Protein AF-A0A0F8Z0I1-F1 (afdb_monomer_lite)

pLDDT: mean 90.25, std 12.13, range [44.78, 98.94]

Foldseek 3Di:
DDADFAAFDALVLLAADPVLLVVVCVVVVCPQAQEEEEEDEQAACQQVLVLQLLLVLVLCVVVPPRYAYEYAYDCVPVRGDNNVVSCVVSVNVPRYDYDDPVCHVPPDDPSVVSSVLNNHQEYEGAGQEDQACRVQLSSLSNLHAYEYAPDYNCVVQHDHHYQDQWDWDQDPVRDTTTHGNSVVVNVRVVVSVVCVVVVVSSVRSVVSNVSSVCRHPVNSVVPRVPVVVVVVVCCVPPPPVPPPDDPVCLVQQDQEFPPLEEEEEQCPLVNRCQVSSCSHHHYAYEHCDDRDPRHHNDDLLDDPAAFQQGREYEAEEPLQQDPDSPSSVVSSNRNHDHKYKHKDQQQQPVPPPDPSGHRDPDDFDQDPRRIGIDMD

Sequence (376 aa):
DCYYIPHTVNTELFKPIAEWRKMGRERYKWEDKFVIGTVATNHIERKNWVAGMKAVATFESMHPGEIIYYMHTNPLDDRGINLLTLRTALGMENYTKFPSHAEMAIGIETETMARMYNALDVFLLPTKGEGFGIPLIEAQACGVPVITTHCTAQKEIADGWFIKDLERIWTAQNSWQFECNYREIVDLLEKAYQAKKSGTIVKYQKRARAKAMEYDEEKVFNEYWPPVLADIEKRIKQPKNMEGVQPWRLSFIPQTCVPRKVLDIGCGVTQPYRSQLEGLGKYVGIDILNGNKEVTIADAHDLPYKDNEFGFVWCSELLEHVKDPAKVIAEAKRVGRHGVCLFSTPSNPYFKVDPDHKIVKLPYTTVRSGDGCILW

Structure (mmCIF, N/CA/C/O backbone):
data_AF-A0A0F8Z0I1-F1
#
_entry.id   AF-A0A0F8Z0I1-F1
#
loop_
_atom_site.group_PDB
_atom_site.id
_atom_site.type_symbol
_atom_site.label_atom_id
_atom_site.label_alt_id
_atom_site.label_comp_id
_atom_site.label_asym_id
_atom_site.label_entity_id
_atom_site.label_seq_id
_atom_site.pdbx_PDB_ins_code
_atom_site.Cartn_x
_atom_site.Cartn_y
_atom_site.Cartn_z
_atom_site.occupancy
_atom_site.B_iso_or_equiv
_atom_site.auth_seq_id
_atom_site.auth_comp_id
_atom_site.auth_asym_id
_atom_site.auth_atom_id
_atom_site.pdbx_PDB_model_num
ATOM 1 N N . ASP A 1 1 ? 5.332 -7.770 -22.438 1.00 66.88 1 ASP A N 1
ATOM 2 C CA . ASP A 1 1 ? 4.963 -8.465 -21.190 1.00 66.88 1 ASP A CA 1
ATOM 3 C C . ASP A 1 1 ? 5.973 -8.176 -20.098 1.00 66.88 1 ASP A C 1
ATOM 5 O O . ASP A 1 1 ? 7.164 -8.098 -20.382 1.00 66.88 1 ASP A O 1
ATOM 9 N N . CYS A 1 2 ? 5.499 -7.940 -18.878 1.00 85.50 2 CYS A N 1
ATOM 10 C CA . CYS A 1 2 ? 6.325 -7.765 -17.686 1.00 85.50 2 CYS A CA 1
ATOM 11 C C . CYS A 1 2 ? 6.080 -8.927 -16.720 1.00 85.50 2 CYS A C 1
ATOM 13 O O . CYS A 1 2 ? 4.993 -9.504 -16.697 1.00 85.50 2 CYS A O 1
ATOM 15 N N . TYR A 1 3 ? 7.090 -9.260 -15.918 1.00 92.50 3 TYR A N 1
ATOM 16 C CA . TYR A 1 3 ? 6.903 -10.174 -14.800 1.00 92.50 3 TYR A CA 1
ATOM 17 C C . TYR A 1 3 ? 6.191 -9.460 -13.656 1.00 92.50 3 TYR A C 1
ATOM 19 O O . TYR A 1 3 ? 6.488 -8.303 -13.358 1.00 92.50 3 TYR A O 1
ATOM 27 N N . TYR A 1 4 ? 5.280 -10.174 -13.006 1.00 92.62 4 TYR A N 1
ATOM 28 C CA . TYR A 1 4 ? 4.651 -9.748 -11.768 1.00 92.62 4 TYR A CA 1
ATOM 29 C C . TYR A 1 4 ? 5.239 -10.578 -10.628 1.00 92.62 4 TYR A C 1
ATOM 31 O O . TYR A 1 4 ? 5.089 -11.796 -10.615 1.00 92.62 4 TYR A O 1
ATOM 39 N N . ILE A 1 5 ? 5.930 -9.918 -9.699 1.00 94.88 5 ILE A N 1
ATOM 40 C CA . ILE A 1 5 ? 6.399 -10.515 -8.448 1.00 94.88 5 ILE A CA 1
ATOM 41 C C . ILE A 1 5 ? 5.941 -9.578 -7.327 1.00 94.88 5 ILE A C 1
ATOM 43 O O . ILE A 1 5 ? 6.458 -8.459 -7.240 1.00 94.88 5 ILE A O 1
ATOM 47 N N . PRO A 1 6 ? 4.964 -9.977 -6.499 1.00 95.94 6 PRO A N 1
ATOM 48 C CA . PRO A 1 6 ? 4.543 -9.155 -5.379 1.00 95.94 6 PRO A CA 1
ATOM 49 C C . PRO A 1 6 ? 5.600 -9.168 -4.270 1.00 95.94 6 PRO A C 1
ATOM 51 O O . PRO A 1 6 ? 6.473 -10.036 -4.212 1.00 95.94 6 PRO A O 1
ATOM 54 N N . HIS A 1 7 ? 5.496 -8.216 -3.346 1.00 97.25 7 HIS A N 1
ATOM 55 C CA . HIS A 1 7 ? 6.156 -8.371 -2.055 1.00 97.25 7 HIS A CA 1
ATOM 56 C C . HIS A 1 7 ? 5.473 -9.471 -1.227 1.00 97.25 7 HIS A C 1
ATOM 58 O O . HIS A 1 7 ? 4.423 -9.998 -1.597 1.00 97.25 7 HIS A O 1
ATOM 64 N N . THR A 1 8 ? 6.084 -9.807 -0.097 1.00 97.50 8 THR A N 1
ATOM 65 C CA . THR A 1 8 ? 5.683 -10.935 0.740 1.00 97.50 8 THR A CA 1
ATOM 66 C C . THR A 1 8 ? 5.308 -10.499 2.149 1.00 97.50 8 THR A C 1
ATOM 68 O O . THR A 1 8 ? 5.585 -9.372 2.571 1.00 97.50 8 THR A O 1
ATOM 71 N N . VAL A 1 9 ? 4.697 -11.419 2.889 1.00 98.12 9 VAL A N 1
ATOM 72 C CA . VAL A 1 9 ? 4.534 -11.349 4.339 1.00 98.12 9 VAL A CA 1
ATOM 73 C C . VAL A 1 9 ? 4.941 -12.682 4.959 1.00 98.12 9 VAL A C 1
ATOM 75 O O . VAL A 1 9 ? 4.583 -13.743 4.451 1.00 98.12 9 VAL A O 1
ATOM 78 N N . ASN A 1 10 ? 5.673 -12.636 6.073 1.00 98.12 10 ASN A N 1
ATOM 79 C CA . ASN A 1 10 ? 5.984 -13.831 6.850 1.00 98.12 10 ASN A CA 1
ATOM 80 C C . ASN A 1 10 ? 4.736 -14.246 7.642 1.00 98.12 10 ASN A C 1
ATOM 82 O O . ASN A 1 10 ? 4.465 -13.705 8.720 1.00 98.12 10 ASN A O 1
ATOM 86 N N . THR A 1 11 ? 3.934 -15.161 7.095 1.00 98.12 11 THR A N 1
ATOM 87 C CA . THR A 1 11 ? 2.652 -15.522 7.714 1.00 98.12 11 THR A CA 1
ATOM 88 C C . THR A 1 11 ? 2.801 -16.436 8.930 1.00 98.12 11 THR A C 1
ATOM 90 O O . THR A 1 11 ? 1.825 -16.612 9.665 1.00 98.12 11 THR A O 1
ATOM 93 N N . GLU A 1 12 ? 4.000 -16.962 9.186 1.00 97.69 12 GLU A N 1
ATOM 94 C CA . GLU A 1 12 ? 4.318 -17.724 10.394 1.00 97.69 12 GLU A CA 1
ATOM 95 C C . GLU A 1 12 ? 4.605 -16.829 11.601 1.00 97.69 12 GLU A C 1
ATOM 97 O O . GLU A 1 12 ? 4.211 -17.170 12.719 1.00 97.69 12 GLU A O 1
ATOM 102 N N . LEU A 1 13 ? 5.235 -15.675 11.383 1.00 97.94 13 LEU A N 1
ATOM 103 C CA . LEU A 1 13 ? 5.456 -14.650 12.401 1.00 97.94 13 LEU A CA 1
ATOM 104 C C . LEU A 1 13 ? 4.203 -13.794 12.608 1.00 97.94 13 LEU A C 1
ATOM 106 O O . LEU A 1 13 ? 3.726 -13.629 13.733 1.00 97.94 13 LEU A O 1
ATOM 110 N N . PHE A 1 14 ? 3.654 -13.249 11.521 1.00 98.62 14 PHE A N 1
ATOM 111 C CA . PHE A 1 14 ? 2.430 -12.461 11.560 1.00 98.62 14 PHE A CA 1
ATOM 112 C C . PHE A 1 14 ? 1.237 -13.395 11.455 1.00 98.62 14 PHE A C 1
ATOM 114 O O . PHE A 1 14 ? 0.810 -13.750 10.359 1.00 98.62 14 PHE A O 1
ATOM 121 N N . LYS A 1 15 ? 0.689 -13.803 12.600 1.00 98.62 15 LYS A N 1
ATOM 122 C CA . LYS A 1 15 ? -0.507 -14.647 12.673 1.00 98.62 15 LYS A CA 1
ATOM 123 C C . LYS A 1 15 ? -1.388 -14.295 13.869 1.00 98.62 15 LYS A C 1
ATOM 125 O O . LYS A 1 15 ? -0.905 -13.669 14.819 1.00 98.62 15 LYS A O 1
ATOM 130 N N . PRO A 1 16 ? -2.679 -14.670 13.838 1.00 98.38 16 PRO A N 1
ATOM 131 C CA . PRO A 1 16 ? -3.566 -14.461 14.971 1.00 98.38 16 PRO A CA 1
ATOM 132 C C . PRO A 1 16 ? -3.110 -15.319 16.156 1.00 98.38 16 PRO A C 1
ATOM 134 O O . PRO A 1 16 ? -3.101 -16.547 16.072 1.00 98.38 16 PRO A O 1
ATOM 137 N N . ILE A 1 17 ? -2.756 -14.680 17.268 1.00 98.25 17 ILE A N 1
ATOM 138 C CA . ILE A 1 17 ? -2.353 -15.329 18.518 1.00 98.25 17 ILE A CA 1
ATOM 139 C C . ILE A 1 17 ? -3.165 -14.714 19.659 1.00 98.25 17 ILE A C 1
ATOM 141 O O . ILE A 1 17 ? -2.961 -13.566 20.063 1.00 98.25 17 ILE A O 1
ATOM 145 N N . ALA A 1 18 ? -4.108 -15.497 20.189 1.00 97.62 18 ALA A N 1
ATOM 146 C CA . ALA A 1 18 ? -5.051 -15.042 21.211 1.00 97.62 18 ALA A CA 1
ATOM 147 C C . ALA A 1 18 ? -4.350 -14.561 22.494 1.00 97.62 18 ALA A C 1
ATOM 149 O O . ALA A 1 18 ? -4.765 -13.565 23.088 1.00 97.62 18 ALA A O 1
ATOM 150 N N . GLU A 1 19 ? -3.262 -15.225 22.889 1.00 98.12 19 GLU A N 1
ATOM 151 C CA . GLU A 1 19 ? -2.462 -14.838 24.056 1.00 98.12 19 GLU A CA 1
ATOM 152 C C . GLU A 1 19 ? -1.792 -13.475 23.863 1.00 98.12 19 GLU A C 1
ATOM 154 O O . GLU A 1 19 ? -1.889 -12.618 24.738 1.00 98.12 19 GLU A O 1
ATOM 159 N N . TRP A 1 20 ? -1.196 -13.219 22.693 1.00 97.69 20 TRP A N 1
ATOM 160 C CA . TRP A 1 20 ? -0.584 -11.926 22.374 1.00 97.69 20 TRP A CA 1
ATOM 161 C C . TRP A 1 20 ? -1.611 -10.801 22.363 1.00 97.69 20 TRP A C 1
ATOM 163 O O . TRP A 1 20 ? -1.350 -9.725 22.899 1.00 97.69 20 TRP A O 1
ATOM 173 N N . ARG A 1 21 ? -2.803 -11.058 21.813 1.00 97.81 21 ARG A N 1
ATOM 174 C CA . ARG A 1 21 ? -3.918 -10.110 21.871 1.00 97.81 21 ARG A CA 1
ATOM 175 C C . ARG A 1 21 ? -4.299 -9.778 23.312 1.00 97.81 21 ARG A C 1
ATOM 177 O O . ARG A 1 21 ? -4.440 -8.600 23.637 1.00 97.81 21 ARG A O 1
ATOM 184 N N . LYS A 1 22 ? -4.473 -10.799 24.158 1.00 97.81 22 LYS A N 1
ATOM 185 C CA . LYS A 1 22 ? -4.823 -10.634 25.574 1.00 97.81 22 LYS A CA 1
ATOM 186 C C . LYS A 1 22 ? -3.753 -9.820 26.305 1.00 97.81 22 LYS A C 1
ATOM 188 O O . LYS A 1 22 ? -4.060 -8.755 26.829 1.00 97.81 22 LYS A O 1
ATOM 193 N N . MET A 1 23 ? -2.497 -10.262 26.244 1.00 96.50 23 MET A N 1
ATOM 194 C CA . MET A 1 23 ? -1.367 -9.604 26.907 1.00 96.50 23 MET A CA 1
ATOM 195 C C . MET A 1 23 ? -1.159 -8.167 26.424 1.00 96.50 23 MET A C 1
ATOM 197 O O . MET A 1 23 ? -0.904 -7.274 27.229 1.00 96.50 23 MET A O 1
ATOM 201 N N . GLY A 1 24 ? -1.266 -7.927 25.113 1.00 94.44 24 GLY A N 1
ATOM 202 C CA . GLY A 1 24 ? -1.139 -6.591 24.536 1.00 94.44 24 GLY A CA 1
ATOM 203 C C . GLY A 1 24 ? -2.213 -5.647 25.071 1.00 94.44 24 GLY A C 1
ATOM 204 O O . GLY A 1 24 ? -1.900 -4.547 25.520 1.00 94.44 24 GLY A O 1
ATOM 205 N N . ARG A 1 25 ? -3.473 -6.092 25.099 1.00 97.31 25 ARG A N 1
ATOM 206 C CA . ARG A 1 25 ? -4.579 -5.275 25.614 1.00 97.31 25 ARG A CA 1
ATOM 207 C C . ARG A 1 25 ? -4.481 -5.028 27.114 1.00 97.31 25 ARG A C 1
ATOM 209 O O . ARG A 1 25 ? -4.666 -3.887 27.515 1.00 97.31 25 ARG A O 1
ATOM 216 N N . GLU A 1 26 ? -4.120 -6.034 27.905 1.00 97.19 26 GLU A N 1
ATOM 217 C CA . GLU A 1 26 ? -3.907 -5.888 29.353 1.00 97.19 26 GLU A CA 1
ATOM 218 C C . GLU A 1 26 ? -2.774 -4.902 29.666 1.00 97.19 26 GLU A C 1
ATOM 220 O O . GLU A 1 26 ? -2.921 -3.995 30.486 1.00 97.19 26 GLU A O 1
ATOM 225 N N . ARG A 1 27 ? -1.648 -5.011 28.949 1.00 93.62 27 ARG A N 1
ATOM 226 C CA . ARG A 1 27 ? -0.492 -4.124 29.128 1.00 93.62 27 ARG A CA 1
ATOM 227 C C . ARG A 1 27 ? -0.840 -2.652 28.906 1.00 93.62 27 ARG A C 1
ATOM 229 O O . ARG A 1 27 ? -0.330 -1.795 29.627 1.00 93.62 27 ARG A O 1
ATOM 236 N N . TYR A 1 28 ? -1.663 -2.355 27.901 1.00 93.12 28 TYR A N 1
ATOM 237 C CA . TYR A 1 28 ? -2.006 -0.980 27.525 1.00 93.12 28 TYR A CA 1
ATOM 238 C C . TYR A 1 28 ? -3.365 -0.501 28.052 1.00 93.12 28 TYR A C 1
ATOM 240 O O . TYR A 1 28 ? -3.707 0.664 27.833 1.00 93.12 28 TYR A O 1
ATOM 248 N N . LYS A 1 29 ? -4.097 -1.352 28.785 1.00 96.12 29 LYS A N 1
ATOM 249 C CA . LYS A 1 29 ? -5.449 -1.096 29.305 1.00 96.12 29 LYS A CA 1
ATOM 250 C C . LYS A 1 29 ? -6.474 -0.821 28.192 1.00 96.12 29 LYS A C 1
ATOM 252 O O . LYS A 1 29 ? -7.127 0.223 28.179 1.00 96.12 29 LYS A O 1
ATOM 257 N N . TRP A 1 30 ? -6.522 -1.701 27.188 1.00 97.38 30 TRP A N 1
ATOM 258 C CA . TRP A 1 30 ? -7.372 -1.601 25.986 1.00 97.38 30 TRP A CA 1
ATOM 259 C C . TRP A 1 30 ? -8.456 -2.691 25.899 1.00 97.38 30 TRP A C 1
ATOM 261 O O . TRP A 1 30 ? -9.022 -2.933 24.830 1.00 97.38 30 TRP A O 1
ATOM 271 N N . GLU A 1 31 ? -8.718 -3.410 26.984 1.00 97.06 31 GLU A N 1
ATOM 272 C CA . GLU A 1 31 ? -9.585 -4.589 27.018 1.00 97.06 31 GLU A CA 1
ATOM 273 C C . GLU A 1 31 ? -11.023 -4.259 26.598 1.00 97.06 31 GLU A C 1
ATOM 275 O O . GLU A 1 31 ? -11.609 -4.984 25.791 1.00 97.06 31 GLU A O 1
ATOM 280 N N . ASP A 1 32 ? -11.551 -3.132 27.075 1.00 96.25 32 ASP A N 1
ATOM 281 C CA . ASP A 1 32 ? -12.900 -2.624 26.807 1.00 96.25 32 ASP A CA 1
ATOM 282 C C . ASP A 1 32 ? -12.984 -1.731 25.555 1.00 96.25 32 ASP A C 1
ATOM 284 O O . ASP A 1 32 ? -14.069 -1.294 25.180 1.00 96.25 32 ASP A O 1
ATOM 288 N N . LYS A 1 33 ? -11.856 -1.462 24.883 1.00 98.38 33 LYS A N 1
ATOM 289 C CA . LYS A 1 33 ? -11.779 -0.473 23.798 1.00 98.38 33 LYS A CA 1
ATOM 290 C C . LYS A 1 33 ? -11.932 -1.080 22.414 1.00 98.38 33 LYS A C 1
ATOM 292 O O . LYS A 1 33 ? -11.536 -2.225 22.153 1.00 98.38 33 LYS A O 1
ATOM 297 N N . PHE A 1 34 ? -12.472 -0.281 21.496 1.00 98.75 34 PHE A N 1
ATOM 298 C CA . PHE A 1 34 ? -12.300 -0.460 20.058 1.00 98.75 34 PHE A CA 1
ATOM 299 C C . PHE A 1 34 ? -10.955 0.126 19.623 1.00 98.75 34 PHE A C 1
ATOM 301 O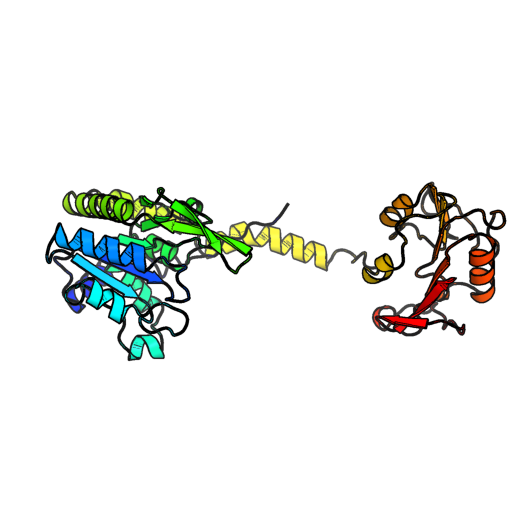 O . PHE A 1 34 ? -10.763 1.340 19.622 1.00 98.75 34 PHE A O 1
ATOM 308 N N . VAL A 1 35 ? -10.007 -0.753 19.303 1.00 98.81 35 VAL A N 1
ATOM 309 C CA . VAL A 1 35 ? -8.619 -0.379 19.020 1.00 98.81 35 VAL A CA 1
ATOM 310 C C . VAL A 1 35 ? -8.419 -0.238 17.514 1.00 98.81 35 VAL A C 1
ATOM 312 O O . VAL A 1 35 ? -8.379 -1.230 16.784 1.00 98.81 35 VAL A O 1
ATOM 315 N N . ILE A 1 36 ? -8.268 1.000 17.061 1.00 98.94 36 ILE A N 1
ATOM 316 C CA . ILE A 1 36 ? -7.905 1.360 15.692 1.00 98.94 36 ILE A CA 1
ATOM 317 C C . ILE A 1 36 ? -6.379 1.459 15.639 1.00 98.94 36 ILE A C 1
ATOM 319 O O . ILE A 1 36 ? -5.771 2.082 16.511 1.00 98.94 36 ILE A O 1
ATOM 323 N N . GLY A 1 37 ? -5.747 0.859 14.634 1.00 98.69 37 GLY A N 1
ATOM 324 C CA . GLY A 1 37 ? -4.300 0.949 14.445 1.00 98.69 37 GLY A CA 1
ATOM 325 C C . GLY A 1 37 ? -3.912 1.460 13.067 1.00 98.69 37 GLY A C 1
ATOM 326 O O . GLY A 1 37 ? -4.503 1.050 12.074 1.00 98.69 37 GLY A O 1
ATOM 327 N N . THR A 1 38 ? -2.879 2.293 13.006 1.00 98.62 38 THR A N 1
ATOM 328 C CA . THR A 1 38 ? -2.211 2.685 11.760 1.00 98.62 38 THR A CA 1
ATOM 329 C C . THR A 1 38 ? -0.716 2.486 11.929 1.00 98.62 38 THR A C 1
ATOM 331 O O . THR A 1 38 ? -0.124 3.019 12.865 1.00 98.62 38 THR A O 1
ATOM 334 N N . VAL A 1 39 ? -0.094 1.759 11.006 1.00 97.94 39 VAL A N 1
ATOM 335 C CA . VAL A 1 39 ? 1.364 1.616 10.923 1.00 97.94 39 VAL A CA 1
ATOM 336 C C . VAL A 1 39 ? 1.798 2.175 9.578 1.00 97.94 39 VAL A C 1
ATOM 338 O O . VAL A 1 39 ? 1.492 1.614 8.525 1.00 97.94 39 VAL A O 1
ATOM 341 N N . ALA A 1 40 ? 2.448 3.335 9.600 1.00 96.69 40 ALA A N 1
ATOM 342 C CA . ALA A 1 40 ? 2.874 4.021 8.391 1.00 96.69 40 ALA A CA 1
ATOM 343 C C . ALA A 1 40 ? 3.915 5.094 8.717 1.00 96.69 40 ALA A C 1
ATOM 345 O O . ALA A 1 40 ? 3.898 5.685 9.787 1.00 96.69 40 ALA A O 1
ATOM 346 N N . THR A 1 41 ? 4.797 5.402 7.771 1.00 94.44 41 THR A N 1
ATOM 347 C CA . THR A 1 41 ? 5.727 6.529 7.907 1.00 94.44 41 THR A CA 1
ATOM 348 C C . THR A 1 41 ? 4.995 7.863 7.764 1.00 94.44 41 THR A C 1
ATOM 350 O O . THR A 1 41 ? 4.243 8.052 6.804 1.00 94.44 41 THR A O 1
ATOM 353 N N . ASN A 1 42 ? 5.293 8.831 8.625 1.00 95.19 42 ASN A N 1
ATOM 354 C CA . ASN A 1 42 ? 4.943 10.240 8.436 1.00 95.19 42 ASN A CA 1
ATOM 355 C C . ASN A 1 42 ? 5.939 10.930 7.489 1.00 95.19 42 ASN A C 1
ATOM 357 O O . ASN A 1 42 ? 6.639 11.856 7.858 1.00 95.19 42 ASN A O 1
ATOM 361 N N . HIS A 1 43 ? 6.040 10.429 6.263 1.00 89.88 43 HIS A N 1
ATOM 362 C CA . HIS A 1 43 ? 6.884 11.015 5.228 1.00 89.88 43 HIS A CA 1
ATOM 363 C C . HIS A 1 43 ? 5.979 11.544 4.134 1.00 89.88 43 HIS A C 1
ATOM 365 O O . HIS A 1 43 ? 5.285 10.732 3.509 1.00 89.88 43 HIS A O 1
ATOM 371 N N . ILE A 1 44 ? 6.002 12.866 3.925 1.00 87.75 44 ILE A N 1
ATOM 372 C CA . ILE A 1 44 ? 5.022 13.638 3.153 1.00 87.75 44 ILE A CA 1
ATOM 373 C C . ILE A 1 44 ? 3.574 13.302 3.552 1.00 87.75 44 ILE A C 1
ATOM 375 O O . ILE A 1 44 ? 3.292 12.380 4.315 1.00 87.75 44 ILE A O 1
ATOM 379 N N . GLU A 1 45 ? 2.597 14.012 2.997 1.00 91.12 45 GLU A N 1
ATOM 380 C CA . GLU A 1 45 ? 1.191 13.705 3.279 1.00 91.12 45 GLU A CA 1
ATOM 381 C C . GLU A 1 45 ? 0.642 12.602 2.356 1.00 91.12 45 GLU A C 1
ATOM 383 O O . GLU A 1 45 ? -0.470 12.695 1.852 1.00 91.12 45 GLU A O 1
ATOM 388 N N . ARG A 1 46 ? 1.422 11.537 2.098 1.00 92.50 46 ARG A N 1
ATOM 389 C CA . ARG A 1 46 ? 0.999 10.402 1.243 1.00 92.50 46 ARG A CA 1
ATOM 390 C C . ARG A 1 46 ? 0.103 9.414 1.984 1.00 92.50 46 ARG A C 1
ATOM 392 O O . ARG A 1 46 ? -0.691 8.718 1.368 1.00 92.50 46 ARG A O 1
ATOM 399 N N . LYS A 1 47 ? 0.225 9.317 3.306 1.00 95.06 47 LYS A N 1
ATOM 400 C CA . LYS A 1 47 ? -0.562 8.371 4.119 1.00 95.06 47 LYS A CA 1
ATOM 401 C C . LYS A 1 47 ? -1.929 8.914 4.524 1.00 95.06 47 LYS A C 1
ATOM 403 O O . LYS A 1 47 ? -2.723 8.174 5.094 1.00 95.06 47 LYS A O 1
ATOM 408 N N . ASN A 1 48 ? -2.193 10.172 4.172 1.00 96.25 48 ASN A N 1
ATOM 409 C CA . ASN A 1 48 ? -3.429 10.879 4.463 1.00 96.25 48 ASN A CA 1
ATOM 410 C C . ASN A 1 48 ? -3.776 10.898 5.963 1.00 96.25 48 ASN A C 1
ATOM 412 O O . ASN A 1 48 ? -4.903 10.619 6.383 1.00 96.25 48 ASN A O 1
ATOM 416 N N . TRP A 1 49 ? -2.768 11.209 6.778 1.00 97.75 49 TRP A N 1
ATOM 417 C CA . TRP A 1 49 ? -2.896 11.390 8.216 1.00 97.75 49 TRP A CA 1
ATOM 418 C C . TRP A 1 49 ? -3.961 12.426 8.565 1.00 97.75 49 TRP A C 1
ATOM 420 O O . TRP A 1 49 ? -4.727 12.197 9.497 1.00 97.75 49 TRP A O 1
ATOM 430 N N . VAL A 1 50 ? -4.072 13.520 7.801 1.00 97.38 50 VAL A N 1
ATOM 431 C CA . VAL A 1 50 ? -5.090 14.553 8.043 1.00 97.38 50 VAL A CA 1
ATOM 432 C C . VAL A 1 50 ? -6.501 13.980 7.924 1.00 97.38 50 VAL A C 1
ATOM 434 O O . VAL A 1 50 ? -7.302 14.165 8.843 1.00 97.38 50 VAL A O 1
ATOM 437 N N . ALA A 1 51 ? -6.825 13.276 6.833 1.00 98.00 51 ALA A N 1
ATOM 438 C CA . ALA A 1 51 ? -8.150 12.677 6.671 1.00 98.00 51 ALA A CA 1
ATOM 439 C C . ALA A 1 51 ? -8.395 11.568 7.702 1.00 98.00 51 ALA A C 1
ATOM 441 O O . ALA A 1 51 ? -9.459 11.533 8.320 1.00 98.00 51 ALA A O 1
ATOM 442 N N . GLY A 1 52 ? -7.402 10.704 7.941 1.00 98.50 52 GLY A N 1
ATOM 443 C CA . GLY A 1 52 ? -7.499 9.623 8.922 1.00 98.50 52 GLY A CA 1
ATOM 444 C C . GLY A 1 52 ? -7.748 10.129 10.344 1.00 98.50 52 GLY A C 1
ATOM 445 O O . GLY A 1 52 ? -8.679 9.675 11.003 1.00 98.50 52 GLY A O 1
ATOM 446 N N . MET A 1 53 ? -6.971 11.109 10.813 1.00 98.75 53 MET A N 1
ATOM 447 C CA . MET A 1 53 ? -7.134 11.684 12.153 1.00 98.75 53 MET A CA 1
ATOM 448 C C . MET A 1 53 ? -8.451 12.454 12.294 1.00 98.75 53 MET A C 1
ATOM 450 O O . MET A 1 53 ? -9.126 12.292 13.306 1.00 98.75 53 MET A O 1
ATOM 454 N N . LYS A 1 54 ? -8.876 13.221 11.275 1.00 98.69 54 LYS A N 1
ATOM 455 C CA . LYS A 1 54 ? -10.200 13.876 11.273 1.00 98.69 54 LYS A CA 1
ATOM 456 C C . LYS A 1 54 ? -11.341 12.866 11.373 1.00 98.69 54 LYS A C 1
ATOM 458 O O . LYS A 1 54 ? -12.296 13.098 12.115 1.00 98.69 54 LYS A O 1
ATOM 463 N N . ALA A 1 55 ? -11.245 11.756 10.643 1.00 98.88 55 ALA A N 1
ATOM 464 C CA . ALA A 1 55 ? -12.239 10.694 10.693 1.00 98.88 55 ALA A CA 1
ATOM 465 C C . ALA A 1 55 ? -12.297 10.044 12.076 1.00 98.88 55 ALA A C 1
ATOM 467 O O . ALA A 1 55 ? -13.374 9.941 12.648 1.00 98.88 55 ALA A O 1
ATOM 468 N N . VAL A 1 56 ? -11.149 9.681 12.653 1.00 98.88 56 VAL A N 1
ATOM 469 C CA . VAL A 1 56 ? -11.108 9.079 13.993 1.00 98.88 56 VAL A CA 1
ATOM 470 C C . VAL A 1 56 ? -11.606 10.050 15.066 1.00 98.88 56 VAL A C 1
ATOM 472 O O . VAL A 1 56 ? -12.343 9.627 15.947 1.00 98.88 56 VAL A O 1
ATOM 475 N N . ALA A 1 57 ? -11.273 11.342 14.983 1.00 98.81 57 ALA A N 1
ATOM 476 C CA . ALA A 1 57 ? -11.785 12.346 15.919 1.00 98.81 57 ALA A CA 1
ATOM 477 C C . ALA A 1 57 ? -13.308 12.527 15.808 1.00 98.81 57 ALA A C 1
ATOM 479 O O . ALA A 1 57 ? -14.004 12.636 16.812 1.00 98.81 57 ALA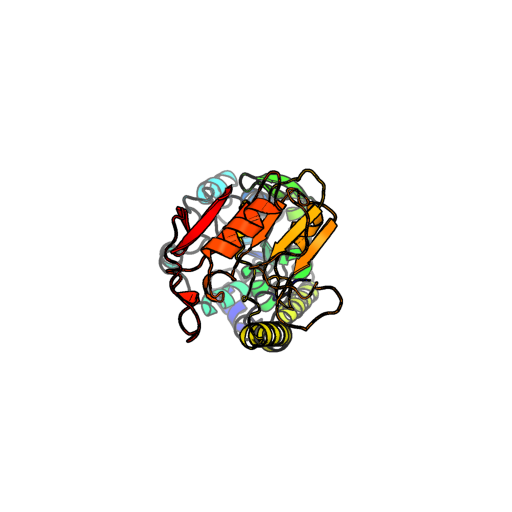 A O 1
ATOM 480 N N . THR A 1 58 ? -13.841 12.507 14.584 1.00 98.81 58 THR A N 1
ATOM 481 C CA . THR A 1 58 ? -15.295 12.544 14.352 1.00 98.81 58 THR A CA 1
ATOM 482 C C . THR A 1 58 ? -15.969 11.272 14.865 1.00 98.81 58 THR A C 1
ATOM 484 O O . THR A 1 58 ? -17.038 11.334 15.454 1.00 98.81 58 THR A O 1
ATOM 487 N N . PHE A 1 59 ? -15.338 10.117 14.666 1.00 98.81 59 PHE A N 1
ATOM 488 C CA . PHE A 1 59 ? -15.840 8.837 15.150 1.00 98.81 59 PHE A CA 1
ATOM 489 C C . PHE A 1 59 ? -15.819 8.752 16.685 1.00 98.81 59 PHE A C 1
ATOM 491 O O . PHE A 1 59 ? -16.746 8.211 17.279 1.00 98.81 59 PHE A O 1
ATOM 498 N N . GLU A 1 60 ? -14.808 9.330 17.340 1.00 98.69 60 GLU A N 1
ATOM 499 C CA . GLU A 1 60 ? -14.762 9.416 18.802 1.00 98.69 60 GLU A CA 1
ATOM 500 C C . GLU A 1 60 ? -15.928 10.225 19.366 1.00 98.69 60 GLU A C 1
ATOM 502 O O . GLU A 1 60 ? -16.555 9.772 20.316 1.00 98.69 60 GLU A O 1
ATOM 507 N N . SER A 1 61 ? -16.288 11.356 18.749 1.00 98.38 61 SER A N 1
ATOM 508 C CA . SER A 1 61 ? -17.397 12.177 19.253 1.00 98.38 61 SER A CA 1
ATOM 509 C C . SER A 1 61 ? -18.757 11.473 19.167 1.00 98.38 61 SER A C 1
ATOM 511 O O . SER A 1 61 ? -19.688 11.833 19.889 1.00 98.38 61 SER A O 1
ATOM 513 N N . MET A 1 62 ? -18.865 10.443 18.320 1.00 98.38 62 MET A N 1
ATOM 514 C CA . MET A 1 62 ? -20.026 9.554 18.229 1.00 98.38 62 MET A CA 1
ATOM 515 C C . MET A 1 62 ? -20.002 8.434 19.283 1.00 98.38 62 MET A C 1
ATOM 517 O O . MET A 1 62 ? -21.067 7.963 19.678 1.00 98.38 62 MET A O 1
ATOM 521 N N . HIS A 1 63 ? -18.816 8.027 19.750 1.00 98.06 63 HIS A N 1
ATOM 522 C CA . HIS A 1 63 ? -18.597 6.927 20.705 1.00 98.06 63 HIS A CA 1
ATOM 523 C C . HIS A 1 63 ? -17.584 7.325 21.798 1.00 98.06 63 HIS A C 1
ATOM 525 O O . HIS A 1 63 ? -16.494 6.738 21.888 1.00 98.06 63 HIS A O 1
ATOM 531 N N . PRO A 1 64 ? -17.905 8.340 22.622 1.00 97.88 64 PRO A N 1
ATOM 532 C CA . PRO A 1 64 ? -16.933 8.986 23.497 1.00 97.88 64 PRO A CA 1
ATOM 533 C C . PRO A 1 64 ? -16.343 8.013 24.518 1.00 97.88 64 PRO A C 1
ATOM 535 O O . PRO A 1 64 ? -17.058 7.322 25.245 1.00 97.88 64 PRO A O 1
ATOM 538 N N . GLY A 1 65 ? -15.011 7.963 24.582 1.00 97.12 65 GLY A N 1
ATOM 539 C CA . GLY A 1 65 ? -14.275 7.098 25.511 1.00 97.12 65 GLY A CA 1
ATOM 540 C C . GLY A 1 65 ? -14.291 5.593 25.195 1.00 97.12 65 GLY A C 1
ATOM 541 O O . GLY A 1 65 ? -13.692 4.816 25.946 1.00 97.12 65 GLY A O 1
ATOM 542 N N . GLU A 1 66 ? -14.915 5.156 24.098 1.00 98.31 66 GLU A N 1
ATOM 543 C CA . GLU A 1 66 ? -14.946 3.739 23.697 1.00 98.31 66 GLU A CA 1
ATOM 544 C C . GLU A 1 66 ? -13.767 3.327 22.801 1.00 98.31 66 GLU A C 1
ATOM 546 O O . GLU A 1 66 ? -13.530 2.134 22.590 1.00 98.31 66 GLU A O 1
ATOM 551 N N . ILE A 1 67 ? -13.004 4.289 22.279 1.00 98.25 67 ILE A N 1
ATOM 552 C CA . ILE A 1 67 ? -11.965 4.030 21.279 1.00 98.25 67 ILE A CA 1
ATOM 553 C C . ILE A 1 67 ? -10.547 4.232 21.816 1.00 98.25 67 ILE A C 1
ATOM 555 O O . ILE A 1 67 ? -10.303 5.020 22.728 1.00 98.25 67 ILE A O 1
ATOM 559 N N . ILE A 1 68 ? -9.595 3.558 21.175 1.00 98.56 68 ILE A N 1
ATOM 560 C CA . ILE A 1 68 ? -8.176 3.918 21.192 1.00 98.56 68 ILE A CA 1
ATOM 561 C C . ILE A 1 68 ? -7.677 3.955 19.755 1.00 98.56 68 ILE A C 1
ATOM 563 O O . ILE A 1 68 ? -7.985 3.059 18.972 1.00 98.56 68 ILE A O 1
ATOM 567 N N . TYR A 1 69 ? -6.865 4.957 19.426 1.00 98.81 69 TYR A N 1
ATOM 568 C CA . TYR A 1 69 ? -6.180 5.048 18.145 1.00 98.81 69 TYR A CA 1
ATOM 569 C C . TYR A 1 69 ? -4.661 5.005 18.316 1.00 98.81 69 TYR A C 1
ATOM 571 O O . TYR A 1 69 ? -4.030 5.963 18.769 1.00 98.81 69 TYR A O 1
ATOM 579 N N . TYR A 1 70 ? -4.069 3.869 17.958 1.00 98.44 70 TYR A N 1
ATOM 580 C CA . TYR A 1 70 ? -2.628 3.664 17.975 1.00 98.44 70 TYR A CA 1
ATOM 581 C C . TYR A 1 70 ? -2.019 3.991 16.610 1.00 98.44 70 TYR A C 1
ATOM 583 O O . TYR A 1 70 ? -2.351 3.372 15.602 1.00 98.44 70 TYR A O 1
ATOM 591 N N . MET A 1 71 ? -1.103 4.954 16.577 1.00 98.12 71 MET A N 1
ATOM 592 C CA . MET A 1 71 ? -0.404 5.391 15.371 1.00 98.12 71 MET A CA 1
ATOM 593 C C . MET A 1 71 ? 1.080 5.062 15.504 1.00 98.12 71 MET A C 1
ATOM 595 O O . MET A 1 71 ? 1.829 5.807 16.132 1.00 98.12 71 MET A O 1
ATOM 599 N N . HIS A 1 72 ? 1.521 3.955 14.910 1.00 96.94 72 HIS A N 1
ATOM 600 C CA . HIS A 1 72 ? 2.933 3.588 14.855 1.00 96.94 72 HIS A CA 1
ATOM 601 C C . HIS A 1 72 ? 3.649 4.400 13.768 1.00 96.94 72 HIS A C 1
ATOM 603 O O . HIS A 1 72 ? 3.719 4.000 12.605 1.00 96.94 72 HIS A O 1
ATOM 609 N N . THR A 1 73 ? 4.133 5.578 14.156 1.00 96.12 73 THR A N 1
ATOM 610 C CA . THR A 1 73 ? 4.856 6.526 13.302 1.00 96.12 73 THR A CA 1
ATOM 611 C C . THR A 1 73 ? 5.713 7.459 14.157 1.00 96.12 73 THR A C 1
ATOM 613 O O . THR A 1 73 ? 5.450 7.608 15.349 1.00 96.12 73 THR A O 1
ATOM 616 N N . ASN A 1 74 ? 6.679 8.147 13.541 1.00 95.38 74 ASN A N 1
ATOM 617 C CA . ASN A 1 74 ? 7.284 9.339 14.130 1.00 95.38 74 ASN A CA 1
ATOM 618 C C . ASN A 1 74 ? 6.338 10.549 13.943 1.00 95.38 74 ASN A C 1
ATOM 620 O O . ASN A 1 74 ? 6.136 10.989 12.806 1.00 95.38 74 ASN A O 1
ATOM 624 N N . PRO A 1 75 ? 5.737 11.110 15.013 1.00 95.94 75 PRO A N 1
ATOM 625 C CA . PRO A 1 75 ? 4.804 12.226 14.892 1.00 95.94 75 PRO A CA 1
ATOM 626 C C . PRO A 1 75 ? 5.480 13.567 14.577 1.00 95.94 75 PRO A C 1
ATOM 628 O O . PRO A 1 75 ? 4.782 14.536 14.282 1.00 95.94 75 PRO A O 1
ATOM 631 N N . LEU A 1 76 ? 6.815 13.613 14.634 1.00 94.56 76 LEU A N 1
ATOM 632 C CA . LEU A 1 76 ? 7.656 14.784 14.395 1.00 94.56 76 LEU A CA 1
ATOM 633 C C . LEU A 1 76 ? 8.688 14.535 13.277 1.00 94.56 76 LEU A C 1
ATOM 635 O O . LEU A 1 76 ? 9.751 15.149 13.286 1.00 94.56 76 LEU A O 1
ATOM 639 N N . ASP A 1 77 ? 8.412 13.619 12.339 1.00 92.56 77 ASP A N 1
ATOM 640 C CA . ASP A 1 77 ? 9.230 13.472 11.123 1.00 92.56 77 ASP A CA 1
ATOM 641 C C . ASP A 1 77 ? 9.252 14.813 10.370 1.00 92.56 77 ASP A C 1
ATOM 643 O O . ASP A 1 77 ? 8.206 15.395 10.074 1.00 92.56 77 ASP A O 1
ATOM 647 N N . ASP A 1 78 ? 10.453 15.313 10.094 1.00 93.25 78 ASP A N 1
ATOM 648 C CA . ASP A 1 78 ? 10.720 16.626 9.503 1.00 93.25 78 ASP A CA 1
ATOM 649 C C . ASP A 1 78 ? 10.257 16.736 8.045 1.00 93.25 78 ASP A C 1
ATOM 651 O O . ASP A 1 78 ? 10.055 17.833 7.524 1.00 93.25 78 ASP A O 1
ATOM 655 N N . ARG A 1 79 ? 10.041 15.595 7.391 1.00 93.31 79 ARG A N 1
ATOM 656 C CA . ARG A 1 79 ? 9.516 15.495 6.025 1.00 93.31 79 ARG A CA 1
ATOM 657 C C . ARG A 1 79 ? 8.002 15.271 6.002 1.00 93.31 79 ARG A C 1
ATOM 659 O O . ARG A 1 79 ? 7.424 15.129 4.922 1.00 93.31 79 ARG A O 1
ATOM 666 N N . GLY A 1 80 ? 7.373 15.144 7.167 1.00 93.75 80 GLY A N 1
ATOM 667 C CA . GLY A 1 80 ? 5.947 14.893 7.343 1.00 93.75 80 GLY A CA 1
ATOM 668 C C . GLY A 1 80 ? 5.169 16.123 7.793 1.00 93.75 80 GLY A C 1
ATOM 669 O O . GLY A 1 80 ? 5.613 17.264 7.670 1.00 93.75 80 GLY A O 1
ATOM 670 N N . ILE A 1 81 ? 3.980 15.879 8.340 1.00 94.38 81 ILE A N 1
ATOM 671 C CA . ILE A 1 81 ? 3.217 16.895 9.071 1.00 94.38 81 ILE A CA 1
ATOM 672 C C . ILE A 1 81 ? 3.450 16.743 10.577 1.00 94.38 81 ILE A C 1
ATOM 674 O O . ILE A 1 81 ? 3.703 15.644 11.066 1.00 94.38 81 ILE A O 1
ATOM 678 N N . ASN A 1 82 ? 3.321 17.826 11.345 1.00 96.81 82 ASN A N 1
ATOM 679 C CA . ASN A 1 82 ? 3.396 17.740 12.804 1.00 96.81 82 ASN A CA 1
ATOM 680 C C . ASN A 1 82 ? 2.117 17.092 13.366 1.00 96.81 82 ASN A C 1
ATOM 682 O O . ASN A 1 82 ? 1.104 17.763 13.596 1.00 96.81 82 ASN A O 1
ATOM 686 N N . LEU A 1 83 ? 2.165 15.776 13.591 1.00 97.62 83 LEU A N 1
ATOM 687 C CA . LEU A 1 83 ? 1.016 14.999 14.057 1.00 97.62 83 LEU A CA 1
ATOM 688 C C . LEU A 1 83 ? 0.650 15.316 15.510 1.00 97.62 83 LEU A C 1
ATOM 690 O O . LEU A 1 83 ? -0.506 15.141 15.883 1.00 97.62 83 LEU A O 1
ATOM 694 N N . LEU A 1 84 ? 1.584 15.821 16.326 1.00 97.62 84 LEU A N 1
ATOM 695 C CA . LEU A 1 84 ? 1.269 16.262 17.689 1.00 97.62 84 LEU A CA 1
ATOM 696 C C . LEU A 1 84 ? 0.417 17.535 17.676 1.00 97.62 84 LEU A C 1
ATOM 698 O O . LEU A 1 84 ? -0.570 17.610 18.404 1.00 97.62 84 LEU A O 1
ATOM 702 N N . THR A 1 85 ? 0.749 18.505 16.821 1.00 98.12 85 THR A N 1
ATOM 703 C CA . THR A 1 85 ? -0.062 19.718 16.649 1.00 98.12 85 THR A CA 1
ATOM 704 C C . THR A 1 85 ? -1.435 19.387 16.076 1.00 98.12 85 THR A C 1
ATOM 706 O O . THR A 1 85 ? -2.438 19.887 16.582 1.00 98.12 85 THR A O 1
ATOM 709 N N . LEU A 1 86 ? -1.506 18.511 15.067 1.00 98.38 86 LEU A N 1
ATOM 710 C CA . LEU A 1 86 ? -2.787 18.063 14.514 1.00 98.38 86 LEU A CA 1
ATOM 711 C C . LEU A 1 86 ? -3.632 17.326 15.564 1.00 98.38 86 LEU A C 1
ATOM 713 O O . LEU A 1 86 ? -4.830 17.577 15.664 1.00 98.38 86 LEU A O 1
ATOM 717 N N . ARG A 1 87 ? -3.009 16.464 16.379 1.00 98.50 87 ARG A N 1
ATOM 718 C CA . ARG A 1 87 ? -3.664 15.776 17.500 1.00 98.50 87 ARG A CA 1
ATOM 719 C C . ARG A 1 87 ? -4.318 16.770 18.457 1.00 98.50 87 ARG A C 1
ATOM 721 O O . ARG A 1 87 ? -5.468 16.562 18.823 1.00 98.50 87 ARG A O 1
ATOM 728 N N . THR A 1 88 ? -3.607 17.834 18.827 1.00 98.62 88 THR A N 1
ATOM 729 C CA . THR A 1 88 ? -4.134 18.866 19.730 1.00 98.62 88 THR A CA 1
ATOM 730 C C . THR A 1 88 ? -5.219 19.712 19.087 1.00 98.62 88 THR A C 1
ATOM 732 O O . THR A 1 88 ? -6.243 19.970 19.710 1.00 98.62 88 THR A O 1
ATOM 735 N N . ALA A 1 89 ? -5.066 20.074 17.812 1.00 98.62 89 ALA A N 1
ATOM 736 C CA . ALA A 1 89 ? -6.107 20.791 17.078 1.00 98.62 89 ALA A CA 1
ATOM 737 C C . ALA A 1 89 ? -7.421 19.992 16.966 1.00 98.62 89 ALA A C 1
ATOM 739 O O . ALA A 1 89 ? -8.491 20.584 16.846 1.00 98.62 89 ALA A O 1
ATOM 740 N N . LEU A 1 90 ? -7.340 18.659 17.001 1.00 98.56 90 LEU A N 1
ATOM 741 C CA . LEU A 1 90 ? -8.481 17.745 16.945 1.00 98.56 90 LEU A CA 1
ATOM 742 C C . LEU A 1 90 ? -8.928 17.224 18.326 1.00 98.56 90 LEU A C 1
ATOM 744 O O . LEU A 1 90 ? -9.865 16.433 18.383 1.00 98.56 90 LEU A O 1
ATOM 748 N N . GLY A 1 91 ? -8.275 17.629 19.424 1.00 98.38 91 GLY A N 1
ATOM 749 C CA . GLY A 1 91 ? -8.619 17.201 20.786 1.00 98.38 91 GLY A CA 1
ATOM 750 C C . GLY A 1 91 ? -8.463 15.695 21.043 1.00 98.38 91 GLY A C 1
ATOM 751 O O . GLY A 1 91 ? -9.282 15.100 21.743 1.00 98.38 91 GLY A O 1
ATOM 752 N N . MET A 1 92 ? -7.459 15.045 20.443 1.00 98.50 92 MET A N 1
ATOM 753 C CA . MET A 1 92 ? -7.331 13.578 20.460 1.00 98.50 92 MET A CA 1
ATOM 754 C C . MET A 1 92 ? -6.360 13.024 21.520 1.00 98.50 92 MET A C 1
ATOM 756 O O . MET A 1 92 ? -5.999 11.845 21.483 1.00 98.50 92 MET A O 1
ATOM 760 N N . GLU A 1 93 ? -5.870 13.841 22.451 1.00 98.00 93 GLU A N 1
ATOM 761 C CA . GLU A 1 93 ? -4.803 13.484 23.400 1.00 98.00 93 GLU A CA 1
ATOM 762 C C . GLU A 1 93 ? -5.145 12.295 24.301 1.00 98.00 93 GLU A C 1
ATOM 764 O O . GLU A 1 93 ? -4.263 11.506 24.648 1.00 98.00 93 GLU A O 1
ATOM 769 N N . ASN A 1 94 ? -6.419 12.150 24.661 1.00 97.25 94 ASN A N 1
ATOM 770 C CA . ASN A 1 94 ? -6.851 11.177 25.663 1.00 97.25 94 ASN A CA 1
ATOM 771 C C . ASN A 1 94 ? -6.947 9.745 25.118 1.00 97.25 94 ASN A C 1
ATOM 773 O O . ASN A 1 94 ? -6.778 8.790 25.875 1.00 97.25 94 ASN A O 1
ATOM 777 N N . TYR A 1 95 ? -7.168 9.588 23.812 1.00 98.06 95 TYR A N 1
ATOM 778 C CA . TYR A 1 95 ? -7.430 8.292 23.179 1.00 98.06 95 TYR A CA 1
ATOM 779 C C . TYR A 1 95 ? -6.454 7.943 22.052 1.00 98.06 95 TYR A C 1
ATOM 781 O O . TYR A 1 95 ? -6.544 6.859 21.480 1.00 98.06 95 TYR A O 1
ATOM 789 N N . THR A 1 96 ? -5.486 8.807 21.741 1.00 98.25 96 THR A N 1
ATOM 790 C CA . THR A 1 96 ? -4.423 8.490 20.777 1.00 98.25 96 THR A CA 1
ATOM 791 C C . THR A 1 96 ? -3.126 8.080 21.460 1.00 98.25 96 THR A C 1
ATOM 793 O O . THR A 1 96 ? -2.779 8.563 22.541 1.00 98.25 96 THR A O 1
ATOM 796 N N . LYS A 1 97 ? -2.381 7.182 20.816 1.00 97.00 97 LYS A N 1
ATOM 797 C CA . LYS A 1 97 ? -1.077 6.700 21.280 1.00 97.00 97 LYS A CA 1
ATOM 798 C C . LYS A 1 97 ? -0.086 6.681 20.118 1.00 97.00 97 LYS A C 1
ATOM 800 O O . LYS A 1 97 ? -0.433 6.269 19.017 1.00 97.00 97 LYS A O 1
ATOM 805 N N . PHE A 1 98 ? 1.144 7.089 20.402 1.00 96.88 98 PHE A N 1
ATOM 806 C CA . PHE A 1 98 ? 2.311 6.924 19.535 1.00 96.88 98 PHE A CA 1
ATOM 807 C C . PHE A 1 98 ? 3.323 6.013 20.246 1.00 96.88 98 PHE A C 1
ATOM 809 O O . PHE A 1 98 ? 3.235 5.876 21.474 1.00 96.88 98 PHE A O 1
ATOM 816 N N . PRO A 1 99 ? 4.283 5.407 19.527 1.00 93.94 99 PRO A N 1
ATOM 817 C CA . PRO A 1 99 ? 5.444 4.789 20.150 1.00 93.94 99 PRO A CA 1
ATOM 818 C C . PRO A 1 99 ? 6.191 5.795 21.032 1.00 93.94 99 PRO A C 1
ATOM 820 O O . PRO A 1 99 ? 6.153 7.009 20.812 1.00 93.94 99 PRO A O 1
ATOM 823 N N . SER A 1 100 ? 6.876 5.290 22.049 1.00 91.88 100 SER A N 1
ATOM 824 C CA . SER A 1 100 ? 7.761 6.091 22.888 1.00 91.88 100 SER A CA 1
ATOM 825 C C . SER A 1 100 ? 8.942 6.647 22.084 1.00 91.88 100 SER A C 1
ATOM 827 O O . SER A 1 100 ? 9.335 6.101 21.055 1.00 91.88 100 SER A O 1
ATOM 829 N N . HIS A 1 101 ? 9.567 7.715 22.589 1.00 87.69 101 HIS A N 1
ATOM 830 C CA . HIS A 1 101 ? 10.769 8.290 21.971 1.00 87.69 101 HIS A CA 1
ATOM 831 C C . HIS A 1 101 ? 11.898 7.265 21.798 1.00 87.69 101 HIS A C 1
ATOM 833 O O . HIS A 1 101 ? 12.598 7.304 20.791 1.00 87.69 101 HIS A O 1
ATOM 839 N N . ALA A 1 102 ? 12.046 6.330 22.743 1.00 89.38 102 ALA A N 1
ATOM 840 C CA . ALA A 1 102 ? 13.027 5.257 22.642 1.00 89.38 102 ALA A CA 1
ATOM 841 C C . ALA A 1 102 ? 12.705 4.313 21.474 1.00 89.38 102 ALA A C 1
ATOM 843 O O . ALA A 1 102 ? 13.558 4.109 20.618 1.00 89.38 102 ALA A O 1
ATOM 844 N N . GLU A 1 103 ? 11.466 3.814 21.391 1.00 91.12 103 GLU A N 1
ATOM 845 C CA . GLU A 1 103 ? 11.014 2.930 20.302 1.00 91.12 103 GLU A CA 1
ATOM 846 C C . GLU A 1 103 ? 11.142 3.597 18.926 1.00 91.12 103 GLU A C 1
ATOM 848 O O . GLU A 1 103 ? 11.493 2.939 17.953 1.00 91.12 103 GLU A O 1
ATOM 853 N N . MET A 1 104 ? 10.910 4.909 18.834 1.00 88.44 104 MET A N 1
ATOM 854 C CA . MET A 1 104 ? 11.112 5.649 17.585 1.00 88.44 104 MET A CA 1
ATOM 855 C C . MET A 1 104 ? 12.590 5.788 17.204 1.00 88.44 104 MET A C 1
ATOM 857 O O . MET A 1 104 ? 12.907 5.794 16.019 1.00 88.44 104 MET A O 1
ATOM 861 N N . ALA A 1 105 ? 13.486 5.914 18.186 1.00 86.00 105 ALA A N 1
ATOM 862 C CA . ALA A 1 105 ? 14.912 6.109 17.941 1.00 86.00 105 ALA A CA 1
ATOM 863 C C . ALA A 1 105 ? 15.637 4.809 17.563 1.00 86.00 105 ALA A C 1
ATOM 865 O O . ALA A 1 105 ? 16.521 4.836 16.710 1.00 86.00 105 ALA A O 1
ATOM 866 N N . ILE A 1 106 ? 15.281 3.685 18.196 1.00 90.00 106 ILE A N 1
ATOM 867 C CA . ILE A 1 106 ? 15.983 2.401 18.009 1.00 90.00 106 ILE A CA 1
ATOM 868 C C . ILE A 1 106 ? 15.191 1.387 17.174 1.00 90.00 106 ILE A C 1
ATOM 870 O O . ILE A 1 106 ? 15.736 0.355 16.790 1.00 90.00 106 ILE A O 1
ATOM 874 N N . GLY A 1 107 ? 13.923 1.677 16.879 1.00 90.75 107 GLY A N 1
ATOM 875 C CA . GLY A 1 107 ? 12.993 0.722 16.288 1.00 90.75 107 GLY A CA 1
ATOM 876 C C . GLY A 1 107 ? 12.458 -0.281 17.311 1.00 90.75 107 GLY A C 1
ATOM 877 O O . GLY A 1 107 ? 12.791 -0.250 18.496 1.00 90.75 107 GLY A O 1
ATOM 878 N N . ILE A 1 108 ? 11.602 -1.187 16.843 1.00 93.19 108 ILE A N 1
ATOM 879 C CA . ILE A 1 108 ? 11.150 -2.335 17.630 1.00 93.19 108 ILE A CA 1
ATOM 880 C C . ILE A 1 108 ? 11.357 -3.621 16.844 1.00 93.19 108 ILE A C 1
ATOM 882 O O . ILE A 1 108 ? 11.382 -3.615 15.614 1.00 93.19 108 ILE A O 1
ATOM 886 N N . GLU A 1 109 ? 11.478 -4.731 17.562 1.00 95.56 109 GLU A N 1
ATOM 887 C CA . GLU A 1 109 ? 11.568 -6.050 16.946 1.00 95.56 109 GLU A CA 1
ATOM 888 C C . GLU A 1 109 ? 10.285 -6.399 16.182 1.00 95.56 109 GLU A C 1
ATOM 890 O O . GLU A 1 109 ? 9.173 -6.066 16.607 1.00 95.56 109 GLU A O 1
ATOM 895 N N . THR A 1 110 ? 10.428 -7.144 15.087 1.00 95.19 110 THR A N 1
ATOM 896 C CA . THR A 1 110 ? 9.304 -7.557 14.236 1.00 95.19 110 THR A CA 1
ATOM 897 C C . THR A 1 110 ? 8.260 -8.370 15.006 1.00 95.19 110 THR A C 1
ATOM 899 O O . THR A 1 110 ? 7.063 -8.176 14.805 1.00 95.19 110 THR A O 1
ATOM 902 N N . GLU A 1 111 ? 8.671 -9.212 15.960 1.00 97.06 111 GLU A N 1
ATOM 903 C CA . GLU A 1 111 ? 7.729 -9.926 16.833 1.00 97.06 111 GLU A CA 1
ATOM 904 C C . GLU A 1 111 ? 6.929 -8.962 17.723 1.00 97.06 111 GLU 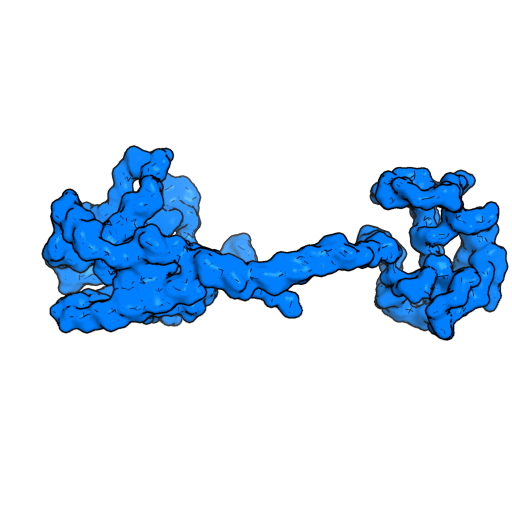A C 1
ATOM 906 O O . GLU A 1 111 ? 5.723 -9.130 17.911 1.00 97.06 111 GLU A O 1
ATOM 911 N N . THR A 1 112 ? 7.563 -7.897 18.225 1.00 95.56 112 THR A N 1
ATOM 912 C CA . THR A 1 112 ? 6.856 -6.854 18.983 1.00 95.56 112 THR A CA 1
ATOM 913 C C . THR A 1 112 ? 5.816 -6.157 18.105 1.00 95.56 112 THR A C 1
ATOM 915 O O . THR A 1 112 ? 4.709 -5.874 18.571 1.00 95.56 112 THR A O 1
ATOM 918 N N . MET A 1 113 ? 6.115 -5.956 16.820 1.00 97.25 113 MET A N 1
ATOM 919 C CA . MET A 1 113 ? 5.142 -5.432 15.863 1.00 97.25 113 MET A CA 1
ATOM 920 C C . MET A 1 113 ? 3.982 -6.409 15.621 1.00 97.25 113 MET A C 1
ATOM 922 O O . MET A 1 113 ? 2.817 -6.015 15.686 1.00 97.25 113 MET A O 1
ATOM 926 N N . ALA A 1 114 ? 4.268 -7.701 15.440 1.00 98.06 114 ALA A N 1
ATOM 927 C CA . ALA A 1 114 ? 3.245 -8.738 15.294 1.00 98.06 114 ALA A CA 1
ATOM 928 C C . ALA A 1 114 ? 2.311 -8.811 16.520 1.00 98.06 114 ALA A C 1
ATOM 930 O O . ALA A 1 114 ? 1.086 -8.911 16.373 1.00 98.06 114 ALA A O 1
ATOM 931 N N . ARG A 1 115 ? 2.864 -8.680 17.734 1.00 97.44 115 ARG A N 1
ATOM 932 C CA . ARG A 1 115 ? 2.093 -8.565 18.986 1.00 97.44 115 ARG A CA 1
ATOM 933 C C . ARG A 1 115 ? 1.201 -7.321 18.993 1.00 97.44 115 ARG A C 1
ATOM 935 O O . ARG A 1 115 ? 0.045 -7.408 19.403 1.00 97.44 115 ARG A O 1
ATOM 942 N N . MET A 1 116 ? 1.705 -6.185 18.509 1.00 97.44 116 MET A N 1
ATOM 943 C CA . MET A 1 116 ? 0.926 -4.950 18.416 1.00 97.44 116 MET A CA 1
ATOM 944 C C . MET A 1 116 ? -0.249 -5.085 17.439 1.00 97.44 116 MET A C 1
ATOM 946 O O . MET A 1 116 ? -1.371 -4.742 17.807 1.00 97.44 116 MET A O 1
ATOM 950 N N . TYR A 1 117 ? -0.044 -5.660 16.247 1.00 98.62 117 TYR A N 1
ATOM 951 C CA . TYR A 1 117 ? -1.145 -5.937 15.315 1.00 98.62 117 TYR A CA 1
ATOM 952 C C . TYR A 1 117 ? -2.225 -6.822 15.954 1.00 98.62 117 TYR A C 1
ATOM 954 O O . TYR A 1 117 ? -3.408 -6.514 15.848 1.00 98.62 117 TYR A O 1
ATOM 962 N N . ASN A 1 118 ? -1.843 -7.868 16.695 1.00 98.56 118 ASN A N 1
ATOM 963 C CA . ASN A 1 118 ? -2.790 -8.747 17.395 1.00 98.56 118 ASN A CA 1
ATOM 964 C C . ASN A 1 118 ? -3.689 -8.010 18.413 1.00 98.56 118 ASN A C 1
ATOM 966 O O . ASN A 1 118 ? -4.814 -8.447 18.691 1.00 98.56 118 ASN A O 1
ATOM 970 N N . ALA A 1 119 ? -3.233 -6.879 18.959 1.00 98.31 119 ALA A N 1
ATOM 971 C CA . ALA A 1 119 ? -4.017 -6.064 19.883 1.00 98.31 119 ALA A CA 1
ATOM 972 C C . ALA A 1 119 ? -5.119 -5.236 19.187 1.00 98.31 119 ALA A C 1
ATOM 974 O O . ALA A 1 119 ? -6.084 -4.838 19.850 1.00 98.31 119 ALA A O 1
ATOM 975 N N . LEU A 1 120 ? -5.030 -5.012 17.872 1.00 98.75 120 LEU A N 1
ATOM 976 C CA . LEU A 1 120 ? -5.951 -4.161 17.110 1.00 98.75 120 LEU A CA 1
ATOM 977 C C . LEU A 1 120 ? -7.308 -4.833 16.849 1.00 98.75 120 LEU A C 1
ATOM 979 O O . LEU A 1 120 ? -7.417 -6.055 16.776 1.00 98.75 120 LEU A O 1
ATOM 983 N N . ASP A 1 121 ? -8.366 -4.038 16.702 1.00 98.81 121 ASP A N 1
ATOM 984 C CA . ASP A 1 121 ? -9.654 -4.491 16.153 1.00 98.81 121 ASP A CA 1
ATOM 985 C C . ASP A 1 121 ? -9.770 -4.210 14.659 1.00 98.81 121 ASP A C 1
ATOM 987 O O . ASP A 1 121 ? -10.362 -5.004 13.932 1.00 98.81 121 ASP A O 1
ATOM 991 N N . VAL A 1 122 ? -9.214 -3.085 14.209 1.00 98.94 122 VAL A N 1
ATOM 992 C CA . VAL A 1 122 ? -9.210 -2.681 12.805 1.00 98.94 122 VAL A CA 1
ATOM 993 C C . VAL A 1 122 ? -7.925 -1.925 12.487 1.00 98.94 122 VAL A C 1
ATOM 995 O O . VAL A 1 122 ? -7.427 -1.148 13.305 1.00 98.94 122 VAL A O 1
ATOM 998 N N . PHE A 1 123 ? -7.391 -2.150 11.292 1.00 98.94 123 PHE A N 1
ATOM 999 C CA . PHE A 1 123 ? -6.253 -1.408 10.766 1.00 98.94 123 PHE A CA 1
ATOM 1000 C C . PHE A 1 123 ? -6.738 -0.354 9.768 1.00 98.94 123 PHE A C 1
ATOM 1002 O O . PHE A 1 123 ? -7.462 -0.680 8.830 1.00 98.94 123 PHE A O 1
ATOM 1009 N N . LEU A 1 124 ? -6.356 0.905 9.960 1.00 98.88 124 LEU A N 1
ATOM 1010 C CA . LEU A 1 124 ? -6.766 2.036 9.135 1.00 98.88 124 LEU A CA 1
ATOM 1011 C C . LEU A 1 124 ? -5.570 2.539 8.320 1.00 98.88 124 LEU A C 1
ATOM 1013 O O . LEU A 1 124 ? -4.534 2.896 8.865 1.00 98.88 124 LEU A O 1
ATOM 1017 N N . LEU A 1 125 ? -5.709 2.599 6.997 1.00 98.31 125 LEU A N 1
ATOM 1018 C CA . LEU A 1 125 ? -4.693 3.168 6.114 1.00 98.31 125 LEU A CA 1
ATOM 1019 C C . LEU A 1 125 ? -5.351 3.897 4.934 1.00 98.31 125 LEU A C 1
ATOM 1021 O O . LEU A 1 125 ? -5.463 3.325 3.845 1.00 98.31 125 LEU A O 1
ATOM 1025 N N . PRO A 1 126 ? -5.769 5.165 5.107 1.00 97.44 126 PRO A N 1
ATOM 1026 C CA . PRO A 1 126 ? -6.400 5.975 4.067 1.00 97.44 126 PRO A CA 1
ATOM 1027 C C . PRO A 1 126 ? -5.370 6.540 3.075 1.00 97.44 126 PRO A C 1
ATOM 1029 O O . PRO A 1 126 ? -5.422 7.699 2.691 1.00 97.44 126 PRO A O 1
ATOM 1032 N N . THR A 1 127 ? -4.405 5.723 2.666 1.00 95.69 127 THR A N 1
ATOM 1033 C CA . THR A 1 127 ? -3.264 6.115 1.833 1.00 95.69 127 THR A CA 1
ATOM 1034 C C . THR A 1 127 ? -3.669 6.723 0.488 1.00 95.69 127 THR A C 1
ATOM 1036 O O . THR A 1 127 ? -4.540 6.209 -0.211 1.00 95.69 127 THR A O 1
ATOM 1039 N N . LYS A 1 128 ? -2.961 7.777 0.074 1.00 95.38 128 LYS A N 1
ATOM 1040 C CA . LYS A 1 128 ? -3.116 8.450 -1.225 1.00 95.38 128 LYS A CA 1
ATOM 1041 C C . LYS A 1 128 ? -2.659 7.595 -2.417 1.00 95.38 128 LYS A C 1
ATOM 1043 O O . LYS A 1 128 ? -2.836 7.991 -3.568 1.00 95.38 128 LYS A O 1
ATOM 1048 N N . GLY A 1 129 ? -2.064 6.433 -2.145 1.00 93.25 129 GLY A N 1
ATOM 1049 C CA . GLY A 1 129 ? -1.668 5.408 -3.112 1.00 93.25 129 GLY A CA 1
ATOM 1050 C C . GLY A 1 129 ? -0.447 4.640 -2.619 1.00 93.25 129 GLY A C 1
ATOM 1051 O O . GLY A 1 129 ? 0.473 5.269 -2.115 1.00 93.25 129 GLY A O 1
ATOM 1052 N N . GLU A 1 130 ? -0.410 3.313 -2.768 1.00 93.31 130 GLU A N 1
ATOM 1053 C CA . GLU A 1 130 ? 0.680 2.416 -2.339 1.00 93.31 130 GLU A CA 1
ATOM 1054 C C . GLU A 1 130 ? 1.223 1.573 -3.490 1.00 93.31 130 GLU A C 1
ATOM 1056 O O . GLU A 1 130 ? 0.470 1.133 -4.359 1.00 93.31 130 GLU A O 1
ATOM 1061 N N . GLY A 1 131 ? 2.523 1.268 -3.426 1.00 93.12 131 GLY A N 1
ATOM 1062 C CA . GLY A 1 131 ? 3.133 0.250 -4.282 1.00 93.12 131 GLY A CA 1
ATOM 1063 C C . GLY A 1 131 ? 2.702 -1.165 -3.893 1.00 93.12 131 GLY A C 1
ATOM 1064 O O . GLY A 1 131 ? 2.240 -1.906 -4.744 1.00 93.12 131 GLY A O 1
ATOM 1065 N N . PHE A 1 132 ? 2.805 -1.519 -2.607 1.00 95.75 132 PHE A N 1
ATOM 1066 C CA . PHE A 1 132 ? 2.312 -2.801 -2.089 1.00 95.75 132 PHE A CA 1
ATOM 1067 C C . PHE A 1 132 ? 1.559 -2.625 -0.779 1.00 95.75 132 PHE A C 1
ATOM 1069 O O . PHE A 1 132 ? 0.376 -2.898 -0.743 1.00 95.75 132 PHE A O 1
ATOM 1076 N N . GLY A 1 133 ? 2.187 -2.072 0.263 1.00 94.88 133 GLY A N 1
ATOM 1077 C CA . GLY A 1 133 ? 1.536 -1.867 1.565 1.00 94.88 133 GLY A CA 1
ATOM 1078 C C . GLY A 1 133 ? 1.844 -2.977 2.569 1.00 94.88 133 GLY A C 1
ATOM 1079 O O . GLY A 1 133 ? 0.930 -3.595 3.103 1.00 94.88 133 GLY A O 1
ATOM 1080 N N . ILE A 1 134 ? 3.136 -3.188 2.857 1.00 97.38 134 ILE A N 1
ATOM 1081 C CA . ILE A 1 134 ? 3.620 -4.183 3.834 1.00 97.38 134 ILE A CA 1
ATOM 1082 C C . ILE A 1 134 ? 2.844 -4.130 5.166 1.00 97.38 134 ILE A C 1
ATOM 1084 O O . ILE A 1 134 ? 2.306 -5.158 5.564 1.00 97.38 134 ILE A O 1
ATOM 1088 N N . PRO A 1 135 ? 2.640 -2.957 5.802 1.00 97.88 135 PRO A N 1
ATOM 1089 C CA . PRO A 1 135 ? 1.923 -2.920 7.076 1.00 97.88 135 PRO A CA 1
ATOM 1090 C C . PRO A 1 135 ? 0.459 -3.369 6.977 1.00 97.88 135 PRO A C 1
ATOM 1092 O O . PRO A 1 135 ? -0.095 -3.943 7.912 1.00 97.88 135 PRO A O 1
ATOM 1095 N N . LEU A 1 136 ? -0.175 -3.128 5.823 1.00 98.12 136 LEU A N 1
ATOM 1096 C CA . LEU A 1 136 ? -1.543 -3.565 5.578 1.00 98.12 136 LEU A CA 1
ATOM 1097 C C . LEU A 1 136 ? -1.617 -5.093 5.502 1.00 98.12 136 LEU A C 1
ATOM 1099 O O . LEU A 1 136 ? -2.503 -5.691 6.112 1.00 98.12 136 LEU A O 1
ATOM 1103 N N . ILE A 1 137 ? -0.696 -5.732 4.774 1.00 98.25 137 ILE A N 1
ATOM 1104 C CA . ILE A 1 137 ? -0.697 -7.193 4.643 1.00 98.25 137 ILE A CA 1
ATOM 1105 C C . ILE A 1 137 ? -0.281 -7.884 5.950 1.00 98.25 137 ILE A C 1
ATOM 1107 O O . ILE A 1 137 ? -0.851 -8.917 6.281 1.00 98.25 137 ILE A O 1
ATOM 1111 N N . GLU A 1 138 ? 0.620 -7.290 6.741 1.00 98.75 138 GLU A N 1
ATOM 1112 C CA . GLU A 1 138 ? 0.985 -7.769 8.083 1.00 98.75 138 GLU A CA 1
ATOM 1113 C C . GLU A 1 138 ? -0.216 -7.739 9.039 1.00 98.75 138 GLU A C 1
ATOM 1115 O O . GLU A 1 138 ? -0.490 -8.721 9.733 1.00 98.75 138 GLU A O 1
ATOM 1120 N N . ALA A 1 139 ? -0.988 -6.645 9.039 1.00 98.81 139 ALA A N 1
ATOM 1121 C CA . ALA A 1 139 ? -2.210 -6.544 9.831 1.00 98.81 139 ALA A CA 1
ATOM 1122 C C . ALA A 1 139 ? -3.222 -7.632 9.433 1.00 98.81 139 ALA A C 1
ATOM 1124 O O . ALA A 1 139 ? -3.736 -8.354 10.294 1.00 98.81 139 ALA A O 1
ATOM 1125 N N . GLN A 1 140 ? -3.451 -7.808 8.127 1.00 98.75 140 GLN A N 1
ATOM 1126 C CA . GLN A 1 140 ? -4.308 -8.873 7.605 1.00 98.75 140 GLN A CA 1
ATOM 1127 C C . GLN A 1 140 ? -3.801 -10.267 7.986 1.00 98.75 140 GLN A C 1
ATOM 1129 O O . GLN A 1 140 ? -4.597 -11.122 8.377 1.00 98.75 140 GLN A O 1
ATOM 1134 N N . ALA A 1 141 ? -2.485 -10.491 7.940 1.00 98.81 141 ALA A N 1
ATOM 1135 C CA . ALA A 1 141 ? -1.856 -11.736 8.355 1.00 98.81 141 ALA A CA 1
ATOM 1136 C C . ALA A 1 141 ? -2.097 -12.009 9.849 1.00 98.81 141 ALA A C 1
ATOM 1138 O O . ALA A 1 141 ? -2.415 -13.137 10.210 1.00 98.81 141 ALA A O 1
ATOM 1139 N N . CYS A 1 142 ? -2.104 -10.998 10.715 1.00 98.81 142 CYS A N 1
ATOM 1140 C CA . CYS A 1 142 ? -2.534 -11.145 12.113 1.00 98.81 142 CYS A CA 1
ATOM 1141 C C . CYS A 1 142 ? -4.057 -11.320 12.294 1.00 98.81 142 CYS A C 1
ATOM 1143 O O . CYS A 1 142 ? -4.544 -11.387 13.422 1.00 98.81 142 CYS A O 1
ATOM 1145 N N . GLY A 1 143 ? -4.826 -11.414 11.205 1.00 98.56 143 GLY A N 1
ATOM 1146 C CA . GLY A 1 143 ? -6.282 -11.536 11.223 1.00 98.56 143 GLY A CA 1
ATOM 1147 C C . GLY A 1 143 ? -6.996 -10.224 11.533 1.00 98.56 143 GLY A C 1
ATOM 1148 O O . GLY A 1 143 ? -8.164 -10.254 11.909 1.00 98.56 143 GLY A O 1
ATOM 1149 N N . VAL A 1 144 ? -6.329 -9.076 11.403 1.00 98.81 144 VAL A N 1
ATOM 1150 C CA . VAL A 1 144 ? -6.934 -7.759 11.622 1.00 98.81 144 VAL A CA 1
ATOM 1151 C C . VAL A 1 144 ? -7.602 -7.298 10.322 1.00 98.81 144 VAL A C 1
ATOM 1153 O O . VAL A 1 144 ? -6.927 -7.200 9.296 1.00 98.81 144 VAL A O 1
ATOM 1156 N N . PRO A 1 145 ? -8.913 -7.003 10.321 1.00 98.56 145 PRO A N 1
ATOM 1157 C CA . PRO A 1 145 ? -9.575 -6.450 9.151 1.00 98.56 145 PRO A CA 1
ATOM 1158 C C . PRO A 1 145 ? -9.088 -5.024 8.881 1.00 98.56 145 PRO A C 1
ATOM 1160 O O . PRO A 1 145 ? -8.744 -4.279 9.801 1.00 98.56 145 PRO A O 1
ATOM 1163 N N . VAL A 1 146 ? -9.087 -4.636 7.608 1.00 98.69 146 VAL A N 1
ATOM 1164 C CA . VAL A 1 146 ? -8.494 -3.372 7.155 1.00 98.69 146 VAL A CA 1
ATOM 1165 C C . VAL A 1 146 ? -9.544 -2.403 6.613 1.00 98.69 146 VAL A C 1
ATOM 1167 O O . VAL A 1 146 ? -10.531 -2.813 6.000 1.00 98.69 146 VAL A O 1
ATOM 1170 N N . ILE A 1 147 ? -9.311 -1.109 6.819 1.00 98.81 147 ILE A N 1
ATOM 1171 C CA . ILE A 1 147 ? -9.969 0.006 6.137 1.00 98.81 147 ILE A CA 1
ATOM 1172 C C . ILE A 1 147 ? -8.891 0.715 5.317 1.00 98.81 147 ILE A C 1
ATOM 1174 O O . ILE A 1 147 ? -7.983 1.324 5.883 1.00 98.81 147 ILE A O 1
ATOM 1178 N N . THR A 1 148 ? -8.962 0.640 3.990 1.00 98.44 148 THR A N 1
ATOM 1179 C CA . THR A 1 148 ? -7.956 1.253 3.107 1.00 98.44 148 THR A CA 1
ATOM 1180 C C . THR A 1 148 ? -8.568 1.834 1.840 1.00 98.44 148 THR A C 1
ATOM 1182 O O . THR A 1 148 ? -9.752 1.656 1.573 1.00 98.44 148 THR A O 1
ATOM 1185 N N . THR A 1 149 ? -7.790 2.566 1.052 1.00 97.56 149 THR A N 1
ATOM 1186 C CA . THR A 1 149 ? -8.266 3.174 -0.189 1.00 97.56 149 THR A CA 1
ATOM 1187 C C . THR A 1 149 ? -8.453 2.158 -1.304 1.00 97.56 149 THR A C 1
ATOM 1189 O O . THR A 1 149 ? -7.658 1.245 -1.515 1.00 97.56 149 THR A O 1
ATOM 1192 N N . HIS A 1 150 ? -9.510 2.345 -2.090 1.00 96.81 150 HIS A N 1
ATOM 1193 C CA . HIS A 1 150 ? -9.728 1.627 -3.336 1.00 96.81 150 HIS A CA 1
ATOM 1194 C C . HIS A 1 150 ? -8.898 2.271 -4.458 1.00 96.81 150 HIS A C 1
ATOM 1196 O O . HIS A 1 150 ? -9.437 2.781 -5.445 1.00 96.81 150 HIS A O 1
ATOM 1202 N N . CYS A 1 151 ? -7.570 2.258 -4.332 1.00 93.81 151 CYS A N 1
ATOM 1203 C CA . CYS A 1 151 ? -6.640 2.759 -5.345 1.00 93.81 151 CYS A CA 1
ATOM 1204 C C . CYS A 1 151 ? -5.344 1.941 -5.379 1.00 93.81 151 CYS A C 1
ATOM 1206 O O . CYS A 1 151 ? -4.985 1.282 -4.405 1.00 93.81 151 CYS A O 1
A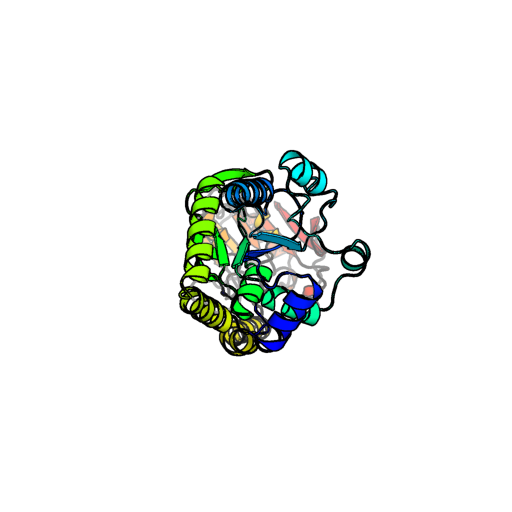TOM 1208 N N . THR A 1 152 ? -4.599 2.031 -6.487 1.00 93.75 152 THR A N 1
ATOM 1209 C CA . THR A 1 152 ? -3.268 1.401 -6.634 1.00 93.75 152 THR A CA 1
ATOM 1210 C C . THR A 1 152 ? -3.283 -0.096 -6.263 1.00 93.75 152 THR A C 1
ATOM 1212 O O . THR A 1 152 ? -4.293 -0.756 -6.509 1.00 93.75 152 THR A O 1
ATOM 1215 N N . ALA A 1 153 ? -2.216 -0.632 -5.660 1.00 95.56 153 ALA A N 1
ATOM 1216 C CA . ALA A 1 153 ? -2.131 -2.048 -5.290 1.00 95.56 153 ALA A CA 1
ATOM 1217 C C . ALA A 1 153 ? -3.088 -2.467 -4.161 1.00 95.56 153 ALA A C 1
ATOM 1219 O O . ALA A 1 153 ? -3.368 -3.650 -3.995 1.00 95.56 153 ALA A O 1
ATOM 1220 N N . GLN A 1 154 ? -3.641 -1.524 -3.387 1.00 95.62 154 GLN A N 1
ATOM 1221 C CA . GLN A 1 154 ? -4.504 -1.869 -2.247 1.00 95.62 154 GLN A CA 1
ATOM 1222 C C . GLN A 1 154 ? -5.772 -2.619 -2.676 1.00 95.62 154 GLN A C 1
ATOM 1224 O O . GLN A 1 154 ? -6.247 -3.477 -1.944 1.00 95.62 154 GLN A O 1
ATOM 1229 N N . LYS A 1 155 ? -6.287 -2.363 -3.887 1.00 94.69 155 LYS A N 1
ATOM 1230 C CA . LYS A 1 155 ? -7.435 -3.101 -4.450 1.00 94.69 155 LYS A CA 1
ATOM 1231 C C . LYS A 1 155 ? -7.167 -4.593 -4.646 1.00 94.69 155 LYS A C 1
ATOM 1233 O O . LYS A 1 155 ? -8.107 -5.376 -4.698 1.00 94.69 155 LYS A O 1
ATOM 1238 N N . GLU A 1 156 ? -5.905 -4.941 -4.846 1.00 95.25 156 GLU A N 1
ATOM 1239 C CA . GLU A 1 156 ? -5.458 -6.290 -5.167 1.00 95.25 156 GLU A CA 1
ATOM 1240 C C . GLU A 1 156 ? -5.081 -7.058 -3.897 1.00 95.25 156 GLU A C 1
ATOM 1242 O O . GLU A 1 156 ? -5.451 -8.221 -3.726 1.00 95.25 156 GLU A O 1
ATOM 1247 N N . ILE A 1 157 ? -4.377 -6.382 -2.983 1.00 96.31 157 ILE A N 1
ATOM 1248 C CA . ILE A 1 157 ? -3.777 -7.020 -1.810 1.00 96.31 157 ILE A CA 1
ATOM 1249 C C . ILE A 1 157 ? -4.661 -6.989 -0.556 1.00 96.31 157 ILE A C 1
ATOM 1251 O O . ILE A 1 157 ? -4.373 -7.697 0.406 1.00 96.31 157 ILE A O 1
ATOM 1255 N N . ALA A 1 158 ? -5.713 -6.165 -0.520 1.00 97.12 158 ALA A N 1
ATOM 1256 C CA . ALA A 1 158 ? -6.569 -6.014 0.654 1.00 97.12 158 ALA A CA 1
ATOM 1257 C C . ALA A 1 158 ? -7.902 -6.761 0.509 1.00 97.12 158 ALA A C 1
ATOM 1259 O O . ALA A 1 158 ? -8.523 -6.784 -0.552 1.00 97.12 158 ALA A O 1
ATOM 1260 N N . ASP A 1 159 ? -8.384 -7.310 1.618 1.00 97.56 159 ASP A N 1
ATOM 1261 C CA . ASP A 1 159 ? -9.759 -7.732 1.821 1.00 97.56 159 ASP A CA 1
ATOM 1262 C C . ASP A 1 159 ? -10.274 -7.099 3.124 1.00 97.56 159 ASP A C 1
ATOM 1264 O O . ASP A 1 159 ? -9.861 -7.428 4.238 1.00 97.56 159 ASP A O 1
ATOM 1268 N N . GLY A 1 160 ? -11.182 -6.139 2.972 1.00 96.25 160 GLY A N 1
ATOM 1269 C CA . GLY A 1 160 ? -11.736 -5.374 4.076 1.00 96.25 160 GLY A CA 1
ATOM 1270 C C . GLY A 1 160 ? -12.738 -4.341 3.586 1.00 96.25 160 GLY A C 1
ATOM 1271 O O . GLY A 1 160 ? -13.485 -4.571 2.628 1.00 96.25 160 GLY A O 1
ATOM 1272 N N . TRP A 1 161 ? -12.763 -3.193 4.250 1.00 98.50 161 TRP A N 1
ATOM 1273 C CA . TRP A 1 161 ? -13.562 -2.051 3.832 1.00 98.50 161 TRP A CA 1
ATOM 1274 C C . TRP A 1 161 ? -12.720 -1.085 3.005 1.00 98.50 161 TRP A C 1
ATOM 1276 O O . TRP A 1 161 ? -11.592 -0.745 3.355 1.00 98.50 161 TRP A O 1
ATOM 1286 N N . PHE A 1 162 ? -13.297 -0.629 1.900 1.00 98.38 162 PHE A N 1
ATOM 1287 C CA . PHE A 1 162 ? -12.608 0.209 0.934 1.00 98.38 162 PHE A CA 1
ATOM 1288 C C . PHE A 1 162 ? -13.196 1.616 0.901 1.00 98.38 162 PHE A C 1
ATOM 1290 O O . PHE A 1 162 ? -14.396 1.756 0.673 1.00 98.38 162 PHE A O 1
ATOM 1297 N N . ILE A 1 163 ? -12.336 2.620 1.062 1.00 98.50 163 ILE A N 1
ATOM 1298 C CA . ILE A 1 163 ? -12.626 4.043 0.843 1.00 98.50 163 ILE A CA 1
ATOM 1299 C C . ILE A 1 163 ? -12.636 4.274 -0.671 1.00 98.50 163 ILE A C 1
ATOM 1301 O O . ILE A 1 163 ? -11.638 4.003 -1.347 1.00 98.50 163 ILE A O 1
ATOM 1305 N N . LYS A 1 164 ? -13.766 4.710 -1.221 1.00 97.88 164 LYS A N 1
ATOM 1306 C CA . LYS A 1 164 ? -14.006 4.864 -2.662 1.00 97.88 164 LYS A CA 1
ATOM 1307 C C . LYS A 1 164 ? -14.220 6.315 -3.081 1.00 97.88 164 LYS A C 1
ATOM 1309 O O . LYS A 1 164 ? -13.997 6.617 -4.252 1.00 97.88 164 LYS A O 1
ATOM 1314 N N . ASP A 1 165 ? -14.622 7.182 -2.160 1.00 97.62 165 ASP A N 1
ATOM 1315 C CA . ASP A 1 165 ? -14.735 8.622 -2.358 1.00 97.62 165 ASP A CA 1
ATOM 1316 C C . ASP A 1 165 ? -13.333 9.250 -2.329 1.00 97.62 165 ASP A C 1
ATOM 1318 O O . ASP A 1 165 ? -12.794 9.629 -1.281 1.00 97.62 165 ASP A O 1
ATOM 1322 N N . LEU A 1 166 ? -12.708 9.235 -3.509 1.00 96.75 166 LEU A N 1
ATOM 1323 C CA . LEU A 1 166 ? -11.319 9.607 -3.739 1.00 96.75 166 LEU A CA 1
ATOM 1324 C C . LEU A 1 166 ? -11.230 10.710 -4.800 1.00 96.75 166 LEU A C 1
ATOM 1326 O O . LEU A 1 166 ? -11.620 10.507 -5.953 1.00 96.75 166 LEU A O 1
ATOM 1330 N N . GLU A 1 167 ? -10.633 11.842 -4.442 1.00 96.44 167 GLU A N 1
ATOM 1331 C CA . GLU A 1 167 ? -10.342 12.938 -5.368 1.00 96.44 167 GLU A CA 1
ATOM 1332 C C . GLU A 1 167 ? -8.923 12.797 -5.927 1.00 96.44 167 GLU A C 1
ATOM 1334 O O . GLU A 1 167 ? -7.980 12.520 -5.191 1.00 96.44 167 GLU A O 1
ATOM 1339 N N . ARG A 1 168 ? -8.732 12.974 -7.238 1.00 95.19 168 ARG A N 1
ATOM 1340 C CA . ARG A 1 168 ? -7.392 12.913 -7.836 1.00 95.19 168 ARG A CA 1
ATOM 1341 C C . ARG A 1 168 ? -6.672 14.243 -7.681 1.00 95.19 168 ARG A C 1
ATOM 1343 O O . ARG A 1 168 ? -7.163 15.267 -8.140 1.00 95.19 168 ARG A O 1
ATOM 1350 N N . ILE A 1 169 ? -5.457 14.189 -7.153 1.00 93.81 169 ILE A N 1
ATOM 1351 C CA . ILE A 1 169 ? -4.572 15.344 -7.011 1.00 93.81 169 ILE A CA 1
ATOM 1352 C C . ILE A 1 169 ? -3.307 15.144 -7.845 1.00 93.81 169 ILE A C 1
ATOM 1354 O O . ILE A 1 169 ? -2.712 14.062 -7.853 1.00 93.81 169 ILE A O 1
ATOM 1358 N N . TRP A 1 170 ? -2.898 16.181 -8.576 1.00 93.88 170 TRP A N 1
ATOM 1359 C CA . TRP A 1 170 ? -1.614 16.184 -9.275 1.00 93.88 170 TRP A CA 1
ATOM 1360 C C . TRP A 1 170 ? -0.501 16.522 -8.287 1.00 93.88 170 TRP A C 1
ATOM 1362 O O . TRP A 1 170 ? -0.642 17.439 -7.479 1.00 93.88 170 TRP A O 1
ATOM 1372 N N . THR A 1 171 ? 0.606 15.786 -8.338 1.00 89.31 171 THR A N 1
ATOM 1373 C CA . THR A 1 171 ? 1.699 15.933 -7.368 1.00 89.31 171 THR A CA 1
ATOM 1374 C C . THR A 1 171 ? 2.996 16.398 -8.020 1.00 89.31 171 THR A C 1
ATOM 1376 O O . THR A 1 171 ? 3.189 16.274 -9.228 1.00 89.31 171 THR A O 1
ATOM 1379 N N . ALA A 1 172 ? 3.940 16.862 -7.196 1.00 87.25 172 ALA A N 1
ATOM 1380 C CA . ALA A 1 172 ? 5.291 17.224 -7.633 1.00 87.25 172 ALA A CA 1
ATOM 1381 C C . ALA A 1 172 ? 6.092 16.040 -8.218 1.00 87.25 172 ALA A C 1
ATOM 1383 O O . ALA A 1 172 ? 7.136 16.245 -8.827 1.00 87.25 172 ALA A O 1
ATOM 1384 N N . GLN A 1 173 ? 5.600 14.803 -8.074 1.00 85.31 173 GLN A N 1
ATOM 1385 C CA . GLN A 1 173 ? 6.171 13.612 -8.710 1.00 85.31 173 GLN A CA 1
ATOM 1386 C C . GLN A 1 173 ? 5.714 13.442 -10.170 1.00 85.31 173 GLN A C 1
ATOM 1388 O O . GLN A 1 173 ? 5.940 12.386 -10.755 1.00 85.31 173 GLN A O 1
ATOM 1393 N N . ASN A 1 174 ? 5.043 14.445 -10.751 1.00 92.88 174 ASN A N 1
ATOM 1394 C CA . ASN A 1 174 ? 4.456 14.399 -12.094 1.00 92.88 174 ASN A CA 1
ATOM 1395 C C . ASN A 1 174 ? 3.525 13.193 -12.294 1.00 92.88 174 ASN A C 1
ATOM 1397 O O . ASN A 1 174 ? 3.526 12.536 -13.336 1.00 92.88 174 ASN A O 1
ATOM 1401 N N . SER A 1 175 ? 2.749 12.879 -11.259 1.00 91.75 175 SER A N 1
ATOM 1402 C CA . SER A 1 175 ? 1.799 11.773 -11.253 1.00 91.75 175 SER A CA 1
ATOM 1403 C C . SER A 1 175 ? 0.582 12.090 -10.385 1.00 91.75 175 SER A C 1
ATOM 1405 O O . SER A 1 175 ? 0.628 12.952 -9.497 1.00 91.75 175 SER A O 1
ATOM 1407 N N . TRP A 1 176 ? -0.515 11.383 -10.661 1.00 93.44 176 TRP A N 1
ATOM 1408 C CA . TRP A 1 176 ? -1.757 11.464 -9.898 1.00 93.44 176 TRP A CA 1
ATOM 1409 C C . TRP A 1 176 ? -1.668 10.654 -8.599 1.00 93.44 176 TRP A C 1
ATOM 1411 O O . TRP A 1 176 ? -1.298 9.480 -8.621 1.00 93.44 176 TRP A O 1
ATOM 1421 N N . GLN A 1 177 ? -2.084 11.261 -7.491 1.00 93.94 177 GLN A N 1
ATOM 1422 C CA . GLN A 1 177 ? -2.387 10.595 -6.220 1.00 93.94 177 GLN A CA 1
ATOM 1423 C C . GLN A 1 177 ? -3.848 10.859 -5.830 1.00 93.94 177 GLN A C 1
ATOM 1425 O O . GLN A 1 177 ? -4.567 11.543 -6.561 1.00 93.94 177 GLN A O 1
ATOM 1430 N N . PHE A 1 178 ? -4.301 10.302 -4.706 1.00 95.00 178 PHE A N 1
ATOM 1431 C CA . PHE A 1 178 ? -5.689 10.408 -4.255 1.00 95.00 178 PHE A CA 1
ATOM 1432 C C . PHE A 1 178 ? -5.816 11.122 -2.909 1.00 95.00 178 PHE A C 1
ATOM 1434 O O . PHE A 1 178 ? -5.067 10.839 -1.988 1.00 95.00 178 PHE A O 1
ATOM 1441 N N . GLU A 1 179 ? -6.789 12.008 -2.766 1.00 95.50 179 GLU A N 1
ATOM 1442 C CA . GLU A 1 179 ? -7.225 12.577 -1.494 1.00 95.50 179 GLU A CA 1
ATOM 1443 C C . GLU A 1 179 ? -8.490 11.847 -1.029 1.00 95.50 179 GLU A C 1
ATOM 1445 O O . GLU A 1 179 ? -9.378 11.571 -1.834 1.00 95.50 179 GLU A O 1
ATOM 1450 N N . CYS A 1 180 ? -8.571 11.502 0.255 1.00 96.06 180 CYS A N 1
ATOM 1451 C CA . CYS A 1 180 ? -9.671 10.718 0.811 1.00 96.06 180 CYS A CA 1
ATOM 1452 C C . CYS A 1 180 ? -10.718 11.631 1.443 1.00 96.06 180 CYS A C 1
ATOM 1454 O O . CYS A 1 180 ? -10.378 12.503 2.248 1.00 96.06 180 CYS A O 1
ATOM 1456 N N . ASN A 1 181 ? -12.000 11.368 1.190 1.00 96.69 181 ASN A N 1
ATOM 1457 C CA . ASN A 1 181 ? -13.055 12.000 1.971 1.00 96.69 181 ASN A CA 1
ATOM 1458 C C . ASN A 1 181 ? -13.138 11.367 3.369 1.00 96.69 181 ASN A C 1
ATOM 1460 O O . ASN A 1 181 ? -13.527 10.210 3.531 1.00 96.69 181 ASN A O 1
ATOM 1464 N N . TYR A 1 182 ? -12.808 12.145 4.404 1.00 98.06 182 TYR A N 1
ATOM 1465 C CA . TYR A 1 182 ? -12.810 11.656 5.785 1.00 98.06 182 TYR A CA 1
ATOM 1466 C C . TYR A 1 182 ? -14.193 11.189 6.267 1.00 98.06 182 TYR A C 1
ATOM 1468 O O . TYR A 1 182 ? -14.259 10.358 7.167 1.00 98.06 182 TYR A O 1
ATOM 1476 N N . ARG A 1 183 ? -15.293 11.677 5.678 1.00 98.50 183 ARG A N 1
ATOM 1477 C CA . ARG A 1 183 ? -16.653 11.268 6.064 1.00 98.50 183 ARG A CA 1
ATOM 1478 C C . ARG A 1 183 ? -16.935 9.813 5.702 1.00 98.50 183 ARG A C 1
ATOM 1480 O O . ARG A 1 183 ? -17.480 9.090 6.525 1.00 98.50 183 ARG A O 1
ATOM 1487 N N . GLU A 1 184 ? -16.475 9.351 4.539 1.00 98.75 184 GLU A N 1
ATOM 1488 C CA . GLU A 1 184 ? -16.598 7.930 4.191 1.00 98.75 184 GLU A CA 1
ATOM 1489 C C . GLU A 1 184 ? -15.752 7.065 5.139 1.00 98.75 184 GLU A C 1
ATOM 1491 O O . GLU A 1 184 ? -16.177 5.984 5.537 1.00 98.75 184 GLU A O 1
ATOM 1496 N N . ILE A 1 185 ? -14.584 7.552 5.575 1.00 98.81 185 ILE A N 1
ATOM 1497 C CA . ILE A 1 185 ? -13.774 6.845 6.579 1.00 98.81 185 ILE A CA 1
ATOM 1498 C C . ILE A 1 185 ? -14.563 6.677 7.890 1.00 98.81 185 ILE A C 1
ATOM 1500 O O . ILE A 1 185 ? -14.523 5.592 8.468 1.00 98.81 185 ILE A O 1
ATOM 1504 N N . VAL A 1 186 ? -15.313 7.696 8.336 1.00 98.88 186 VAL A N 1
ATOM 1505 C CA . VAL A 1 186 ? -16.202 7.599 9.514 1.00 98.88 186 VAL A CA 1
ATOM 1506 C C . VAL A 1 186 ? -17.256 6.507 9.316 1.00 98.88 186 VAL A C 1
ATOM 1508 O O . VAL A 1 186 ? -17.397 5.640 10.175 1.00 98.88 186 VAL A O 1
ATOM 1511 N N . ASP A 1 187 ? -17.930 6.476 8.163 1.00 98.88 187 ASP A N 1
ATOM 1512 C CA . ASP A 1 187 ? -18.944 5.454 7.862 1.00 98.88 187 ASP A CA 1
ATOM 1513 C C . ASP A 1 187 ? -18.364 4.028 7.862 1.00 98.88 187 ASP A C 1
ATOM 1515 O O . ASP A 1 187 ? -19.029 3.059 8.242 1.00 98.88 187 ASP A O 1
ATOM 1519 N N . LEU A 1 188 ? -17.119 3.864 7.404 1.00 98.88 188 LEU A N 1
ATOM 1520 C CA . LEU A 1 188 ? -16.430 2.573 7.411 1.00 98.88 188 LEU A CA 1
ATOM 1521 C C . LEU A 1 188 ? -15.956 2.173 8.814 1.00 98.88 188 LEU A C 1
ATOM 1523 O O . LEU A 1 188 ? -16.040 0.992 9.158 1.00 98.88 188 LEU A O 1
ATOM 1527 N N . LEU A 1 189 ? -15.513 3.132 9.632 1.00 98.94 189 LEU A N 1
ATOM 1528 C CA . LEU A 1 189 ? -15.210 2.906 11.048 1.00 98.94 189 LEU A CA 1
ATOM 1529 C C . LEU A 1 189 ? -16.461 2.459 11.811 1.00 98.94 189 LEU A C 1
ATOM 1531 O O . LEU A 1 189 ? -16.397 1.468 12.536 1.00 98.94 189 LEU A O 1
ATOM 1535 N N . GLU A 1 190 ? -17.609 3.098 11.566 1.00 98.88 190 GLU A N 1
ATOM 1536 C CA . GLU A 1 190 ? -18.900 2.696 12.132 1.00 98.88 190 GLU A CA 1
ATOM 1537 C C . GLU A 1 190 ? -19.245 1.249 11.758 1.00 98.88 190 GLU A C 1
ATOM 1539 O O . GLU A 1 190 ? -19.558 0.431 12.623 1.00 98.88 190 GLU A O 1
ATOM 1544 N N . LYS A 1 191 ? -19.102 0.872 10.481 1.00 98.81 191 LYS A N 1
ATOM 1545 C CA . LYS A 1 191 ? -19.328 -0.515 10.032 1.00 98.81 191 LYS A CA 1
ATOM 1546 C C . LYS A 1 191 ? -18.416 -1.514 10.745 1.00 98.81 191 LYS A C 1
ATOM 1548 O O . LYS A 1 191 ? -18.887 -2.577 11.154 1.00 98.81 191 LYS A O 1
ATOM 1553 N N . ALA A 1 192 ? -17.131 -1.197 10.891 1.00 98.81 192 ALA A N 1
ATOM 1554 C CA . ALA A 1 192 ? -16.172 -2.065 11.571 1.00 98.81 192 ALA A CA 1
ATOM 1555 C C . ALA A 1 192 ? -16.496 -2.218 13.064 1.00 98.81 192 ALA A C 1
ATOM 1557 O O . ALA A 1 192 ? -16.466 -3.323 13.613 1.00 98.81 192 ALA A O 1
ATOM 1558 N N . TYR A 1 193 ? -16.873 -1.118 13.706 1.00 98.81 193 TYR A N 1
ATOM 1559 C CA . TYR A 1 193 ? -17.268 -1.081 15.103 1.00 98.81 193 TYR A CA 1
ATOM 1560 C C . TYR A 1 193 ? -18.554 -1.877 15.372 1.00 98.81 193 TYR A C 1
ATOM 1562 O O . TYR A 1 193 ? -18.576 -2.731 16.262 1.00 98.81 193 TYR A O 1
ATOM 1570 N N . GLN A 1 194 ? -19.590 -1.709 14.545 1.00 98.69 194 GLN A N 1
ATOM 1571 C CA . GLN A 1 194 ? -20.818 -2.507 14.634 1.00 98.69 194 GLN A CA 1
ATOM 1572 C C . GLN A 1 194 ? -20.565 -3.992 14.344 1.00 98.69 194 GLN A C 1
ATOM 1574 O O . GLN A 1 194 ? -21.140 -4.871 14.997 1.00 98.69 194 GLN A O 1
ATOM 1579 N N . ALA A 1 195 ? -19.655 -4.308 13.417 1.00 98.62 195 ALA A N 1
ATOM 1580 C CA . ALA A 1 195 ? -19.237 -5.687 13.183 1.00 98.62 195 ALA A CA 1
ATOM 1581 C C . ALA A 1 195 ? -18.587 -6.298 14.435 1.00 98.62 195 ALA A C 1
ATOM 1583 O O . ALA A 1 195 ? -18.842 -7.462 14.754 1.00 98.62 195 ALA A O 1
ATOM 1584 N N . LYS A 1 196 ? -17.788 -5.524 15.183 1.00 97.94 196 LYS A N 1
ATOM 1585 C CA . LYS A 1 196 ? -17.227 -5.977 16.462 1.00 97.94 196 LYS A CA 1
ATOM 1586 C C . LYS A 1 196 ? -18.315 -6.173 17.515 1.00 97.94 196 LYS A C 1
ATOM 1588 O O . LYS A 1 196 ? -18.371 -7.251 18.100 1.00 97.94 196 LYS A O 1
ATOM 1593 N N . LYS A 1 197 ? -19.186 -5.178 17.733 1.00 97.94 197 LYS A N 1
ATOM 1594 C CA . LYS A 1 197 ? -20.273 -5.251 18.731 1.00 97.94 197 LYS A CA 1
ATOM 1595 C C . LYS A 1 197 ? -21.204 -6.445 18.495 1.00 97.94 197 LYS A C 1
ATOM 1597 O O . LYS A 1 197 ? -21.607 -7.102 19.445 1.00 97.94 197 LYS A O 1
ATOM 1602 N N . SER A 1 198 ? -21.492 -6.765 17.234 1.00 97.88 198 SER A N 1
ATOM 1603 C CA . SER A 1 198 ? -22.325 -7.915 16.848 1.00 97.88 198 SER A CA 1
ATOM 1604 C C . SER A 1 198 ? -21.583 -9.260 16.797 1.00 97.88 198 SER A C 1
ATOM 1606 O O . SER A 1 198 ? -22.201 -10.283 16.511 1.00 97.88 198 SER A O 1
ATOM 1608 N N . GLY A 1 199 ? -20.259 -9.285 16.991 1.00 98.00 199 GLY A N 1
ATOM 1609 C CA . GLY A 1 199 ? -19.424 -10.483 16.823 1.00 98.00 199 GLY A CA 1
ATOM 1610 C C . GLY A 1 199 ? -19.207 -10.919 15.365 1.00 98.00 199 GLY A C 1
ATOM 1611 O O . GLY A 1 199 ? -18.433 -11.839 15.096 1.00 98.00 199 GLY A O 1
ATOM 1612 N N . THR A 1 200 ? -19.825 -10.242 14.393 1.00 98.25 200 THR A N 1
ATOM 1613 C CA . THR A 1 200 ? -19.685 -10.561 12.962 1.00 98.25 200 THR A CA 1
ATOM 1614 C C . THR A 1 200 ? -18.314 -10.191 12.388 1.00 98.25 200 THR A C 1
ATOM 1616 O O . THR A 1 200 ? -17.957 -10.662 11.303 1.00 98.25 200 THR A O 1
ATOM 1619 N N . ILE A 1 201 ? -17.497 -9.427 13.127 1.00 98.19 201 ILE A N 1
ATOM 1620 C CA . ILE A 1 201 ? -16.119 -9.072 12.756 1.00 98.19 201 ILE A CA 1
ATOM 1621 C C . ILE A 1 201 ? -15.253 -10.301 12.454 1.00 98.19 201 ILE A C 1
ATOM 1623 O O . ILE A 1 201 ? -14.400 -10.236 11.574 1.00 98.19 201 ILE A O 1
ATOM 1627 N N . VAL A 1 202 ? -15.535 -11.452 13.078 1.00 98.25 202 VAL A N 1
ATOM 1628 C CA . VAL A 1 202 ? -14.823 -12.723 12.849 1.00 98.25 202 VAL A CA 1
ATOM 1629 C C . VAL A 1 202 ? -14.829 -13.133 11.371 1.00 98.25 202 VAL A C 1
ATOM 1631 O O . VAL A 1 202 ? -13.845 -13.682 10.873 1.00 98.25 202 VAL A O 1
ATOM 1634 N N . LYS A 1 203 ? -15.900 -12.825 10.624 1.00 98.38 203 LYS A N 1
ATOM 1635 C CA . L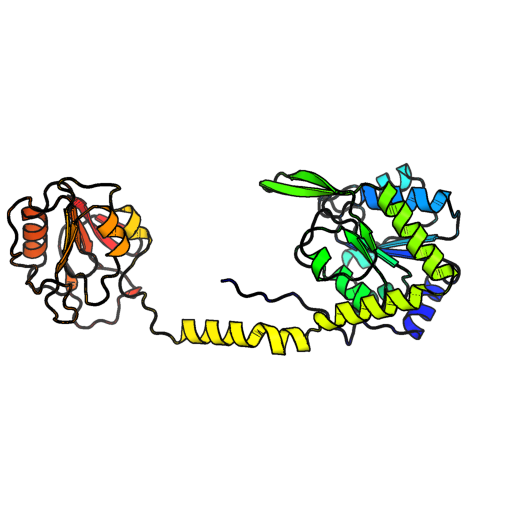YS A 1 203 ? -15.949 -13.066 9.171 1.00 98.38 203 LYS A CA 1
ATOM 1636 C C . LYS A 1 203 ? -14.893 -12.244 8.429 1.00 98.38 203 LYS A C 1
ATOM 1638 O O . LYS A 1 203 ? -14.262 -12.754 7.507 1.00 98.38 203 LYS A O 1
ATOM 1643 N N . TYR A 1 204 ? -14.710 -10.987 8.820 1.00 98.56 204 TYR A N 1
ATOM 1644 C CA . TYR A 1 204 ? -13.731 -10.087 8.215 1.00 98.56 204 TYR A CA 1
ATOM 1645 C C . TYR A 1 204 ? -12.305 -10.465 8.618 1.00 98.56 204 TYR A C 1
ATOM 1647 O O . TYR A 1 204 ? -11.432 -10.476 7.763 1.00 98.56 204 TYR A O 1
ATOM 1655 N N . GLN A 1 205 ? -12.091 -10.887 9.867 1.00 98.69 205 GLN A N 1
ATOM 1656 C CA . GLN A 1 205 ? -10.797 -11.398 10.339 1.00 98.69 205 GLN A CA 1
ATOM 1657 C C . GLN A 1 205 ? -10.329 -12.613 9.522 1.00 98.69 205 GLN A C 1
ATOM 1659 O O . GLN A 1 205 ? -9.187 -12.665 9.067 1.00 98.69 205 GLN A O 1
ATOM 1664 N N . LYS A 1 206 ? -11.233 -13.574 9.270 1.00 98.69 206 LYS A N 1
ATOM 1665 C CA . LYS A 1 206 ? -10.941 -14.754 8.436 1.00 98.69 206 LYS A CA 1
ATOM 1666 C C . LYS A 1 206 ? -10.601 -14.379 6.994 1.00 98.69 206 LYS A C 1
ATOM 1668 O O . LYS A 1 206 ? -9.668 -14.943 6.432 1.00 98.69 206 LYS A O 1
ATOM 1673 N N . ARG A 1 207 ? -11.344 -13.437 6.403 1.00 98.62 207 ARG A N 1
ATOM 1674 C CA . ARG A 1 207 ? -11.098 -12.944 5.038 1.00 98.62 207 ARG A CA 1
ATOM 1675 C C . ARG A 1 207 ? -9.767 -12.210 4.920 1.00 98.62 207 ARG A C 1
ATOM 1677 O O . ARG A 1 207 ? -9.002 -12.519 4.017 1.00 98.62 207 ARG A O 1
ATOM 1684 N N . ALA A 1 208 ? -9.474 -11.320 5.866 1.00 98.56 208 ALA A N 1
ATOM 1685 C CA . ALA A 1 208 ? -8.203 -10.615 5.949 1.00 98.56 208 ALA A CA 1
ATOM 1686 C C . ALA A 1 208 ? -7.033 -11.611 5.994 1.00 98.56 208 ALA A C 1
ATOM 1688 O O . ALA A 1 208 ? -6.157 -11.570 5.133 1.00 98.56 208 ALA A O 1
ATOM 1689 N N . ARG A 1 209 ? -7.075 -12.596 6.906 1.00 98.56 209 ARG A N 1
ATOM 1690 C CA . ARG A 1 209 ? -6.041 -13.642 6.968 1.00 98.56 209 ARG A CA 1
ATOM 1691 C C . ARG A 1 209 ? -5.926 -14.410 5.656 1.00 98.56 209 ARG A C 1
ATOM 1693 O O . ARG A 1 209 ? -4.817 -14.586 5.170 1.00 98.56 209 ARG A O 1
ATOM 1700 N N . ALA A 1 210 ? -7.045 -14.860 5.087 1.00 98.62 210 ALA A N 1
ATOM 1701 C CA . ALA A 1 210 ? -7.039 -15.616 3.837 1.00 98.62 210 ALA A CA 1
ATOM 1702 C C . ALA A 1 210 ? -6.394 -14.825 2.690 1.00 98.62 210 ALA A C 1
ATOM 1704 O O . ALA A 1 210 ? -5.577 -15.380 1.962 1.00 98.62 210 ALA A O 1
ATOM 1705 N N . LYS A 1 211 ? -6.692 -13.524 2.585 1.00 98.38 211 LYS A N 1
ATOM 1706 C CA . LYS A 1 211 ? -6.064 -12.634 1.608 1.00 98.38 211 LYS A CA 1
ATOM 1707 C C . LYS A 1 211 ? -4.557 -12.501 1.844 1.00 98.38 211 LYS A C 1
ATOM 1709 O O . LYS A 1 211 ? -3.795 -12.563 0.889 1.00 98.38 211 LYS A O 1
ATOM 1714 N N . ALA A 1 212 ? -4.110 -12.384 3.095 1.00 98.44 212 ALA A N 1
ATOM 1715 C CA . ALA A 1 212 ? -2.680 -12.338 3.407 1.00 98.44 212 ALA A CA 1
ATOM 1716 C C . ALA A 1 212 ? -1.926 -13.624 3.031 1.00 98.44 212 ALA A C 1
ATOM 1718 O O . ALA A 1 212 ? -0.799 -13.536 2.554 1.00 98.44 212 ALA A O 1
ATOM 1719 N N . MET A 1 213 ? -2.558 -14.797 3.164 1.00 98.44 213 MET A N 1
ATOM 1720 C CA . MET A 1 213 ? -1.962 -16.077 2.745 1.00 98.44 213 MET A CA 1
ATOM 1721 C C . MET A 1 213 ? -1.685 -16.152 1.236 1.00 98.44 213 MET A C 1
ATOM 1723 O O . MET A 1 213 ? -0.879 -16.972 0.804 1.00 98.44 213 MET A O 1
ATOM 1727 N N . GLU A 1 214 ? -2.332 -15.319 0.412 1.00 97.75 214 GLU A N 1
ATOM 1728 C CA . GLU A 1 214 ? -2.020 -15.240 -1.020 1.00 97.75 214 GLU A CA 1
ATOM 1729 C C . GLU A 1 214 ? -0.609 -14.688 -1.280 1.00 97.75 214 GLU A C 1
ATOM 1731 O O . GLU A 1 214 ? -0.042 -14.989 -2.327 1.00 97.75 214 GLU A O 1
ATOM 1736 N N . TYR A 1 215 ? -0.043 -13.949 -0.317 1.00 97.94 215 TYR A N 1
ATOM 1737 C CA . TYR A 1 215 ? 1.256 -13.272 -0.384 1.00 97.94 215 TYR A CA 1
ATOM 1738 C C . TYR A 1 215 ? 2.262 -13.820 0.639 1.00 97.94 215 TYR A C 1
ATOM 1740 O O . TYR A 1 215 ? 3.208 -13.124 1.020 1.00 97.94 215 TYR A O 1
ATOM 1748 N N . ASP A 1 216 ? 2.049 -15.050 1.109 1.00 98.38 216 ASP A N 1
ATOM 1749 C CA . ASP A 1 216 ? 3.006 -15.736 1.972 1.00 98.38 216 ASP A CA 1
ATOM 1750 C C . ASP A 1 216 ? 4.391 -15.839 1.310 1.00 98.38 216 ASP A C 1
ATOM 1752 O O . ASP A 1 216 ? 4.502 -16.037 0.098 1.00 98.38 216 ASP A O 1
ATOM 1756 N N . GLU A 1 217 ? 5.454 -15.679 2.097 1.00 97.19 217 GLU A N 1
ATOM 1757 C CA . GLU A 1 217 ? 6.824 -15.637 1.585 1.00 97.19 217 GLU A CA 1
ATOM 1758 C C . GLU A 1 217 ? 7.261 -16.919 0.875 1.00 97.19 217 GLU A C 1
ATOM 1760 O O . GLU A 1 217 ? 7.873 -16.826 -0.193 1.00 97.19 217 GLU A O 1
ATOM 1765 N N . GLU A 1 218 ? 6.897 -18.097 1.392 1.00 96.88 218 GLU A N 1
ATOM 1766 C CA . GLU A 1 218 ? 7.223 -19.363 0.736 1.00 96.88 218 GLU A CA 1
ATOM 1767 C C . GLU A 1 218 ? 6.441 -19.493 -0.564 1.00 96.88 218 GLU A C 1
ATOM 1769 O O . GLU A 1 218 ? 7.001 -19.864 -1.597 1.00 96.88 218 GLU A O 1
ATOM 1774 N N . LYS A 1 219 ? 5.155 -19.131 -0.543 1.00 96.62 219 LYS A N 1
ATOM 1775 C CA . LYS A 1 219 ? 4.317 -19.156 -1.742 1.00 96.62 219 LYS A CA 1
ATOM 1776 C C . LYS A 1 219 ? 4.875 -18.247 -2.835 1.00 96.62 219 LYS A C 1
ATOM 1778 O O . LYS A 1 219 ? 5.052 -18.684 -3.971 1.00 96.62 219 LYS A O 1
ATOM 1783 N N . VAL A 1 220 ? 5.185 -16.992 -2.509 1.00 96.88 220 VAL A N 1
ATOM 1784 C CA . VAL A 1 220 ? 5.707 -16.035 -3.493 1.00 96.88 220 VAL A CA 1
ATOM 1785 C C . VAL A 1 220 ? 7.056 -16.500 -4.040 1.00 96.88 220 VAL A C 1
ATOM 1787 O O . VAL A 1 220 ? 7.273 -16.464 -5.255 1.00 96.88 220 VAL A O 1
ATOM 1790 N N . PHE A 1 221 ? 7.945 -16.986 -3.172 1.00 96.88 221 PHE A N 1
ATOM 1791 C CA . PHE A 1 221 ? 9.249 -17.506 -3.577 1.00 96.88 221 PHE A CA 1
ATOM 1792 C C . PHE A 1 221 ? 9.147 -18.747 -4.471 1.00 96.88 221 PHE A C 1
ATOM 1794 O O . PHE A 1 221 ? 9.895 -18.862 -5.437 1.00 96.88 221 PHE A O 1
ATOM 1801 N N . ASN A 1 222 ? 8.203 -19.645 -4.201 1.00 97.06 222 ASN A N 1
ATOM 1802 C CA . ASN A 1 222 ? 8.077 -20.905 -4.930 1.00 97.06 222 ASN A CA 1
ATOM 1803 C C . ASN A 1 222 ? 7.211 -20.809 -6.195 1.00 97.06 222 ASN A C 1
ATOM 1805 O O . ASN A 1 222 ? 7.382 -21.625 -7.097 1.00 97.06 222 ASN A O 1
ATOM 1809 N N . GLU A 1 223 ? 6.299 -19.839 -6.297 1.00 95.50 223 GLU A N 1
ATOM 1810 C CA . GLU A 1 223 ? 5.384 -19.719 -7.445 1.00 95.50 223 GLU A CA 1
ATOM 1811 C C . GLU A 1 223 ? 5.757 -18.577 -8.403 1.00 95.50 223 GLU A C 1
ATOM 1813 O O . GLU A 1 223 ? 5.692 -18.751 -9.621 1.00 95.50 223 GLU A O 1
ATOM 1818 N N . TYR A 1 224 ? 6.175 -17.412 -7.889 1.00 95.62 224 TYR A N 1
ATOM 1819 C CA . TYR A 1 224 ? 6.359 -16.206 -8.711 1.00 95.62 224 TYR A CA 1
ATOM 1820 C C . TYR A 1 224 ? 7.803 -16.024 -9.177 1.00 95.62 224 TYR A C 1
ATOM 1822 O O . TYR A 1 224 ? 8.041 -15.588 -10.303 1.00 95.62 224 TYR A O 1
ATOM 1830 N N . TRP A 1 225 ? 8.782 -16.365 -8.336 1.00 97.00 225 TRP A N 1
ATOM 1831 C CA . TRP A 1 225 ? 10.197 -16.191 -8.666 1.00 97.00 225 TRP A CA 1
ATOM 1832 C C . TRP A 1 225 ? 10.757 -17.183 -9.694 1.00 97.00 225 TRP A C 1
ATOM 1834 O O . TRP A 1 225 ? 11.531 -16.731 -10.543 1.00 97.00 225 TRP A O 1
ATOM 1844 N N . PRO A 1 226 ? 10.404 -18.486 -9.709 1.00 96.12 226 PRO A N 1
ATOM 1845 C CA . PRO A 1 226 ? 11.032 -19.444 -10.617 1.00 96.12 226 PRO A CA 1
ATOM 1846 C C . PRO A 1 226 ? 10.962 -19.082 -12.106 1.00 96.12 226 PRO A C 1
ATOM 1848 O O . PRO A 1 226 ? 12.008 -19.153 -12.752 1.00 96.12 226 PRO A O 1
ATOM 1851 N N . PRO A 1 227 ? 9.821 -18.645 -12.687 1.00 93.88 227 PRO A N 1
ATOM 1852 C CA . PRO A 1 227 ? 9.798 -18.264 -14.101 1.00 93.88 227 PRO A CA 1
ATOM 1853 C C . PRO A 1 227 ? 10.683 -17.044 -14.395 1.00 93.88 227 PRO A C 1
ATOM 1855 O O . PRO A 1 227 ? 11.278 -16.968 -15.469 1.00 93.88 227 PRO A O 1
ATOM 1858 N N . VAL A 1 228 ? 10.813 -16.114 -13.444 1.00 95.19 228 VAL A N 1
ATOM 1859 C CA . VAL A 1 228 ? 11.667 -14.926 -13.586 1.00 95.19 228 VAL A CA 1
ATOM 1860 C C . VAL A 1 228 ? 13.138 -15.302 -13.498 1.00 95.19 228 VAL A C 1
ATOM 1862 O O . VAL A 1 228 ? 13.928 -14.874 -14.333 1.00 95.19 228 VAL A O 1
ATOM 1865 N N . LEU A 1 229 ? 13.513 -16.136 -12.525 1.00 95.62 229 LEU A N 1
ATOM 1866 C CA . LEU A 1 229 ? 14.881 -16.627 -12.374 1.00 95.62 229 LEU A CA 1
ATOM 1867 C C . LEU A 1 229 ? 15.298 -17.483 -13.570 1.00 95.62 229 LEU A C 1
ATOM 1869 O O . LEU A 1 229 ? 16.407 -17.313 -14.067 1.00 95.62 229 LEU A O 1
ATOM 1873 N N . ALA A 1 230 ? 14.403 -18.332 -14.079 1.00 93.62 230 ALA A N 1
ATOM 1874 C CA . ALA A 1 230 ? 14.645 -19.119 -15.282 1.00 93.62 230 ALA A CA 1
ATOM 1875 C C . ALA A 1 230 ? 14.842 -18.227 -16.513 1.00 93.62 230 ALA A C 1
ATOM 1877 O O . ALA A 1 230 ? 15.738 -18.483 -17.313 1.00 93.62 230 ALA A O 1
ATOM 1878 N N . ASP A 1 231 ? 14.054 -17.158 -16.671 1.00 90.06 231 ASP A N 1
ATOM 1879 C CA . ASP A 1 231 ? 14.245 -16.216 -17.775 1.00 90.06 231 ASP A CA 1
ATOM 1880 C C . ASP A 1 231 ? 15.522 -15.381 -17.621 1.00 90.06 231 ASP A C 1
ATOM 1882 O O . ASP A 1 231 ? 16.256 -15.209 -18.590 1.00 90.06 231 ASP A O 1
ATOM 1886 N N . ILE A 1 232 ? 15.854 -14.921 -16.410 1.00 88.50 232 ILE A N 1
ATOM 1887 C CA . ILE A 1 232 ? 17.132 -14.254 -16.124 1.00 88.50 232 ILE A CA 1
ATOM 1888 C C . ILE A 1 232 ? 18.296 -15.189 -16.458 1.00 88.50 232 ILE A C 1
ATOM 1890 O O . ILE A 1 232 ? 19.208 -14.797 -17.182 1.00 88.50 232 ILE A O 1
ATOM 1894 N N . GLU A 1 233 ? 18.257 -16.434 -15.986 1.00 90.12 233 GLU A N 1
ATOM 1895 C CA . GLU A 1 233 ? 19.271 -17.443 -16.277 1.00 90.12 233 GLU A CA 1
ATOM 1896 C C . GLU A 1 233 ? 19.365 -17.700 -17.783 1.00 90.12 233 GLU A C 1
ATOM 1898 O O . GLU A 1 233 ? 20.462 -17.701 -18.342 1.00 90.12 233 GLU A O 1
ATOM 1903 N N . LYS A 1 234 ? 18.223 -17.833 -18.466 1.00 81.62 234 LYS A N 1
ATOM 1904 C CA . LYS A 1 234 ? 18.160 -17.974 -19.920 1.00 81.62 234 LYS A CA 1
ATOM 1905 C C . LYS A 1 234 ? 18.784 -16.765 -20.614 1.00 81.62 234 LYS A C 1
ATOM 1907 O O . LYS A 1 234 ? 19.539 -16.971 -21.548 1.00 81.62 234 LYS A O 1
ATOM 1912 N N . ARG A 1 235 ? 18.529 -15.527 -20.182 1.00 76.31 235 ARG A N 1
ATOM 1913 C CA . ARG A 1 235 ? 19.136 -14.305 -20.754 1.00 76.31 235 ARG A CA 1
ATOM 1914 C C . ARG A 1 235 ? 20.636 -14.206 -20.481 1.00 76.31 235 ARG A C 1
ATOM 1916 O O . ARG A 1 235 ? 21.367 -13.691 -21.318 1.00 76.31 235 ARG A O 1
ATOM 1923 N N . ILE A 1 236 ? 21.095 -14.684 -19.324 1.00 75.94 236 ILE A N 1
ATOM 1924 C CA . ILE A 1 236 ? 22.520 -14.717 -18.963 1.00 75.94 236 ILE A CA 1
ATOM 1925 C C . ILE A 1 236 ? 23.267 -15.776 -19.782 1.00 75.94 236 ILE A C 1
ATOM 1927 O O . ILE A 1 236 ? 24.382 -15.514 -20.225 1.00 75.94 236 ILE A O 1
ATOM 1931 N N . LYS A 1 237 ? 22.664 -16.961 -19.961 1.00 74.19 237 LYS A N 1
ATOM 1932 C CA . LYS A 1 237 ? 23.237 -18.106 -20.689 1.00 74.19 237 LYS A CA 1
ATOM 1933 C C . LYS A 1 237 ? 23.024 -18.045 -22.196 1.00 74.19 237 LYS A C 1
ATOM 1935 O O . LYS A 1 237 ? 23.746 -18.715 -22.930 1.00 74.19 237 LYS A O 1
ATOM 1940 N N . GLN A 1 238 ? 22.023 -17.298 -22.660 1.00 51.00 238 GLN A N 1
ATOM 1941 C CA . GLN A 1 238 ? 21.873 -16.994 -24.075 1.00 51.00 238 GLN A CA 1
ATOM 1942 C C . GLN A 1 238 ? 23.186 -16.372 -24.550 1.00 51.00 238 GLN A C 1
ATOM 1944 O O . GLN A 1 238 ? 23.744 -15.532 -23.834 1.00 51.00 238 GLN A O 1
ATOM 1949 N N . PRO A 1 239 ? 23.677 -16.747 -25.744 1.00 49.81 239 PRO A N 1
ATOM 1950 C CA . PRO A 1 239 ? 24.684 -15.951 -26.416 1.00 49.81 239 PRO A CA 1
ATOM 1951 C C . PRO A 1 239 ? 24.170 -14.520 -26.383 1.00 49.81 239 PRO A C 1
ATOM 1953 O O . PRO A 1 239 ? 23.079 -14.231 -26.885 1.00 49.81 239 PRO A O 1
ATOM 1956 N N . LYS A 1 240 ? 24.886 -13.639 -25.687 1.00 49.03 240 LYS A N 1
ATOM 1957 C CA . LYS A 1 240 ? 24.552 -12.228 -25.737 1.00 49.03 240 LYS A CA 1
ATOM 1958 C C . LYS A 1 240 ? 24.786 -11.845 -27.188 1.00 49.03 240 LYS A C 1
ATOM 1960 O O . LYS A 1 240 ? 25.930 -11.641 -27.572 1.00 49.03 240 LYS A O 1
ATOM 1965 N N . ASN A 1 241 ? 23.724 -11.710 -27.976 1.00 48.72 241 ASN A N 1
ATOM 1966 C CA . ASN A 1 241 ? 23.764 -10.910 -29.194 1.00 48.72 241 ASN A CA 1
ATOM 1967 C C . ASN A 1 241 ? 23.920 -9.437 -28.769 1.00 48.72 241 ASN A C 1
ATOM 1969 O O . ASN A 1 241 ? 23.012 -8.624 -28.891 1.00 48.72 241 ASN A O 1
ATOM 1973 N N . MET A 1 242 ? 25.066 -9.134 -28.157 1.00 44.78 242 MET A N 1
ATOM 1974 C CA . MET A 1 242 ? 25.683 -7.818 -28.080 1.00 44.78 242 MET A CA 1
ATOM 1975 C C . MET A 1 242 ? 26.845 -7.722 -29.080 1.00 44.78 242 MET A C 1
ATOM 1977 O O . MET A 1 242 ? 27.598 -6.756 -29.035 1.00 44.78 242 MET A O 1
ATOM 1981 N N . GLU A 1 243 ? 26.992 -8.688 -29.988 1.00 51.72 243 GLU A N 1
ATOM 1982 C CA . GLU A 1 243 ? 27.714 -8.455 -31.234 1.00 51.72 243 GLU A CA 1
ATOM 1983 C C . GLU A 1 243 ? 26.793 -7.652 -32.158 1.00 51.72 243 GLU A C 1
ATOM 1985 O O . GLU A 1 243 ? 25.788 -8.158 -32.661 1.00 51.72 243 GLU A O 1
ATOM 1990 N N . GLY A 1 244 ? 27.090 -6.360 -32.305 1.00 56.22 244 GLY A N 1
ATOM 1991 C CA . GLY A 1 244 ? 26.634 -5.592 -33.454 1.00 56.22 244 GLY A CA 1
ATOM 1992 C C . GLY A 1 244 ? 26.057 -4.213 -33.157 1.00 56.22 244 GLY A C 1
ATOM 1993 O O . GLY A 1 244 ? 26.498 -3.261 -33.780 1.00 56.22 244 GLY A O 1
ATOM 1994 N N . VAL A 1 245 ? 25.091 -4.041 -32.238 1.00 61.47 245 VAL A N 1
ATOM 1995 C CA . VAL A 1 245 ? 24.473 -2.710 -32.015 1.00 61.47 245 VAL A CA 1
ATOM 1996 C C . VAL A 1 245 ? 25.014 -2.033 -30.769 1.00 61.47 245 VAL A C 1
ATOM 1998 O O . VAL A 1 245 ? 24.584 -2.301 -29.651 1.00 61.47 245 VAL A O 1
ATOM 2001 N N . GLN A 1 246 ? 25.877 -1.049 -30.973 1.00 74.88 246 GLN A N 1
ATOM 2002 C CA . GLN A 1 246 ? 26.220 -0.059 -29.956 1.00 74.88 246 GLN A CA 1
ATOM 2003 C C . GLN A 1 246 ? 25.129 1.033 -29.904 1.00 74.88 246 GLN A C 1
ATOM 2005 O O . GLN A 1 246 ? 25.063 1.840 -30.835 1.00 74.88 246 GLN A O 1
ATOM 2010 N N . PRO A 1 247 ? 24.281 1.132 -28.852 1.00 74.06 247 PRO A N 1
ATOM 2011 C CA . PRO A 1 247 ? 23.109 2.021 -28.867 1.00 74.06 247 PRO A CA 1
ATOM 2012 C C . PRO A 1 247 ? 23.449 3.498 -29.084 1.00 74.06 247 PRO A C 1
ATOM 2014 O O . PRO A 1 247 ? 22.687 4.238 -29.694 1.00 74.06 247 PRO A O 1
ATOM 2017 N N . TRP A 1 248 ? 24.622 3.931 -28.623 1.00 77.00 248 TRP A N 1
ATOM 2018 C CA . TRP A 1 248 ? 25.099 5.300 -28.808 1.00 77.00 248 TRP A CA 1
ATOM 2019 C C . TRP A 1 248 ? 25.520 5.605 -30.257 1.00 77.00 248 TRP A C 1
ATOM 2021 O O . TRP A 1 248 ? 25.510 6.772 -30.640 1.00 77.00 248 TRP A O 1
ATOM 2031 N N . ARG A 1 249 ? 25.849 4.589 -31.074 1.00 84.44 249 ARG A N 1
ATOM 2032 C CA . ARG A 1 249 ? 26.121 4.766 -32.510 1.00 84.44 249 ARG A CA 1
ATOM 2033 C C . ARG A 1 249 ? 24.846 5.143 -33.272 1.00 84.44 249 ARG A C 1
ATOM 2035 O O . ARG A 1 249 ? 24.930 5.868 -34.254 1.00 84.44 249 ARG A O 1
ATOM 2042 N N . LEU A 1 250 ? 23.659 4.755 -32.788 1.00 84.69 250 LEU A N 1
ATOM 2043 C CA . LEU A 1 250 ? 22.381 5.089 -33.439 1.00 84.69 250 LEU A CA 1
ATOM 2044 C C . LEU A 1 250 ? 22.148 6.602 -33.566 1.00 84.69 250 LEU A C 1
ATOM 2046 O O . LEU A 1 250 ? 21.486 7.034 -34.502 1.00 84.69 250 LEU A O 1
ATOM 2050 N N . SER A 1 251 ? 22.746 7.412 -32.687 1.00 85.75 251 SER A N 1
ATOM 2051 C CA . SER A 1 251 ? 22.690 8.878 -32.760 1.00 85.75 251 SER A CA 1
ATOM 2052 C C . SER A 1 251 ? 23.357 9.470 -34.009 1.00 85.75 251 SER A C 1
ATOM 2054 O O . SER A 1 251 ? 23.154 10.646 -34.295 1.00 85.75 251 SER A O 1
ATOM 2056 N N . PHE A 1 252 ? 24.160 8.685 -34.735 1.00 87.00 252 PHE A N 1
ATOM 2057 C CA . PHE A 1 252 ? 24.812 9.094 -35.983 1.00 87.00 252 PHE A CA 1
ATOM 2058 C C . PHE A 1 252 ? 23.999 8.725 -37.231 1.00 87.00 252 PHE A C 1
ATOM 2060 O O . PHE A 1 252 ? 24.347 9.149 -38.332 1.00 87.00 252 PHE A O 1
ATOM 2067 N N . ILE A 1 253 ? 22.918 7.952 -37.080 1.00 89.88 253 ILE A N 1
ATOM 2068 C CA . ILE A 1 253 ? 21.992 7.676 -38.178 1.00 89.88 253 ILE A CA 1
ATOM 2069 C C . ILE A 1 253 ? 21.097 8.917 -38.344 1.00 89.88 253 ILE A C 1
ATOM 2071 O O . ILE A 1 253 ? 20.427 9.314 -37.386 1.00 89.88 253 ILE A O 1
ATOM 2075 N N . PRO A 1 254 ? 21.078 9.568 -39.523 1.00 89.56 254 PRO A N 1
ATOM 2076 C CA . PRO A 1 254 ? 20.255 10.753 -39.739 1.00 89.56 254 PRO A CA 1
ATOM 2077 C C . PRO A 1 254 ? 18.759 10.405 -39.710 1.00 89.56 254 PRO A C 1
ATOM 2079 O O . PRO A 1 254 ? 18.361 9.247 -39.727 1.00 89.56 254 PRO A O 1
ATOM 2082 N N . GLN A 1 255 ? 17.890 11.417 -39.715 1.00 88.56 255 GLN A N 1
ATOM 2083 C CA . GLN A 1 255 ? 16.440 11.187 -39.821 1.00 88.56 255 GLN A CA 1
ATOM 2084 C C . GLN A 1 255 ? 15.994 10.859 -41.258 1.00 88.56 255 GLN A C 1
ATOM 2086 O O . GLN A 1 255 ? 14.948 10.249 -41.472 1.00 88.56 255 GLN A O 1
ATOM 2091 N N . THR A 1 256 ? 16.762 11.292 -42.262 1.00 91.31 256 THR A N 1
ATOM 2092 C CA . THR A 1 256 ? 16.479 11.070 -43.685 1.00 91.31 256 THR A CA 1
ATOM 2093 C C . THR A 1 256 ? 17.768 11.138 -44.502 1.00 91.31 256 THR A C 1
ATOM 2095 O O . THR A 1 256 ? 18.747 11.741 -44.069 1.00 91.31 256 THR A O 1
ATOM 2098 N N . CYS A 1 257 ? 17.756 10.571 -45.708 1.00 91.75 257 CYS A N 1
ATOM 2099 C CA . CYS A 1 257 ? 18.823 10.731 -46.692 1.00 91.75 257 CYS A CA 1
ATOM 2100 C C . CYS A 1 257 ? 18.251 10.966 -48.101 1.00 91.75 257 CYS A C 1
ATOM 2102 O O . CYS A 1 257 ? 17.073 10.701 -48.359 1.00 91.75 257 CYS A O 1
ATOM 2104 N N . VAL A 1 258 ? 19.071 11.499 -49.012 1.00 90.06 258 VAL A N 1
ATOM 2105 C CA . VAL A 1 258 ? 18.720 11.696 -50.428 1.00 90.06 258 VAL A CA 1
ATOM 2106 C C . VAL A 1 258 ? 19.887 11.200 -51.296 1.00 90.06 258 VAL A C 1
ATOM 2108 O O . VAL A 1 258 ? 21.003 11.670 -51.108 1.00 90.06 258 VAL A O 1
ATOM 2111 N N . PRO A 1 259 ? 19.685 10.277 -52.253 1.00 93.50 259 PRO A N 1
ATOM 2112 C CA . PRO A 1 259 ? 18.461 9.505 -52.498 1.00 93.50 259 PRO A CA 1
ATOM 2113 C C . PRO A 1 259 ? 18.049 8.670 -51.274 1.00 93.50 259 PRO A C 1
ATOM 2115 O O . PRO A 1 259 ? 18.892 8.348 -50.445 1.00 93.50 259 PRO A O 1
ATOM 2118 N N . ARG A 1 260 ? 16.764 8.290 -51.169 1.00 95.38 260 ARG A N 1
ATOM 2119 C CA . ARG A 1 260 ? 16.248 7.406 -50.100 1.00 95.38 260 ARG A CA 1
ATOM 2120 C C . ARG A 1 260 ? 16.709 5.959 -50.299 1.00 95.38 260 ARG A C 1
ATOM 2122 O O . ARG A 1 260 ? 15.917 5.063 -50.598 1.00 95.38 260 ARG A O 1
ATOM 2129 N N . LYS A 1 261 ? 18.018 5.756 -50.196 1.00 96.56 261 LYS A N 1
ATOM 2130 C CA . LYS A 1 261 ? 18.722 4.493 -50.390 1.00 96.56 261 LYS A CA 1
ATOM 2131 C C . LYS A 1 261 ? 19.936 4.473 -49.467 1.00 96.56 261 LYS A C 1
ATOM 2133 O O . LYS A 1 261 ? 20.707 5.434 -49.462 1.00 96.56 261 LYS A O 1
ATOM 2138 N N . VAL A 1 262 ? 20.092 3.397 -48.705 1.00 96.75 262 VAL A N 1
ATOM 2139 C CA . VAL A 1 262 ? 21.139 3.250 -47.688 1.00 96.75 262 VAL A CA 1
ATOM 2140 C C . VAL A 1 262 ? 21.958 1.990 -47.937 1.00 96.75 262 VAL A C 1
ATOM 2142 O O . VAL A 1 262 ? 21.399 0.961 -48.321 1.00 96.75 262 VAL A O 1
ATOM 2145 N N . LEU A 1 263 ? 23.272 2.097 -47.746 1.00 96.50 263 LEU A N 1
ATOM 2146 C CA . LEU A 1 263 ? 24.210 0.979 -47.817 1.00 96.50 263 LEU A CA 1
ATOM 2147 C C . LEU A 1 263 ? 24.725 0.647 -46.417 1.00 96.50 263 LEU A C 1
ATOM 2149 O O . LEU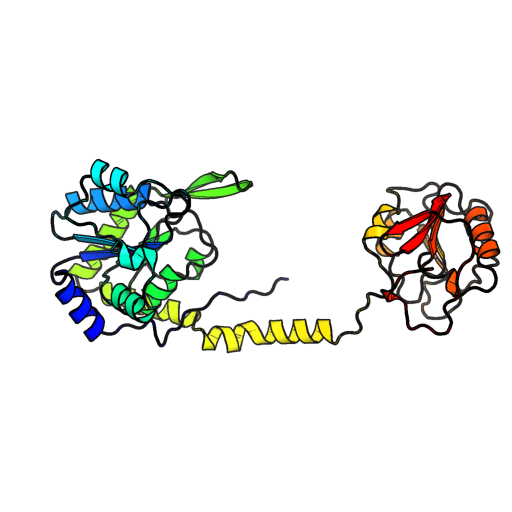 A 1 263 ? 25.168 1.543 -45.704 1.00 96.50 263 LEU A O 1
ATOM 2153 N N . ASP A 1 264 ? 24.696 -0.631 -46.062 1.00 94.50 264 ASP A N 1
ATOM 2154 C CA . ASP A 1 264 ? 25.260 -1.188 -44.833 1.00 94.50 264 ASP A CA 1
ATOM 2155 C C . ASP A 1 264 ? 26.414 -2.133 -45.204 1.00 94.50 264 ASP A C 1
ATOM 2157 O O . ASP A 1 264 ? 26.193 -3.212 -45.765 1.00 94.50 264 ASP A O 1
ATOM 2161 N N . ILE A 1 265 ? 27.650 -1.670 -44.999 1.00 94.31 265 ILE A N 1
ATOM 2162 C CA . ILE A 1 265 ? 28.892 -2.347 -45.393 1.00 94.31 265 ILE A CA 1
ATOM 2163 C C . ILE A 1 265 ? 29.371 -3.238 -44.246 1.00 94.31 265 ILE A C 1
ATOM 2165 O O . ILE A 1 265 ? 29.619 -2.747 -43.146 1.00 94.31 265 ILE A O 1
ATOM 2169 N N . GLY A 1 266 ? 29.557 -4.533 -44.521 1.00 88.94 266 GLY A N 1
ATOM 2170 C CA . GLY A 1 266 ? 29.906 -5.508 -43.484 1.00 88.94 266 GLY A CA 1
ATOM 2171 C C . GLY A 1 266 ? 28.734 -5.723 -42.532 1.00 88.94 266 GLY A C 1
ATOM 2172 O O . GLY A 1 266 ? 28.903 -5.716 -41.316 1.00 88.94 266 GLY A O 1
ATOM 2173 N N . CYS A 1 267 ? 27.525 -5.828 -43.092 1.00 86.31 267 CYS A N 1
ATOM 2174 C CA . CYS A 1 267 ? 26.292 -5.918 -42.314 1.00 86.31 267 CYS A CA 1
ATOM 2175 C C . CYS A 1 267 ? 26.185 -7.222 -41.505 1.00 86.31 267 CYS A C 1
ATOM 2177 O O . CYS A 1 267 ? 25.354 -7.319 -40.601 1.00 86.31 267 CYS A O 1
ATOM 2179 N N . GLY A 1 268 ? 27.013 -8.225 -41.808 1.00 82.19 268 GLY A N 1
ATOM 2180 C CA . GLY A 1 268 ? 26.963 -9.536 -41.187 1.00 82.19 268 GLY A CA 1
ATOM 2181 C C . GLY A 1 268 ? 25.673 -10.295 -41.504 1.00 82.19 268 GLY A C 1
ATOM 2182 O O . GLY A 1 268 ? 24.715 -9.791 -42.092 1.00 82.19 268 GLY A O 1
ATOM 2183 N N . VAL A 1 269 ? 25.618 -11.551 -41.067 1.00 73.94 269 VAL A N 1
ATOM 2184 C CA . VAL A 1 269 ? 24.421 -12.395 -41.241 1.00 73.94 269 VAL A CA 1
ATOM 2185 C C . VAL A 1 269 ? 23.248 -11.891 -40.388 1.00 73.94 269 VAL A C 1
ATOM 2187 O O . VAL A 1 269 ? 22.088 -12.073 -40.754 1.00 73.94 269 VAL A O 1
ATOM 2190 N N . THR A 1 270 ? 23.546 -11.252 -39.255 1.00 71.94 270 THR A N 1
ATOM 2191 C CA . THR A 1 270 ? 22.570 -10.799 -38.254 1.00 71.94 270 THR A CA 1
ATOM 2192 C C . THR A 1 270 ? 22.041 -9.383 -38.497 1.00 71.94 270 THR A C 1
ATOM 2194 O O . THR A 1 270 ? 21.027 -9.028 -37.898 1.00 71.94 270 THR A O 1
ATOM 2197 N N . GLN A 1 271 ? 22.679 -8.594 -39.374 1.00 82.62 271 GLN A N 1
ATOM 2198 C CA . GLN A 1 271 ? 22.243 -7.256 -39.811 1.00 82.62 271 GLN A CA 1
ATOM 2199 C C . GLN A 1 271 ? 21.785 -6.335 -38.661 1.00 82.62 271 GLN A C 1
ATOM 2201 O O . GLN A 1 271 ? 20.662 -5.818 -38.677 1.00 82.62 271 GLN A O 1
ATOM 2206 N N . PRO A 1 272 ? 22.645 -6.106 -37.651 1.00 79.88 272 PRO A N 1
ATOM 2207 C CA . PRO A 1 272 ? 22.273 -5.499 -36.372 1.00 79.88 272 PRO A CA 1
ATOM 2208 C C . PRO A 1 272 ? 21.632 -4.105 -36.504 1.00 79.88 272 PRO A C 1
ATOM 2210 O O . PRO A 1 272 ? 20.732 -3.763 -35.739 1.00 79.88 272 PRO A O 1
ATOM 2213 N N . TYR A 1 273 ? 22.044 -3.311 -37.496 1.00 85.88 273 TYR A N 1
ATOM 2214 C CA . TYR A 1 273 ? 21.561 -1.940 -37.714 1.00 85.88 273 TYR A CA 1
ATOM 2215 C C . TYR A 1 273 ? 20.421 -1.817 -38.735 1.00 85.88 273 TYR A C 1
ATOM 2217 O O . TYR A 1 273 ? 19.916 -0.714 -38.967 1.00 85.88 273 TYR A O 1
ATOM 2225 N N . ARG A 1 274 ? 19.992 -2.922 -39.358 1.00 88.88 274 ARG A N 1
ATOM 2226 C CA . ARG A 1 274 ? 19.052 -2.896 -40.490 1.00 88.88 274 ARG A CA 1
ATOM 2227 C C . ARG A 1 274 ? 17.750 -2.178 -40.167 1.00 88.88 274 ARG A C 1
ATOM 2229 O O . ARG A 1 274 ? 17.335 -1.317 -40.935 1.00 88.88 274 ARG A O 1
ATOM 2236 N N . SER A 1 275 ? 17.150 -2.474 -39.014 1.00 86.94 275 SER A N 1
ATOM 2237 C CA . SER A 1 275 ? 15.853 -1.896 -38.633 1.00 86.94 275 SER A CA 1
ATOM 2238 C C . SER A 1 275 ? 15.873 -0.363 -38.546 1.00 86.94 275 SER A C 1
ATOM 2240 O O . SER A 1 275 ? 14.881 0.290 -38.858 1.00 86.94 275 SER A O 1
ATOM 2242 N N . GLN A 1 276 ? 17.008 0.229 -38.162 1.00 89.50 276 GLN A N 1
ATOM 2243 C CA . GLN A 1 276 ? 17.180 1.678 -38.088 1.00 89.50 276 GLN A CA 1
ATOM 2244 C C . GLN A 1 276 ? 17.517 2.267 -39.460 1.00 89.50 276 GLN A C 1
ATOM 2246 O O . GLN A 1 276 ? 17.005 3.327 -39.820 1.00 89.50 276 GLN A O 1
ATOM 2251 N N . LEU A 1 277 ? 18.342 1.571 -40.246 1.00 91.88 277 LEU A N 1
ATOM 2252 C CA . LEU A 1 277 ? 18.757 2.021 -41.574 1.00 91.88 277 LEU A CA 1
ATOM 2253 C C . LEU A 1 277 ? 17.605 1.959 -42.594 1.00 91.88 277 LEU A C 1
ATOM 2255 O O . LEU A 1 277 ? 17.470 2.873 -43.404 1.00 91.88 277 LEU A O 1
ATOM 2259 N N . GLU A 1 278 ? 16.718 0.962 -42.528 1.00 92.31 278 GLU A N 1
ATOM 2260 C CA . GLU A 1 278 ? 15.520 0.859 -43.385 1.00 92.31 278 GLU A CA 1
ATOM 2261 C C . GLU A 1 278 ? 14.596 2.083 -43.271 1.00 92.31 278 GLU A C 1
ATOM 2263 O O . GLU A 1 278 ? 13.943 2.468 -44.244 1.00 92.31 278 GLU A O 1
ATOM 2268 N N . GLY A 1 279 ? 14.609 2.777 -42.126 1.00 90.56 279 GLY A N 1
ATOM 2269 C CA . GLY A 1 279 ? 13.894 4.042 -41.944 1.00 90.56 279 GLY A CA 1
ATOM 2270 C C . GLY A 1 279 ? 14.336 5.145 -42.916 1.00 90.56 279 GLY A C 1
ATOM 2271 O O . GLY A 1 279 ? 13.552 6.038 -43.240 1.00 90.56 279 GLY A O 1
ATOM 2272 N N . LEU A 1 280 ? 15.559 5.073 -43.451 1.00 91.12 280 LEU A N 1
ATOM 2273 C CA . LEU A 1 280 ? 16.105 6.045 -44.401 1.00 91.12 280 LEU A CA 1
ATOM 2274 C C . LEU A 1 280 ? 15.627 5.814 -45.842 1.00 91.12 280 LEU A C 1
ATOM 2276 O O . LEU A 1 280 ? 15.567 6.760 -46.632 1.00 91.12 280 LEU A O 1
ATOM 2280 N N . GLY A 1 281 ? 15.220 4.592 -46.195 1.00 93.56 281 GLY A N 1
ATOM 2281 C CA . GLY A 1 281 ? 14.769 4.236 -47.539 1.00 93.56 281 GLY A CA 1
ATOM 2282 C C . GLY A 1 281 ? 15.124 2.803 -47.930 1.00 93.56 281 GLY A C 1
ATOM 2283 O O . GLY A 1 281 ? 15.155 1.912 -47.090 1.00 93.56 281 GLY A O 1
ATOM 2284 N N . LYS A 1 282 ? 15.395 2.561 -49.220 1.00 95.69 282 LYS A N 1
ATOM 2285 C CA . LYS A 1 282 ? 15.758 1.220 -49.702 1.00 95.69 282 LYS A CA 1
ATOM 2286 C C . LYS A 1 282 ? 17.086 0.776 -49.080 1.00 95.69 282 LYS A C 1
ATOM 2288 O O . LYS A 1 282 ? 18.133 1.324 -49.427 1.00 95.69 282 LYS A O 1
ATOM 2293 N N . TYR A 1 283 ? 17.022 -0.229 -48.213 1.00 94.88 283 TYR A N 1
ATOM 2294 C CA . TYR A 1 283 ? 18.181 -0.844 -47.577 1.00 94.88 283 TYR A CA 1
ATOM 2295 C C . TYR A 1 283 ? 18.906 -1.800 -48.524 1.00 94.88 283 TYR A C 1
ATOM 2297 O O . TYR A 1 283 ? 18.282 -2.562 -49.267 1.00 94.88 283 TYR A O 1
ATOM 2305 N N . VAL A 1 284 ? 20.234 -1.735 -48.499 1.00 95.00 284 VAL A N 1
ATOM 2306 C CA . VAL A 1 284 ? 21.130 -2.655 -49.192 1.00 95.00 284 VAL A CA 1
ATOM 2307 C C . VAL A 1 284 ? 22.230 -3.048 -48.213 1.00 95.00 284 VAL A C 1
ATOM 2309 O O . VAL A 1 284 ? 23.057 -2.216 -47.853 1.00 95.00 284 VAL A O 1
ATOM 2312 N N . GLY A 1 285 ? 22.230 -4.306 -47.780 1.00 93.12 285 GLY A N 1
ATOM 2313 C CA . GLY A 1 285 ? 23.309 -4.877 -46.976 1.00 93.12 285 GLY A CA 1
ATOM 2314 C C . GLY A 1 285 ? 24.308 -5.610 -47.862 1.00 93.12 285 GLY A C 1
ATOM 2315 O O . GLY A 1 285 ? 23.894 -6.355 -48.759 1.00 93.12 285 GLY A O 1
ATOM 2316 N N . ILE A 1 286 ? 25.603 -5.406 -47.617 1.00 92.19 286 ILE A N 1
ATOM 2317 C CA . ILE A 1 286 ? 26.670 -6.198 -48.235 1.00 92.19 286 ILE A CA 1
ATOM 2318 C C . ILE A 1 286 ? 27.523 -6.901 -47.184 1.00 92.19 286 ILE A C 1
ATOM 2320 O O . ILE A 1 286 ? 27.744 -6.374 -46.091 1.00 92.19 286 ILE A O 1
ATOM 2324 N N . ASP A 1 287 ? 28.027 -8.076 -47.540 1.00 88.50 287 ASP A N 1
ATOM 2325 C CA . ASP A 1 287 ? 29.021 -8.807 -46.758 1.00 88.50 287 ASP A CA 1
ATOM 2326 C C . ASP A 1 287 ? 29.831 -9.742 -47.671 1.00 88.50 287 ASP A C 1
ATOM 2328 O O . ASP A 1 287 ? 29.381 -10.088 -48.764 1.00 88.50 287 ASP A O 1
ATOM 2332 N N . ILE A 1 288 ? 31.024 -10.157 -47.242 1.00 83.00 288 ILE A N 1
ATOM 2333 C CA . ILE A 1 288 ? 31.848 -11.125 -47.981 1.00 83.00 288 ILE A CA 1
ATOM 2334 C C . ILE A 1 288 ? 31.430 -12.575 -47.680 1.00 83.00 288 ILE A C 1
ATOM 2336 O O . ILE A 1 288 ? 31.734 -13.485 -48.454 1.00 83.00 288 ILE A O 1
ATOM 2340 N N . LEU A 1 289 ? 30.722 -12.804 -46.567 1.00 70.38 289 LEU A N 1
ATOM 2341 C CA . LEU A 1 289 ? 30.281 -14.125 -46.128 1.00 70.38 289 LEU A CA 1
ATOM 2342 C C . LEU A 1 289 ? 28.861 -14.451 -46.615 1.00 70.38 289 LEU A C 1
ATOM 2344 O O . LEU A 1 289 ? 27.937 -13.644 -46.547 1.00 70.38 289 LEU A O 1
ATOM 2348 N N . ASN A 1 290 ? 28.670 -15.687 -47.081 1.00 60.28 290 ASN A N 1
ATOM 2349 C CA . ASN A 1 290 ? 27.378 -16.182 -47.550 1.00 60.28 290 ASN A CA 1
ATOM 2350 C C . ASN A 1 290 ? 26.584 -16.798 -46.389 1.00 60.28 290 ASN A C 1
ATOM 2352 O O . ASN A 1 290 ? 26.860 -17.929 -45.988 1.00 60.28 290 ASN A O 1
ATOM 2356 N N . GLY A 1 291 ? 25.603 -16.067 -45.854 1.00 56.84 291 GLY A N 1
ATOM 2357 C CA . GLY A 1 291 ? 24.739 -16.577 -44.779 1.00 56.84 291 GLY A CA 1
ATOM 2358 C C . GLY A 1 291 ? 23.245 -16.280 -44.918 1.00 56.84 291 GLY A C 1
ATOM 2359 O O . GLY A 1 291 ? 22.445 -16.923 -44.243 1.00 56.84 291 GLY A O 1
ATOM 2360 N N . ASN A 1 292 ? 22.835 -15.348 -45.788 1.00 62.78 292 ASN A N 1
ATOM 2361 C CA . ASN A 1 292 ? 21.432 -14.956 -45.953 1.00 62.78 292 ASN A CA 1
ATOM 2362 C C . ASN A 1 292 ? 21.150 -14.495 -47.399 1.00 62.78 292 ASN A C 1
ATOM 2364 O O . ASN A 1 292 ? 21.933 -13.740 -47.967 1.00 62.78 292 ASN A O 1
ATOM 2368 N N . LYS A 1 293 ? 20.017 -14.913 -47.991 1.00 61.81 293 LYS A N 1
ATOM 2369 C CA . LYS A 1 293 ? 19.608 -14.542 -49.366 1.00 61.81 293 LYS A CA 1
ATOM 2370 C C . LYS A 1 293 ? 19.337 -13.042 -49.545 1.00 61.81 293 LYS A C 1
ATOM 2372 O O . LYS A 1 293 ? 19.255 -12.578 -50.677 1.00 61.81 293 LYS A O 1
ATOM 2377 N N . GLU A 1 294 ? 19.170 -12.306 -48.450 1.00 72.88 294 GLU A N 1
ATOM 2378 C CA . GLU A 1 294 ? 18.883 -10.866 -48.455 1.00 72.88 294 GLU A CA 1
ATOM 2379 C C . GLU A 1 294 ? 20.139 -9.978 -48.383 1.00 72.88 294 GLU A C 1
ATOM 2381 O O . GLU A 1 294 ? 20.023 -8.753 -48.427 1.00 72.88 294 GLU A O 1
ATOM 2386 N N . VAL A 1 295 ? 21.335 -10.574 -48.298 1.00 83.31 295 VAL A N 1
ATOM 2387 C CA . VAL A 1 295 ? 22.621 -9.862 -48.282 1.00 83.31 295 VAL A CA 1
ATOM 2388 C C . VAL A 1 295 ? 23.300 -10.001 -49.640 1.00 83.31 295 VAL A C 1
ATOM 2390 O O . VAL A 1 295 ? 23.402 -11.093 -50.198 1.00 83.31 295 VAL A O 1
ATOM 2393 N N . THR A 1 296 ? 23.775 -8.885 -50.188 1.00 87.69 296 THR A N 1
ATOM 2394 C CA . THR A 1 296 ? 24.544 -8.899 -51.434 1.00 87.69 296 THR A CA 1
ATOM 2395 C C . THR A 1 296 ? 25.982 -9.309 -51.131 1.00 87.69 296 THR A C 1
ATOM 2397 O O . THR A 1 296 ? 26.687 -8.609 -50.409 1.00 87.69 296 THR A O 1
ATOM 2400 N N . ILE A 1 297 ? 26.423 -10.433 -51.696 1.00 87.81 297 ILE A N 1
ATOM 2401 C CA . ILE A 1 297 ? 27.800 -10.908 -51.528 1.00 87.81 297 ILE A CA 1
ATOM 2402 C C . ILE A 1 297 ? 28.730 -10.026 -52.368 1.00 87.81 297 ILE A C 1
ATOM 2404 O O . ILE A 1 297 ? 28.663 -10.065 -53.599 1.00 87.81 297 ILE A O 1
ATOM 2408 N N . ALA A 1 298 ? 29.568 -9.219 -51.717 1.00 89.00 298 ALA A N 1
ATOM 2409 C CA . ALA A 1 298 ? 30.489 -8.294 -52.378 1.00 89.00 298 ALA A CA 1
ATOM 2410 C C . ALA A 1 298 ? 31.710 -7.974 -51.502 1.00 89.00 298 ALA A C 1
ATOM 2412 O O . ALA A 1 298 ? 31.620 -7.954 -50.276 1.00 89.00 298 ALA A O 1
ATOM 2413 N N . ASP A 1 299 ? 32.845 -7.680 -52.143 1.00 90.94 299 ASP A N 1
ATOM 2414 C CA . ASP A 1 299 ? 34.039 -7.178 -51.459 1.00 90.94 299 ASP A CA 1
ATOM 2415 C C . ASP A 1 299 ? 33.905 -5.665 -51.221 1.00 90.94 299 ASP A C 1
ATOM 2417 O O . ASP A 1 299 ? 33.666 -4.892 -52.150 1.00 90.94 299 ASP A O 1
ATOM 2421 N N . ALA A 1 300 ? 34.077 -5.228 -49.973 1.00 92.94 300 ALA A N 1
ATOM 2422 C CA . ALA A 1 300 ? 34.006 -3.818 -49.601 1.00 92.94 300 ALA A CA 1
ATOM 2423 C C . ALA A 1 300 ? 35.131 -2.964 -50.218 1.00 92.94 300 ALA A C 1
ATOM 2425 O O . ALA A 1 300 ? 35.011 -1.740 -50.257 1.00 92.94 300 ALA A O 1
ATOM 2426 N N . HIS A 1 301 ? 36.214 -3.585 -50.697 1.00 95.19 301 HIS A N 1
ATOM 2427 C CA . HIS A 1 301 ? 37.279 -2.888 -51.419 1.00 95.19 301 HIS A CA 1
ATOM 2428 C C . HIS A 1 301 ? 36.875 -2.490 -52.844 1.00 95.19 301 HIS A C 1
ATOM 2430 O O . HIS A 1 301 ? 37.561 -1.653 -53.424 1.00 95.19 301 HIS A O 1
ATOM 2436 N N . ASP A 1 302 ? 35.830 -3.095 -53.419 1.00 95.06 302 ASP A N 1
ATOM 2437 C CA . ASP A 1 302 ? 35.407 -2.894 -54.809 1.00 95.06 302 ASP A CA 1
ATOM 2438 C C . ASP A 1 302 ? 33.873 -2.998 -54.899 1.00 95.06 302 ASP A C 1
ATOM 2440 O O . ASP A 1 302 ? 33.304 -4.016 -55.304 1.00 95.06 302 ASP A O 1
ATOM 2444 N N . LEU A 1 303 ? 33.182 -1.935 -54.476 1.00 94.62 303 LEU A N 1
ATOM 2445 C CA . LEU A 1 303 ? 31.728 -1.946 -54.337 1.00 94.62 303 LEU A CA 1
ATOM 2446 C C . LEU A 1 303 ? 31.039 -1.949 -55.716 1.00 94.62 303 LEU A C 1
ATOM 2448 O O . LEU A 1 303 ? 31.292 -1.048 -56.523 1.00 94.62 303 LEU A O 1
ATOM 2452 N N . PRO A 1 304 ? 30.089 -2.870 -55.990 1.00 94.50 304 PRO A N 1
ATOM 2453 C CA . PRO A 1 304 ? 29.443 -3.023 -57.300 1.00 94.50 304 PRO A CA 1
ATOM 2454 C C . PRO A 1 304 ? 28.332 -1.983 -57.549 1.00 94.50 304 PRO A C 1
ATOM 2456 O O . PRO A 1 304 ? 27.274 -2.295 -58.097 1.00 94.50 304 PRO A O 1
ATOM 2459 N N . TYR A 1 305 ? 28.559 -0.740 -57.128 1.00 96.44 305 TYR A N 1
ATOM 2460 C CA . TYR A 1 305 ? 27.602 0.361 -57.185 1.00 96.44 305 TYR A CA 1
ATOM 2461 C C . TYR A 1 305 ? 28.211 1.587 -57.863 1.00 96.44 305 TYR A C 1
ATOM 2463 O O . TYR A 1 305 ? 29.430 1.785 -57.872 1.00 96.44 305 TYR A O 1
ATOM 2471 N N . LYS A 1 306 ? 27.348 2.423 -58.442 1.00 96.44 306 LYS A N 1
ATOM 2472 C CA . LYS A 1 306 ? 27.740 3.667 -59.109 1.00 96.44 306 LYS A CA 1
ATOM 2473 C C . LYS A 1 306 ? 28.132 4.734 -58.091 1.00 96.44 306 LYS A C 1
ATOM 2475 O O . LYS A 1 306 ? 27.741 4.691 -56.924 1.00 96.44 306 LYS A O 1
ATOM 2480 N N . ASP A 1 307 ? 28.861 5.730 -58.571 1.00 95.69 307 ASP A N 1
ATOM 2481 C CA . ASP A 1 307 ? 29.201 6.908 -57.782 1.00 95.69 307 ASP A CA 1
ATOM 2482 C C . ASP A 1 307 ? 27.926 7.611 -57.299 1.00 95.69 307 ASP A C 1
ATOM 2484 O O . ASP A 1 307 ? 26.974 7.788 -58.067 1.00 95.69 307 ASP A O 1
ATOM 2488 N N . ASN A 1 308 ? 27.918 8.039 -56.034 1.00 94.75 308 ASN A N 1
ATOM 2489 C CA . ASN A 1 308 ? 26.802 8.751 -55.400 1.00 94.75 308 ASN A CA 1
ATOM 2490 C C . ASN A 1 308 ? 25.439 8.020 -55.465 1.00 94.75 308 ASN A C 1
ATOM 2492 O O . ASN A 1 308 ? 24.382 8.662 -55.455 1.00 94.75 308 ASN A O 1
ATOM 2496 N N . GLU A 1 309 ? 25.434 6.687 -55.550 1.00 96.44 309 GLU A N 1
ATOM 2497 C CA . GLU A 1 309 ? 24.215 5.876 -55.626 1.00 96.44 309 GLU A CA 1
ATOM 2498 C C . GLU A 1 309 ? 23.401 5.867 -54.317 1.00 96.44 309 GLU A C 1
ATOM 2500 O O . GLU A 1 309 ? 22.173 5.726 -54.356 1.00 96.44 309 GLU A O 1
ATOM 2505 N N . PHE A 1 310 ? 24.054 6.039 -53.164 1.00 97.25 310 PHE A N 1
ATOM 2506 C CA . PHE A 1 310 ? 23.429 5.972 -51.842 1.00 97.25 310 PHE A CA 1
ATOM 2507 C C . PHE A 1 310 ? 23.361 7.342 -51.172 1.00 97.25 310 PHE A C 1
ATOM 2509 O O . PHE A 1 310 ? 24.315 8.115 -51.195 1.00 97.25 310 PHE A O 1
ATOM 2516 N N . GLY A 1 311 ? 22.233 7.639 -50.525 1.00 95.06 311 GLY A N 1
ATOM 2517 C CA . GLY A 1 311 ? 22.091 8.857 -49.729 1.00 95.06 311 GLY A CA 1
ATOM 2518 C C . GLY A 1 311 ? 22.817 8.778 -48.390 1.00 95.06 311 GLY A C 1
ATOM 2519 O O . GLY A 1 311 ? 23.201 9.816 -47.860 1.00 95.06 311 GLY A O 1
ATOM 2520 N N . PHE A 1 312 ? 23.002 7.567 -47.855 1.00 96.94 312 PHE A N 1
ATOM 2521 C CA . PHE A 1 312 ? 23.737 7.315 -46.616 1.00 96.94 312 PHE A CA 1
ATOM 2522 C C . PHE A 1 312 ? 24.479 5.973 -46.675 1.00 96.94 312 PHE A C 1
ATOM 2524 O O . PHE A 1 312 ? 23.938 4.997 -47.202 1.00 96.94 312 PHE A O 1
ATOM 2531 N N . VAL A 1 313 ? 25.696 5.925 -46.132 1.00 96.69 313 VAL A N 1
ATOM 2532 C CA . VAL A 1 313 ? 26.530 4.717 -46.042 1.00 96.69 313 VAL A CA 1
ATOM 2533 C C . VAL A 1 313 ? 26.939 4.486 -44.590 1.00 96.69 313 VAL A C 1
ATOM 2535 O O . VAL A 1 313 ? 27.453 5.390 -43.931 1.00 96.69 313 VAL A O 1
ATOM 2538 N N . TRP A 1 314 ? 26.723 3.266 -44.113 1.00 95.06 314 TRP A N 1
ATOM 2539 C CA . TRP A 1 314 ? 27.003 2.814 -42.756 1.00 95.06 314 TRP A CA 1
ATOM 2540 C C . TRP A 1 314 ? 28.012 1.663 -42.768 1.00 95.06 314 TRP A C 1
ATOM 2542 O O . TRP A 1 314 ? 27.930 0.783 -43.621 1.00 95.06 314 TRP A O 1
ATOM 2552 N N . CYS A 1 315 ? 28.965 1.667 -41.836 1.00 91.94 315 CYS A N 1
ATOM 2553 C CA . CYS A 1 315 ? 29.962 0.605 -41.670 1.00 91.94 315 CYS A CA 1
ATOM 2554 C C . CYS A 1 315 ? 30.427 0.585 -40.215 1.00 91.94 315 CYS A C 1
ATOM 2556 O O . CYS A 1 315 ? 31.107 1.518 -39.792 1.00 91.94 315 CYS A O 1
ATOM 2558 N N . SER A 1 316 ? 30.065 -0.427 -39.425 1.00 82.62 316 SER A N 1
ATOM 2559 C CA . SER A 1 316 ? 30.228 -0.304 -37.971 1.00 82.62 316 SER A CA 1
ATOM 2560 C C . SER A 1 316 ? 31.349 -1.124 -37.338 1.00 82.62 316 SER A C 1
ATOM 2562 O O . SER A 1 316 ? 31.799 -0.714 -36.273 1.00 82.62 316 SER A O 1
ATOM 2564 N N . GLU A 1 317 ? 31.769 -2.253 -37.916 1.00 77.75 317 GLU A N 1
ATOM 2565 C CA . GLU A 1 317 ? 32.705 -3.214 -37.285 1.00 77.75 317 GLU A CA 1
ATOM 2566 C C . GLU A 1 317 ? 33.435 -4.052 -38.361 1.00 77.75 317 GLU A C 1
ATOM 2568 O O . GLU A 1 317 ? 33.448 -5.276 -38.318 1.00 77.75 317 GLU A O 1
ATOM 2573 N N . LEU A 1 318 ? 33.972 -3.394 -39.398 1.00 83.25 318 LEU A N 1
ATOM 2574 C CA . LEU A 1 318 ? 34.585 -4.068 -40.559 1.00 83.25 318 LEU A CA 1
ATOM 2575 C C . LEU A 1 318 ? 36.054 -3.693 -40.797 1.00 83.25 318 LEU A C 1
ATOM 2577 O O . LEU A 1 318 ? 36.821 -4.501 -41.324 1.00 83.25 318 LEU A O 1
ATOM 2581 N N . LEU A 1 319 ? 36.455 -2.461 -40.471 1.00 83.69 319 LEU A N 1
ATOM 2582 C CA . LEU A 1 319 ? 37.729 -1.892 -40.928 1.00 83.69 319 LEU A CA 1
ATOM 2583 C C . LEU A 1 319 ? 38.955 -2.643 -40.381 1.00 83.69 319 LEU A C 1
ATOM 2585 O O . LEU A 1 319 ? 40.021 -2.613 -40.985 1.00 83.69 319 LEU A O 1
ATOM 2589 N N . GLU A 1 320 ? 38.806 -3.362 -39.280 1.00 79.44 320 GLU A N 1
ATOM 2590 C CA . GLU A 1 320 ? 39.845 -4.152 -38.621 1.00 79.44 320 GLU A CA 1
ATOM 2591 C C . GLU A 1 320 ? 40.085 -5.504 -39.294 1.00 79.44 320 GLU A C 1
ATOM 2593 O O . GLU A 1 320 ? 41.141 -6.112 -39.108 1.00 79.44 320 GLU A O 1
ATOM 2598 N N . HIS A 1 321 ? 39.128 -5.941 -40.113 1.00 77.25 321 HIS A N 1
ATOM 2599 C CA . HIS A 1 321 ? 39.096 -7.259 -40.740 1.00 77.25 321 HIS A CA 1
ATOM 2600 C C . HIS A 1 321 ? 39.448 -7.216 -42.235 1.00 77.25 321 HIS A C 1
ATOM 2602 O O . HIS A 1 321 ? 39.617 -8.253 -42.878 1.00 77.25 321 HIS A O 1
ATOM 2608 N N . VAL A 1 322 ? 39.614 -6.020 -42.805 1.00 83.50 322 VAL A N 1
ATOM 2609 C CA . VAL A 1 322 ? 39.937 -5.828 -44.225 1.00 83.50 322 VAL A CA 1
ATOM 2610 C C . VAL A 1 322 ? 41.442 -5.665 -44.461 1.00 83.50 322 VAL A C 1
ATOM 2612 O O . VAL A 1 322 ? 42.228 -5.390 -43.552 1.00 83.50 322 VAL A O 1
ATOM 2615 N N . LYS A 1 323 ? 41.884 -5.893 -45.704 1.00 85.44 323 LYS A N 1
ATOM 2616 C CA . LYS A 1 323 ? 43.305 -5.796 -46.080 1.00 85.44 323 LYS A CA 1
ATOM 2617 C C . LYS A 1 323 ? 43.756 -4.344 -46.218 1.00 85.44 323 LYS A C 1
ATOM 2619 O O . LYS A 1 323 ? 44.855 -4.020 -45.777 1.00 85.44 323 LYS A O 1
ATOM 2624 N N . ASP A 1 324 ? 42.914 -3.503 -46.812 1.00 89.25 324 ASP A N 1
ATOM 2625 C CA . ASP A 1 324 ? 43.170 -2.083 -47.037 1.00 89.25 324 ASP A CA 1
ATOM 2626 C C . ASP A 1 324 ? 41.961 -1.244 -46.575 1.00 89.25 324 ASP A C 1
ATOM 2628 O O . ASP A 1 324 ? 41.054 -0.944 -47.360 1.00 89.25 324 ASP A O 1
ATOM 2632 N N . PRO A 1 325 ? 41.934 -0.847 -45.288 1.00 88.62 325 PRO A N 1
ATOM 2633 C CA . PRO A 1 325 ? 40.853 -0.032 -44.740 1.00 88.62 325 PRO A CA 1
ATOM 2634 C C . PRO A 1 325 ? 40.720 1.328 -45.439 1.00 88.62 325 PRO A C 1
ATOM 2636 O O . PRO A 1 325 ? 39.617 1.863 -45.540 1.00 88.62 325 PRO A O 1
ATOM 2639 N N . ALA A 1 326 ? 41.821 1.891 -45.954 1.00 88.69 326 ALA A N 1
ATOM 2640 C CA . ALA A 1 326 ? 41.798 3.177 -46.646 1.00 88.69 326 ALA A CA 1
ATOM 2641 C C . ALA A 1 326 ? 41.035 3.075 -47.972 1.00 88.69 326 ALA A C 1
ATOM 2643 O O . ALA A 1 326 ? 40.232 3.959 -48.284 1.00 88.69 326 ALA A O 1
ATOM 2644 N N . LYS A 1 327 ? 41.228 1.975 -48.712 1.00 93.50 327 LYS A N 1
ATOM 2645 C CA . LYS A 1 327 ? 40.464 1.684 -49.930 1.00 93.50 327 LYS A CA 1
ATOM 2646 C C . LYS A 1 327 ? 38.974 1.495 -49.637 1.00 93.50 327 LYS A C 1
ATOM 2648 O O . LYS A 1 327 ? 38.156 2.080 -50.339 1.00 93.50 327 LYS A O 1
ATOM 2653 N N . VAL A 1 328 ? 38.613 0.773 -48.572 1.00 92.62 328 VAL A N 1
ATOM 2654 C CA . VAL A 1 328 ? 37.200 0.601 -48.165 1.00 92.62 328 VAL A CA 1
ATOM 2655 C C . VAL A 1 328 ? 36.537 1.944 -47.847 1.00 92.62 328 VAL A C 1
ATOM 2657 O O . VAL A 1 328 ? 35.414 2.204 -48.272 1.00 92.62 328 VAL A O 1
ATOM 2660 N N . ILE A 1 329 ? 37.239 2.844 -47.153 1.00 90.75 329 ILE A N 1
ATOM 2661 C CA . ILE A 1 329 ? 36.729 4.194 -46.866 1.00 90.75 329 ILE A CA 1
ATOM 2662 C C . ILE A 1 329 ? 36.579 5.014 -48.152 1.00 90.75 329 ILE A C 1
ATOM 2664 O O . ILE A 1 329 ? 35.601 5.749 -48.296 1.00 90.75 329 ILE A O 1
ATOM 2668 N N . ALA A 1 330 ? 37.534 4.913 -49.080 1.00 92.12 330 ALA A N 1
ATOM 2669 C CA . ALA A 1 330 ? 37.452 5.588 -50.371 1.00 92.12 330 ALA A CA 1
ATOM 2670 C C . ALA A 1 330 ? 36.247 5.095 -51.189 1.00 92.12 330 ALA A C 1
ATOM 2672 O O . ALA A 1 330 ? 35.505 5.917 -51.721 1.00 92.12 330 ALA A O 1
ATOM 2673 N N . GLU A 1 331 ? 35.996 3.785 -51.213 1.00 95.81 331 GLU A N 1
ATOM 2674 C CA . GLU A 1 331 ? 34.824 3.197 -51.866 1.00 95.81 331 GLU A CA 1
ATOM 2675 C C . GLU A 1 331 ? 33.509 3.614 -51.200 1.00 95.81 331 GLU A C 1
ATOM 2677 O O . GLU A 1 331 ? 32.578 4.029 -51.891 1.00 95.81 331 GLU A O 1
ATOM 2682 N N . ALA A 1 332 ? 33.436 3.592 -49.865 1.00 94.75 332 ALA A N 1
ATOM 2683 C CA . ALA A 1 332 ? 32.267 4.065 -49.121 1.00 94.75 332 ALA A CA 1
ATOM 2684 C C . ALA A 1 332 ? 31.938 5.533 -49.454 1.00 94.75 332 ALA A C 1
ATOM 2686 O O . ALA A 1 332 ? 30.775 5.879 -49.668 1.00 94.75 332 ALA A O 1
ATOM 2687 N N . LYS A 1 333 ? 32.966 6.387 -49.566 1.00 92.88 333 LYS A N 1
ATOM 2688 C CA . LYS A 1 333 ? 32.830 7.784 -50.010 1.00 92.88 333 LYS A CA 1
ATOM 2689 C C . LYS A 1 333 ? 32.446 7.909 -51.478 1.00 92.88 333 LYS A C 1
ATOM 2691 O O . LYS A 1 333 ? 31.668 8.790 -51.810 1.00 92.88 333 LYS A O 1
ATOM 2696 N N . ARG A 1 334 ? 32.958 7.044 -52.357 1.00 95.31 334 ARG A N 1
ATOM 2697 C CA . ARG A 1 334 ? 32.626 7.062 -53.788 1.00 95.31 334 ARG A CA 1
ATOM 2698 C C . ARG A 1 334 ? 31.139 6.792 -54.016 1.00 95.31 334 ARG A C 1
ATOM 2700 O O . ARG A 1 334 ? 30.495 7.494 -54.794 1.00 95.31 334 ARG A O 1
ATOM 2707 N N . VAL A 1 335 ? 30.583 5.783 -53.346 1.00 96.31 335 VAL A N 1
ATOM 2708 C CA . VAL A 1 335 ? 29.179 5.377 -53.541 1.00 96.31 335 VAL A CA 1
ATOM 2709 C C . VAL A 1 335 ? 28.187 6.221 -52.730 1.00 96.31 335 VAL A C 1
ATOM 2711 O O . VAL A 1 335 ? 27.002 6.258 -53.067 1.00 96.31 335 VAL A O 1
ATOM 2714 N N . GLY A 1 336 ? 28.643 6.894 -51.670 1.00 93.56 336 GLY A N 1
ATOM 2715 C CA . GLY A 1 336 ? 27.831 7.768 -50.823 1.00 93.56 336 GLY A CA 1
ATOM 2716 C C . GLY A 1 336 ? 27.749 9.204 -51.347 1.00 93.56 336 GLY A C 1
ATOM 2717 O O . GLY A 1 336 ? 28.742 9.770 -51.778 1.00 93.56 336 GLY A O 1
ATOM 2718 N N . ARG A 1 337 ? 26.562 9.820 -51.286 1.00 86.38 337 ARG A N 1
ATOM 2719 C CA . ARG A 1 337 ? 26.326 11.188 -51.783 1.00 86.38 337 ARG A CA 1
ATOM 2720 C C . ARG A 1 337 ? 26.367 12.274 -50.703 1.00 86.38 337 ARG A C 1
ATOM 2722 O O . ARG A 1 337 ? 26.858 13.371 -50.961 1.00 86.38 337 ARG A O 1
ATOM 2729 N N . HIS A 1 338 ? 25.767 12.014 -49.539 1.00 77.31 338 HIS A N 1
ATOM 2730 C CA . HIS A 1 338 ? 25.486 13.045 -48.523 1.00 77.31 338 HIS A CA 1
ATOM 2731 C C . HIS A 1 338 ? 25.802 12.630 -47.080 1.00 77.31 338 HIS A C 1
ATOM 2733 O O . HIS A 1 338 ? 25.587 13.428 -46.172 1.00 77.31 338 HIS A O 1
ATOM 2739 N N . GLY A 1 339 ? 26.274 11.403 -46.854 1.00 79.19 339 GLY A N 1
ATOM 2740 C CA . GLY A 1 339 ? 26.658 10.967 -45.518 1.00 79.19 339 GLY A CA 1
ATOM 2741 C C . GLY A 1 339 ? 27.324 9.600 -45.518 1.00 79.19 339 GLY A C 1
ATOM 2742 O O . GLY A 1 339 ? 26.735 8.621 -45.981 1.00 79.19 339 GLY A O 1
ATOM 2743 N N . VAL A 1 340 ? 28.533 9.532 -44.974 1.00 82.75 340 VAL A N 1
ATOM 2744 C CA . VAL A 1 340 ? 29.234 8.280 -44.673 1.00 82.75 340 VAL A CA 1
ATOM 2745 C C . VAL A 1 340 ? 29.577 8.274 -43.191 1.00 82.75 340 VAL A C 1
ATOM 2747 O O . VAL A 1 340 ? 30.234 9.192 -42.708 1.00 82.75 340 VAL A O 1
ATOM 2750 N N . CYS A 1 341 ? 29.146 7.238 -42.474 1.00 85.38 341 CYS A N 1
ATOM 2751 C CA . CYS A 1 341 ? 29.483 7.034 -41.071 1.00 85.38 341 CYS A CA 1
ATOM 2752 C C . CYS A 1 341 ? 30.159 5.676 -40.898 1.00 85.38 341 CYS A C 1
ATOM 2754 O O . CYS A 1 341 ? 29.518 4.631 -41.034 1.00 85.38 341 CYS A O 1
ATOM 2756 N N . LEU A 1 342 ? 31.459 5.703 -40.601 1.00 81.00 342 LEU A N 1
ATOM 2757 C CA . LEU A 1 342 ? 32.250 4.499 -40.372 1.00 81.00 342 LEU A CA 1
ATOM 2758 C C . LEU A 1 342 ? 32.761 4.481 -38.932 1.00 81.00 342 LEU A C 1
ATOM 2760 O O . LEU A 1 342 ? 33.314 5.476 -38.456 1.00 81.00 342 LEU A O 1
ATOM 2764 N N . PHE A 1 343 ? 32.623 3.341 -38.269 1.00 80.25 343 PHE A N 1
ATOM 2765 C CA . PHE A 1 343 ? 33.225 3.089 -36.969 1.00 80.25 343 PHE A CA 1
ATOM 2766 C C . PHE A 1 343 ? 34.390 2.116 -37.107 1.00 80.25 343 PHE A C 1
ATOM 2768 O O . PHE A 1 343 ? 34.331 1.134 -37.844 1.00 80.25 343 PHE A O 1
ATOM 2775 N N . SER A 1 344 ? 35.451 2.433 -36.378 1.00 73.12 344 SER A N 1
ATOM 2776 C CA . SER A 1 344 ? 36.582 1.564 -36.097 1.00 73.12 344 SER A CA 1
ATOM 2777 C C . SER A 1 344 ? 36.679 1.373 -34.581 1.00 73.12 344 SER A C 1
ATOM 2779 O O . SER A 1 344 ? 36.318 2.268 -33.818 1.00 73.12 344 SER A O 1
ATOM 2781 N N . THR A 1 345 ? 37.185 0.242 -34.107 1.00 68.69 345 THR A N 1
ATOM 2782 C CA . THR A 1 345 ? 37.312 -0.112 -32.685 1.00 68.69 345 THR A CA 1
ATOM 2783 C C . THR A 1 345 ? 38.779 -0.252 -32.244 1.00 68.69 345 THR A C 1
ATOM 2785 O O . THR A 1 345 ? 39.146 -1.246 -31.620 1.00 68.69 345 THR A O 1
ATOM 2788 N N . PRO A 1 346 ? 39.661 0.738 -32.496 1.00 58.91 346 PRO A N 1
ATOM 2789 C CA . PRO A 1 346 ? 41.112 0.590 -32.343 1.00 58.91 346 PRO A CA 1
ATOM 2790 C C . PRO A 1 346 ? 41.583 0.455 -30.884 1.00 58.91 346 PRO A C 1
ATOM 2792 O O . PRO A 1 346 ? 42.746 0.141 -30.634 1.00 58.91 346 PRO A O 1
ATOM 2795 N N . SER A 1 347 ? 40.737 0.762 -29.896 1.00 54.91 347 SER A N 1
ATOM 2796 C CA . SER A 1 347 ? 41.100 0.752 -28.468 1.00 54.91 347 SER A CA 1
ATOM 2797 C C . SER A 1 347 ? 39.974 0.275 -27.546 1.00 54.91 347 SER A C 1
ATOM 2799 O O . SER A 1 347 ? 40.028 0.512 -26.339 1.00 54.91 347 SER A O 1
ATOM 2801 N N . ASN A 1 348 ? 38.957 -0.399 -28.088 1.00 56.81 348 ASN A N 1
ATOM 2802 C CA . ASN A 1 348 ? 37.791 -0.807 -27.315 1.00 56.81 348 ASN A CA 1
ATOM 2803 C C . ASN A 1 348 ? 38.108 -2.051 -26.449 1.00 56.81 348 ASN A C 1
ATOM 2805 O O . ASN A 1 348 ? 38.369 -3.129 -26.989 1.00 56.81 348 ASN A O 1
ATOM 2809 N N . PRO A 1 349 ? 38.097 -1.946 -25.103 1.00 49.97 349 PRO A N 1
ATOM 2810 C CA . PRO A 1 349 ? 38.510 -3.037 -24.218 1.00 49.97 349 PRO A CA 1
ATOM 2811 C C . PRO A 1 349 ? 37.536 -4.223 -24.221 1.00 49.97 349 PRO A C 1
ATOM 2813 O O . PRO A 1 349 ? 37.914 -5.301 -23.769 1.00 49.97 349 PRO A O 1
ATOM 2816 N N . TYR A 1 350 ? 36.314 -4.043 -24.737 1.00 49.97 350 TYR A N 1
ATOM 2817 C CA . TYR A 1 350 ? 35.305 -5.098 -24.849 1.00 49.97 350 TYR A CA 1
ATOM 2818 C C . TYR A 1 350 ? 35.534 -6.029 -26.050 1.00 49.97 350 TYR A C 1
ATOM 2820 O O . TYR A 1 350 ? 34.987 -7.126 -26.059 1.00 49.97 350 TYR A O 1
ATOM 2828 N N . PHE A 1 351 ? 36.367 -5.627 -27.019 1.00 54.16 351 PHE A N 1
ATOM 2829 C CA . PHE A 1 351 ? 36.688 -6.411 -28.224 1.00 54.16 351 PHE A CA 1
ATOM 2830 C C . PHE A 1 351 ? 38.022 -7.174 -28.123 1.00 54.16 351 PHE A C 1
ATOM 2832 O O . PHE A 1 351 ? 38.461 -7.823 -29.069 1.00 54.16 351 PHE A O 1
ATOM 2839 N N . LYS A 1 352 ? 38.684 -7.153 -26.959 1.00 45.62 352 LYS A N 1
ATOM 2840 C CA . LYS A 1 352 ? 39.901 -7.939 -26.719 1.00 45.62 352 LYS A CA 1
ATOM 2841 C C . LYS A 1 352 ? 39.568 -9.407 -26.440 1.00 45.62 352 LYS A C 1
ATOM 2843 O O . LYS A 1 352 ? 39.575 -9.761 -25.271 1.00 45.62 352 LYS A O 1
ATOM 2848 N N . VAL A 1 353 ? 39.324 -10.218 -27.481 1.00 47.31 353 VAL A N 1
ATOM 2849 C CA . VAL A 1 353 ? 39.926 -11.562 -27.718 1.00 47.31 353 VAL A CA 1
ATOM 2850 C C . VAL A 1 353 ? 39.673 -12.035 -29.178 1.00 47.31 353 VAL A C 1
ATOM 2852 O O . VAL A 1 353 ? 39.322 -13.190 -29.394 1.00 47.31 353 VAL A O 1
ATOM 2855 N N . ASP A 1 354 ? 39.830 -11.185 -30.199 1.00 54.91 354 ASP A N 1
ATOM 2856 C CA . ASP A 1 354 ? 39.870 -11.667 -31.596 1.00 54.91 354 ASP A CA 1
ATOM 2857 C C . ASP A 1 354 ? 41.320 -11.619 -32.130 1.00 54.91 354 ASP A C 1
ATOM 2859 O O . ASP A 1 354 ? 41.893 -10.526 -32.217 1.00 54.91 354 ASP A O 1
ATOM 2863 N N . PRO A 1 355 ? 41.957 -12.771 -32.435 1.00 54.47 355 PRO A N 1
ATOM 2864 C CA . PRO A 1 355 ? 43.321 -12.821 -32.963 1.00 54.47 355 PRO A CA 1
ATOM 2865 C C . PRO A 1 355 ? 43.488 -12.186 -34.356 1.00 54.47 355 PRO A C 1
ATOM 2867 O O . PRO A 1 355 ? 44.619 -11.849 -34.709 1.00 54.47 355 PRO A O 1
ATOM 2870 N N . ASP A 1 356 ? 42.408 -11.976 -35.120 1.00 57.25 356 ASP A N 1
ATOM 2871 C CA . ASP A 1 356 ? 42.451 -11.413 -36.479 1.00 57.25 356 ASP A CA 1
ATOM 2872 C C . ASP A 1 356 ? 42.204 -9.891 -36.534 1.00 57.25 356 ASP A C 1
ATOM 2874 O O . ASP A 1 356 ? 42.304 -9.274 -37.600 1.00 57.25 356 ASP A O 1
ATOM 2878 N N . HIS A 1 357 ? 41.929 -9.258 -35.390 1.00 61.78 357 HIS A N 1
ATOM 2879 C CA . HIS A 1 357 ? 41.609 -7.834 -35.283 1.00 61.78 357 HIS A CA 1
ATOM 2880 C C . HIS A 1 357 ? 42.859 -6.952 -35.455 1.00 61.78 357 HIS A C 1
ATOM 2882 O O . HIS A 1 357 ? 43.769 -6.944 -34.618 1.00 61.78 357 HIS A O 1
ATOM 2888 N N . LYS A 1 358 ? 42.922 -6.172 -36.541 1.00 66.25 358 LYS A N 1
ATOM 2889 C CA . LYS A 1 358 ? 44.080 -5.314 -36.851 1.00 66.25 358 LYS A CA 1
ATOM 2890 C C . LYS A 1 358 ? 43.884 -3.882 -36.364 1.00 66.25 358 LYS A C 1
ATOM 2892 O O . LYS A 1 358 ? 42.799 -3.319 -36.439 1.00 66.25 358 LYS A O 1
ATOM 2897 N N . ILE A 1 359 ? 44.979 -3.244 -35.944 1.00 66.31 359 ILE A N 1
ATOM 2898 C CA . ILE A 1 359 ? 44.980 -1.811 -35.617 1.00 66.31 359 ILE A CA 1
ATOM 2899 C C . ILE A 1 359 ? 44.823 -0.997 -36.908 1.00 66.31 359 ILE A C 1
ATOM 2901 O O . ILE A 1 359 ? 45.729 -0.970 -37.746 1.00 66.31 359 ILE A O 1
ATOM 2905 N N . VAL A 1 360 ? 43.712 -0.272 -37.031 1.00 70.44 360 VAL A N 1
ATOM 2906 C CA . VAL A 1 360 ? 43.465 0.671 -38.130 1.00 70.44 360 VAL A CA 1
ATOM 2907 C C . VAL A 1 360 ? 44.224 1.975 -37.864 1.00 70.44 360 VAL A C 1
ATOM 2909 O O . VAL A 1 360 ? 43.893 2.739 -36.961 1.00 70.44 360 VAL A O 1
ATOM 2912 N N . LYS A 1 361 ? 45.272 2.245 -38.652 1.00 70.38 361 LYS A N 1
ATOM 2913 C CA . LYS A 1 361 ? 46.095 3.467 -38.555 1.00 70.38 361 LYS A CA 1
ATOM 2914 C C . LYS A 1 361 ? 45.632 4.532 -39.552 1.00 70.38 361 LYS A C 1
ATOM 2916 O O . LYS A 1 361 ? 46.334 4.820 -40.518 1.00 70.38 361 LYS A O 1
ATOM 2921 N N . LEU A 1 362 ? 44.449 5.100 -39.331 1.00 76.00 362 LEU A N 1
ATOM 2922 C CA . LEU A 1 362 ? 43.874 6.154 -40.176 1.00 76.00 362 LEU A CA 1
ATOM 2923 C C . LEU A 1 362 ? 43.400 7.350 -39.340 1.00 76.00 362 LEU A C 1
ATOM 2925 O O . LEU A 1 362 ? 43.143 7.181 -38.152 1.00 76.00 362 LEU A O 1
ATOM 2929 N N . PRO A 1 363 ? 43.273 8.559 -39.920 1.00 76.19 363 PRO A N 1
ATOM 2930 C CA . PRO A 1 363 ? 42.677 9.691 -39.218 1.00 76.19 363 PRO A CA 1
ATOM 2931 C C . PRO A 1 363 ? 41.195 9.432 -38.906 1.00 76.19 363 PRO A C 1
ATOM 2933 O O . PRO A 1 363 ? 40.395 9.218 -39.815 1.00 76.19 363 PRO A O 1
ATOM 2936 N N . TYR A 1 364 ? 40.830 9.487 -37.628 1.00 80.50 364 TYR A N 1
ATOM 2937 C CA . TYR A 1 364 ? 39.454 9.392 -37.136 1.00 80.50 364 TYR A CA 1
ATOM 2938 C C . TYR A 1 364 ? 39.272 10.294 -35.911 1.00 80.50 364 TYR A C 1
ATOM 2940 O O . TYR A 1 364 ? 40.240 10.671 -35.247 1.00 80.50 364 TYR A O 1
ATOM 2948 N N . THR A 1 365 ? 38.026 10.623 -35.578 1.00 80.44 365 THR A N 1
ATOM 2949 C CA . THR A 1 365 ? 37.692 11.254 -34.297 1.00 80.44 365 THR A CA 1
ATOM 2950 C C . THR A 1 365 ? 37.438 10.167 -33.263 1.00 80.44 365 THR A C 1
ATOM 2952 O O . THR A 1 365 ? 36.545 9.344 -33.446 1.00 80.44 365 THR A O 1
ATOM 2955 N N . THR A 1 366 ? 38.203 10.145 -32.172 1.00 77.06 366 THR A N 1
ATOM 2956 C CA . THR A 1 366 ? 37.940 9.213 -31.067 1.00 77.06 366 THR A CA 1
ATOM 2957 C C . THR A 1 366 ? 36.640 9.595 -30.365 1.00 77.06 366 THR A C 1
ATOM 2959 O O . THR A 1 366 ? 36.470 10.734 -29.929 1.00 77.06 366 THR A O 1
ATOM 2962 N N . VAL A 1 367 ? 35.728 8.639 -30.242 1.00 76.81 367 VAL A N 1
ATOM 2963 C CA . VAL A 1 367 ? 34.432 8.782 -29.578 1.00 76.81 367 VAL A CA 1
ATOM 2964 C C . VAL A 1 367 ? 34.354 7.854 -28.358 1.00 76.81 367 VAL A C 1
ATOM 2966 O O . VAL A 1 367 ? 35.366 7.370 -27.842 1.00 76.81 367 VAL A O 1
ATOM 2969 N N . ARG A 1 368 ? 33.145 7.664 -27.818 1.00 66.44 368 ARG A N 1
ATOM 2970 C CA . ARG A 1 368 ? 32.890 6.883 -26.601 1.00 66.44 368 ARG A CA 1
ATOM 2971 C C . ARG A 1 368 ? 33.540 5.492 -26.691 1.00 66.44 368 ARG A C 1
ATOM 2973 O O . ARG A 1 368 ? 33.536 4.870 -27.744 1.00 66.44 368 ARG A O 1
ATOM 2980 N N . SER A 1 369 ? 34.079 5.011 -25.570 1.00 63.44 369 SER A N 1
ATOM 2981 C CA . SER A 1 369 ? 34.689 3.672 -25.443 1.00 63.44 369 SER A CA 1
ATOM 2982 C C . SER A 1 369 ? 35.977 3.424 -26.249 1.00 63.44 369 SER A C 1
ATOM 2984 O O . SER A 1 369 ? 36.440 2.288 -26.285 1.00 63.44 369 SER A O 1
ATOM 2986 N N . GLY A 1 370 ? 36.595 4.463 -26.828 1.00 63.97 370 GLY A N 1
ATOM 2987 C CA . GLY A 1 370 ? 37.847 4.334 -27.587 1.00 63.97 370 GLY A CA 1
ATOM 2988 C C . GLY A 1 370 ? 37.657 3.966 -29.062 1.00 63.97 370 GLY A C 1
ATOM 2989 O O . GLY A 1 370 ? 38.638 3.661 -29.739 1.00 63.97 370 GLY A O 1
ATOM 2990 N N . ASP A 1 371 ? 36.419 4.006 -29.555 1.00 70.69 371 ASP A N 1
ATOM 2991 C CA . ASP A 1 371 ? 36.099 3.810 -30.967 1.00 70.69 371 ASP A CA 1
ATOM 2992 C C . ASP A 1 371 ? 36.542 5.028 -31.793 1.00 70.69 371 ASP A C 1
ATOM 2994 O O . ASP A 1 371 ? 36.444 6.171 -31.344 1.00 70.69 371 ASP A O 1
ATOM 2998 N N . GLY A 1 372 ? 37.014 4.798 -33.014 1.00 76.31 372 GLY A N 1
ATOM 2999 C CA . GLY A 1 372 ? 37.246 5.826 -34.018 1.00 76.31 372 GLY A CA 1
ATOM 3000 C C . GLY A 1 372 ? 36.009 6.019 -34.886 1.00 76.31 372 GLY A C 1
ATOM 3001 O O . GLY A 1 372 ? 35.449 5.053 -35.387 1.00 76.31 372 GLY A O 1
ATOM 3002 N N . CYS A 1 373 ? 35.579 7.260 -35.079 1.00 81.19 373 CYS A N 1
ATOM 3003 C CA . CYS A 1 373 ? 34.482 7.617 -35.970 1.00 81.19 373 CYS A CA 1
ATOM 3004 C C . CYS A 1 373 ? 35.017 8.423 -37.157 1.00 81.19 373 CYS A C 1
ATOM 3006 O O . CYS A 1 373 ? 35.781 9.379 -36.979 1.00 81.19 373 CYS A O 1
ATOM 3008 N N . ILE A 1 374 ? 34.621 8.032 -38.366 1.00 80.69 374 ILE A N 1
ATOM 3009 C CA . ILE A 1 374 ? 34.942 8.721 -39.615 1.00 80.69 374 ILE A CA 1
ATOM 3010 C C . ILE A 1 374 ? 33.623 9.166 -40.235 1.00 80.69 374 ILE A C 1
ATOM 3012 O O . ILE A 1 374 ? 32.802 8.338 -40.632 1.00 80.69 374 ILE A O 1
ATOM 3016 N N . LEU A 1 375 ? 33.447 10.482 -40.308 1.00 82.81 375 LEU A N 1
ATOM 3017 C CA . LEU A 1 375 ? 32.273 11.128 -40.880 1.00 82.81 375 LEU A CA 1
ATOM 3018 C C . LEU A 1 375 ? 32.671 11.868 -42.157 1.00 82.81 375 LEU A C 1
ATOM 3020 O O . LEU A 1 375 ? 33.737 12.491 -42.204 1.00 82.81 375 LEU A O 1
ATOM 3024 N N . TRP A 1 376 ? 31.825 11.798 -43.180 1.00 75.12 376 TRP A N 1
ATOM 3025 C CA . TRP A 1 376 ? 31.938 12.585 -44.408 1.00 75.12 376 TRP A CA 1
ATOM 3026 C C . TRP A 1 376 ? 30.566 13.034 -44.886 1.00 75.12 376 TRP A C 1
ATOM 3028 O O . TRP A 1 376 ? 29.642 12.185 -44.849 1.00 75.12 376 TRP A O 1
#

Organism: NCBI:txid412755

InterPro domains:
  IPR013216 Methyltransferase type 11 [PF08241] (263-339)
  IPR029063 S-adenosyl-L-methionine-dependent methyltransferase superfamily [G3DSA:3.40.50.150] (249-373)
  IPR029063 S-adenosyl-L-methionine-dependent methyltransferase superfamily [SSF53335] (258-352)

Radius of gyration: 33.15 Å; chains: 1; bounding box: 68×42×88 Å

Secondary structure (DSSP, 8-state):
--------B-TTTS---HHHHHHHHHHHT-TTSEEEEEE---SGGGS-HHHHHHHHHHHHHHSTTSEEEEEES-TT-TTS--HHHHHHHTT-TTTEE---HHHHHH---HHHHHHHHHH-SEEEE--S--SS-HHHHHHHHTT--EEEESSTTHHHH--EEEE--EEEEE-TTSSEEEEE-HHHHHHHHHHHHHHHHTTTHHHHHHHHHHHHHTTBHHHHHHHTHHHHHHHHHHHHHS----SS--GGGGGGS-S--SSSEEEEET-TTT-TTHHHHGGGSEEEEEESS---TTSEE--TTS-SS-TT-BSEEEESS-TTTSS-HHHHHHHHHHHBSS-EEEEE-TT-GGGTT-TT-----S--EE-GGG-EEEE-